Protein 5HA4 (pdb70)

Radius of gyration: 26.76 Å; Cα contacts (8 Å, |Δi|>4): 1403; chains: 2; bounding box: 72×53×67 Å

Sequence (562 aa):
MLLEFTKMHGLGNDFMVVDLISSQRAYLDTATIQRLADRHFGVGFDQLLIVEPPDVPEADFKYRIFNNADGSEVEQCCGNGVRCFARFVHERRHLTNNKTNITVQTKAGIVKPELGQNGWVRVNMGYPKFLPNNEIPFVAEEPEALYTLELANDQNISIDVVNMGNNPHAVTIVPDVLTADVAGIGPQVESHKRFPERVNAGFMQVIDDKHVRLRVFERGVGETLACGTGACAAAVSGMRRGLLANSVEVELAGGKLQIEWQEGDVVWMTGPTTHVYDGRLDLRYFQHHMLLEFTKMHGLGNDFMVVDLISSQRAYLDTATIQRLADRHFGVGFDQLLIVEPPDVPEADFKYRIFNNADDGSEVEQCGNGVRCFARFVHERHLTNNKTNITVQTKAGIVKPELGQNGWVRVNMGYPKFLPNEIPFVAEEPEALYTLELANDQNISIDVVNMGNPHAVTIVPDVLTADVAGIGPQVESHKRFPERVNAGFMQVIDDKHVRLRVFERGVGETLACGTGACAAAVSGMRRGLLANSVEVELAGGKLQIEWQEGDVVWMTGPTTHVYDGRLDLRYFQ

CATH classification: 3.10.310.10 (+1 more: 3.10.310.10)

Foldseek 3Di:
DKFKWFWKDFLPQIETEGECDVHPDDAAQQLLLQQCDPPRHVHHQKYKYWACDPDPVFLIEIFIAGNRRHGDDQFPPVVLVVLVVCCVVVVDPDQQGWYQYPVGTWTWGADPQSKIKTFLFAKDFFCVVLVFDDDGGDLWDWDAFPPRDIFIWGWICSVHTAIEGEDQDPVPDPQVRVVVCQQPPPRRVQGHWYKYWHDPAQAEIEIWIQDRPRGTDQHRNVRQQGHNVSCVSVVGHDQKHWYQGNSGIWIWGDDPPGTIMTIGGMGGDDMDIGDSVVSD/DWAKFKWFWKDFLAQIETEGECVVGPDDQAQQLLLQQCDVPRHVHHQKYKYWAPDPDVVFLIEIFMAGNRRHRDDQFPPVVLVVLVVCVVVVVDDDQQGWYQYPVGTWTWGADPQSKIKTFLFAKDFFCVVLVFADDDGDLWDWAAFPPRDIFIWGWICSVHIATEGEDQDPVPPPCVVVVVCQQPPPRRVQGHKYKYWYDPAQAEIEIWIQTRPRGTDFDRNVRQQGHNVSCVSVVGHDQKHWYQGNSGIWIWGDDPPGTIMIMGGMGTDDMDMDTSVVSD

Organism: Acinetobacter baumannii (strain AB307-0294) (NCBI:txid557600)

Secondary structure (DSSP, 8-state):
-PEEEEEEEETTEEEEEEE-SS------HHHHHHHH-TTTS---SEEEEEE--SSTT-SEEEEEEETTS-S--SS--HHHHHHHHHHHTTS---SB--EEETTEEE--EE-GGG-EEEE----B-SGGGTT---SS--S-EEEE-GGG-EEEEEEEESSSEEEEEE-S-TTT--HHHHHHHHHT-TT-TT--EEEEEEEEETTEEEEEEEETTTEEES--HHHHHHHHHHHHHTT-S-SEEEEEETTEEEEEE--TTS--EEEE--EEEEEEEE-GGGG-/---EEEEEEEEETTEEEEEEE-SS------HHHHHHHH-TTTS---SEEEEEE--SSTT-SEEEEEEETTS-S--SS--HHHHHHHHHHHTTS---SB--EEETTEEE--EE-GGG-EEEE----B-SGGGTT---SS--SSEEEE-STT-EEEEEEEESSSEEEEEE-S-TTTS-HHHHHHHHHT-TT-TT--EEEEEEEEETTEEEEEEEETTTEEES--HHHHHHHHHHHHHTT-S-SEEEEEETTEEEEEE--TTS--EEEE--EEEEEEEEEGGGG-

InterPro domains:
  IPR001653 Diaminopimelate epimerase, DapF [MF_00197] (3-276)
  IPR001653 Diaminopimelate epimerase, DapF [PF01678] (5-125)
  IPR001653 Diaminopimelate epimerase, DapF [PF01678] (155-269)
  IPR001653 Diaminopimelate epimerase, DapF [PTHR31689] (3-275)
  IPR001653 Diaminopimelate epimerase, DapF [TIGR00652] (4-274)
  IPR018510 Diaminopimelate epimerase, active site [PS01326] (66-80)

Nearest PDB structures (foldseek):
  5ha4-assembly1_A  TM=1.004E+00  e=2.974E-66  Acinetobacter baumannii AB307-0294
  8qzy-assembly1_A  TM=9.736E-01  e=2.187E-44  Pseudomonas aeruginosa PA14
  6d13-assembly1_A  TM=9.787E-01  e=2.621E-44  Escherichia coli S88
  2q9h-assembly1_A  TM=9.222E-01  e=9.875E-44  Haemophilus influenzae
  2q9j-assembly1_A  TM=9.158E-01  e=1.506E-43  Haemophilus influenzae

Structure (mmCIF, N/CA/C/O backbone):
data_5HA4
#
_entry.id   5HA4
#
_cell.length_a   70.380
_cell.length_b   96.180
_cell.length_c   106.240
_cell.angle_alpha   90.000
_cell.angle_beta   90.000
_cell.angle_gamma   90.000
#
_symmetry.space_group_name_H-M   'P 21 21 21'
#
loop_
_entity.id
_entity.type
_entity.pdbx_description
1 polymer 'Diaminopimelate epimerase'
2 non-polymer (4R)-2-METHYLPENTANE-2,4-DIOL
3 non-polymer 'CHLORIDE ION'
4 water water
#
loop_
_atom_site.group_PDB
_atom_site.id
_atom_site.type_symbol
_atom_site.label_atom_id
_atom_site.label_alt_id
_atom_site.label_comp_id
_atom_site.label_asym_id
_atom_site.label_entity_id
_atom_site.label_seq_id
_atom_site.pdbx_PDB_ins_code
_atom_site.Cartn_x
_atom_site.Cartn_y
_atom_site.Cartn_z
_atom_site.occupancy
_atom_site.B_iso_or_equiv
_atom_site.auth_seq_id
_atom_site.auth_comp_id
_atom_site.auth_asym_id
_atom_site.auth_atom_id
_atom_site.pdbx_PDB_model_num
ATOM 1 N N . MET A 1 3 ? -5.013 9.973 56.173 1.00 49.54 1 MET A N 1
ATOM 2 C CA . MET A 1 3 ? -3.658 9.807 55.656 1.00 47.69 1 MET A CA 1
ATOM 3 C C . MET A 1 3 ? -3.669 9.059 54.324 1.00 40.99 1 MET A C 1
ATOM 4 O O . MET A 1 3 ? -2.892 9.373 53.420 1.00 39.39 1 MET A O 1
ATOM 6 N N . LEU A 1 4 ? -4.547 8.069 54.198 1.00 34.93 2 LEU A N 1
ATOM 7 C CA . LEU A 1 4 ? -4.644 7.279 52.979 1.00 29.02 2 LEU A CA 1
ATOM 8 C C . LEU A 1 4 ? -5.833 7.738 52.145 1.00 27.41 2 LEU A C 1
ATOM 9 O O . LEU A 1 4 ? -6.926 7.960 52.672 1.00 33.02 2 LEU A O 1
ATOM 14 N N . LEU A 1 5 ? -5.617 7.862 50.841 1.00 19.28 3 LEU A N 1
ATOM 15 C CA . LEU A 1 5 ? -6.687 8.192 49.909 1.00 20.98 3 LEU A CA 1
ATOM 16 C C . LEU A 1 5 ? -7.393 6.912 49.478 1.00 24.53 3 LEU A C 1
ATOM 17 O O . LEU A 1 5 ? -6.757 6.010 48.922 1.00 19.76 3 LEU A O 1
ATOM 22 N N . GLU A 1 6 ? -8.702 6.842 49.718 1.00 20.67 4 GLU A N 1
ATOM 23 C CA . GLU A 1 6 ? -9.517 5.743 49.219 1.00 20.91 4 GLU A CA 1
ATOM 24 C C . GLU A 1 6 ? -9.973 6.034 47.793 1.00 21.19 4 GLU A C 1
ATOM 25 O O . GLU A 1 6 ? -10.278 7.178 47.439 1.00 18.67 4 GLU A O 1
ATOM 31 N N . PHE A 1 7 ? -10.030 4.988 46.976 1.00 16.48 5 PHE A N 1
ATOM 32 C CA . PHE A 1 7 ? -10.486 5.139 45.606 1.00 15.55 5 PHE A CA 1
ATOM 33 C C . PHE A 1 7 ? -11.113 3.830 45.164 1.00 16.40 5 PHE A C 1
ATOM 34 O O . PHE A 1 7 ? -10.963 2.793 45.815 1.00 15.50 5 PHE A O 1
ATOM 42 N N . THR A 1 8 ? -11.816 3.889 44.038 1.00 15.57 6 THR A N 1
ATOM 43 C CA . THR A 1 8 ? -12.405 2.704 43.431 1.00 15.03 6 THR A CA 1
ATOM 44 C C . THR A 1 8 ? -11.929 2.609 41.988 1.00 15.19 6 THR A C 1
ATOM 45 O O . THR A 1 8 ? -11.918 3.609 41.259 1.00 16.96 6 THR A O 1
ATOM 49 N N . LYS A 1 9 ? -11.534 1.411 41.584 1.00 14.78 7 LYS A N 1
ATOM 50 C CA . LYS A 1 9 ? -11.213 1.144 40.194 1.00 12.43 7 LYS A CA 1
ATOM 51 C C . LYS A 1 9 ? -12.462 0.606 39.524 1.00 12.83 7 LYS A C 1
ATOM 52 O O . LYS A 1 9 ? -13.069 -0.336 40.027 1.00 13.31 7 LYS A O 1
ATOM 58 N N . MET A 1 10 ? -12.837 1.206 38.396 1.00 13.34 8 MET A N 1
ATOM 59 C CA . MET A 1 10 ? -14.032 0.839 37.649 1.00 14.39 8 MET A CA 1
ATOM 60 C C . MET A 1 10 ? -13.687 0.804 36.167 1.00 13.48 8 MET A C 1
ATOM 61 O O . MET A 1 10 ? -12.642 1.302 35.740 1.00 17.75 8 MET A O 1
ATOM 66 N N . HIS A 1 11 ? -14.565 0.196 35.373 1.00 14.19 9 HIS A N 1
ATOM 67 C CA . HIS A 1 11 ? -14.449 0.371 33.932 1.00 14.85 9 HIS A CA 1
ATOM 68 C C . HIS A 1 11 ? -15.835 0.325 33.304 1.00 20.68 9 HIS A C 1
ATOM 69 O O . HIS A 1 11 ? -16.797 -0.168 33.897 1.00 18.86 9 HIS A O 1
ATOM 76 N N . GLY A 1 12 ? -15.922 0.863 32.093 1.00 17.59 10 GLY A N 1
ATOM 77 C CA . GLY A 1 12 ? -17.101 0.688 31.270 1.00 17.18 10 GLY A CA 1
ATOM 78 C C . GLY A 1 12 ? -16.669 0.037 29.974 1.00 18.23 10 GLY A C 1
ATOM 79 O O . GLY A 1 12 ? -16.031 0.693 29.145 1.00 18.78 10 GLY A O 1
ATOM 80 N N . LEU A 1 13 ? -16.977 -1.254 29.813 1.00 18.75 11 LEU A N 1
ATOM 81 C CA . LEU A 1 13 ? -16.549 -2.043 28.662 1.00 19.70 11 LEU A CA 1
ATOM 82 C C . LEU A 1 13 ? -15.043 -1.917 28.419 1.00 21.63 11 LEU A C 1
ATOM 83 O O . LEU A 1 13 ? -14.586 -1.935 27.275 1.00 20.94 11 LEU A O 1
ATOM 88 N N . GLY A 1 14 ? -14.261 -1.792 29.492 1.00 17.83 12 GLY A N 1
ATOM 89 C CA . GLY A 1 14 ? -12.812 -1.797 29.372 1.00 17.11 12 GLY A CA 1
ATOM 90 C C . GLY A 1 14 ? -12.168 -0.429 29.274 1.00 17.24 12 GLY A C 1
ATOM 91 O O . GLY A 1 14 ? -10.936 -0.343 29.215 1.00 16.20 12 GLY A O 1
ATOM 92 N N . ASN A 1 15 ? -12.959 0.640 29.228 1.00 16.59 13 ASN A N 1
ATOM 93 C CA . ASN A 1 15 ? -12.452 1.997 29.406 1.00 16.07 13 ASN A CA 1
ATOM 94 C C . ASN A 1 15 ? -12.355 2.205 30.911 1.00 17.70 13 ASN A C 1
ATOM 95 O O . ASN A 1 15 ? -13.384 2.325 31.580 1.00 18.17 13 ASN A O 1
ATOM 100 N N . ASP A 1 16 ? -11.133 2.181 31.468 1.00 15.11 14 ASP A N 1
ATOM 101 C CA . ASP A 1 16 ? -10.985 1.975 32.907 1.00 13.56 14 ASP A CA 1
ATOM 102 C C . ASP A 1 16 ? -10.660 3.272 33.652 1.00 15.40 14 ASP A C 1
ATOM 103 O O . ASP A 1 16 ? -9.913 4.132 33.164 1.00 15.54 14 ASP A O 1
ATOM 108 N N . PHE A 1 17 ? -11.258 3.404 34.842 1.00 12.82 15 PHE A N 1
ATOM 109 C CA . PHE A 1 17 ? -11.297 4.639 35.609 1.00 15.65 15 PHE A CA 1
ATOM 110 C C . PHE A 1 17 ? -10.776 4.414 37.017 1.00 17.46 15 PHE A C 1
ATOM 111 O O . PHE A 1 17 ? -11.084 3.400 37.644 1.00 16.92 15 PHE A O 1
ATOM 119 N N . MET A 1 18 ? -9.999 5.373 37.508 1.00 15.34 16 MET A N 1
ATOM 120 C CA . MET A 1 18 ? -9.825 5.559 38.941 1.00 13.61 16 MET A CA 1
ATOM 121 C C . MET A 1 18 ? -10.843 6.601 39.379 1.00 13.90 16 MET A C 1
ATOM 122 O O . MET A 1 18 ? -10.895 7.693 38.801 1.00 14.45 16 MET A O 1
ATOM 127 N N . VAL A 1 19 ? -11.664 6.262 40.374 1.00 13.56 17 VAL A N 1
ATOM 128 C CA . VAL A 1 19 ? -12.758 7.125 40.807 1.00 13.58 17 VAL A CA 1
ATOM 129 C C . VAL A 1 19 ? -12.538 7.457 42.274 1.00 19.12 17 VAL A C 1
ATOM 130 O O . VAL A 1 19 ? -12.322 6.554 43.090 1.00 18.30 17 VAL A O 1
ATOM 134 N N . VAL A 1 20 ? -12.592 8.748 42.610 1.00 14.10 18 VAL A N 1
ATOM 135 C CA . VAL A 1 20 ? -12.196 9.226 43.932 1.00 15.71 18 VAL A CA 1
ATOM 136 C C . VAL A 1 20 ? -13.297 10.118 44.490 1.00 18.93 18 VAL A C 1
ATOM 137 O O . VAL A 1 20 ? -13.689 11.102 43.850 1.00 19.29 18 VAL A O 1
ATOM 141 N N . ASP A 1 21 ? -13.762 9.790 45.692 1.00 16.15 19 ASP A N 1
ATOM 142 C CA . ASP A 1 21 ? -14.692 10.622 46.461 1.00 17.20 19 ASP A CA 1
ATOM 143 C C . ASP A 1 21 ? -13.901 11.755 47.107 1.00 20.06 19 ASP A C 1
ATOM 144 O O . ASP A 1 21 ? -13.188 11.549 48.095 1.00 18.81 19 ASP A O 1
ATOM 149 N N . LEU A 1 22 ? -14.017 12.963 46.549 1.00 19.70 20 LEU A N 1
ATOM 150 C CA . LEU A 1 22 ? -13.447 14.159 47.164 1.00 19.32 20 LEU A CA 1
ATOM 151 C C . LEU A 1 22 ? -14.532 15.030 47.792 1.00 21.44 20 LEU A C 1
ATOM 152 O O . LEU A 1 22 ? -14.426 16.256 47.826 1.00 23.85 20 LEU A O 1
ATOM 157 N N . ILE A 1 23 ? -15.588 14.398 48.282 1.00 23.23 21 ILE A N 1
ATOM 158 C CA . ILE A 1 23 ? -16.512 15.025 49.214 1.00 25.60 21 ILE A CA 1
ATOM 159 C C . ILE A 1 23 ? -16.180 14.645 50.650 1.00 28.76 21 ILE A C 1
ATOM 160 O O . ILE A 1 23 ? -16.015 15.515 51.504 1.00 27.84 21 ILE A O 1
ATOM 165 N N . SER A 1 24 ? -16.022 13.347 50.921 1.00 28.19 22 SER A N 1
ATOM 166 C CA A SER A 1 24 ? -15.592 12.902 52.240 0.59 28.11 22 SER A CA 1
ATOM 167 C CA B SER A 1 24 ? -15.584 12.851 52.220 0.41 28.44 22 SER A CA 1
ATOM 168 C C . SER A 1 24 ? -14.079 12.951 52.413 1.00 27.79 22 SER A C 1
ATOM 169 O O . SER A 1 24 ? -13.595 12.731 53.529 1.00 31.03 22 SER A O 1
ATOM 174 N N . GLN A 1 25 ? -13.329 13.237 51.352 1.00 22.45 23 GLN A N 1
ATOM 175 C CA . GLN A 1 25 ? -11.882 13.357 51.409 1.00 26.42 23 GLN A CA 1
ATOM 176 C C . GLN A 1 25 ? -11.462 14.653 50.738 1.00 28.50 23 GLN A C 1
ATOM 177 O O . GLN A 1 25 ? -12.220 15.253 49.973 1.00 29.20 23 GLN A O 1
ATOM 183 N N . ARG A 1 26 ? -10.234 15.069 51.026 1.00 25.18 24 ARG A N 1
ATOM 184 C CA . ARG A 1 26 ? -9.604 16.195 50.351 1.00 33.27 24 ARG A CA 1
ATOM 185 C C . ARG A 1 26 ? -8.241 15.750 49.853 1.00 32.53 24 ARG A C 1
ATOM 186 O O . ARG A 1 26 ? -7.522 15.036 50.558 1.00 37.08 24 ARG A O 1
ATOM 194 N N . ALA A 1 27 ? -7.895 16.163 48.634 1.00 27.50 25 ALA A N 1
ATOM 195 C CA . ALA A 1 27 ? -6.601 15.820 48.064 1.00 26.94 25 ALA A CA 1
ATOM 196 C C . ALA A 1 27 ? -6.197 16.884 47.057 1.00 29.96 25 ALA A C 1
ATOM 197 O O . ALA A 1 27 ? -7.044 17.497 46.406 1.00 38.03 25 ALA A O 1
ATOM 199 N N . TYR A 1 28 ? -4.895 17.100 46.935 1.00 35.46 26 TYR A N 1
ATOM 200 C CA . TYR A 1 28 ? -4.356 18.007 45.931 1.00 42.63 26 TYR A CA 1
ATOM 201 C C . TYR A 1 28 ? -3.765 17.176 44.802 1.00 33.91 26 TYR A C 1
ATOM 202 O O . TYR A 1 28 ? -2.850 16.380 45.028 1.00 33.69 26 TYR A O 1
ATOM 211 N N . LEU A 1 29 ? -4.291 17.360 43.593 1.00 34.16 27 LEU A N 1
ATOM 212 C CA . LEU A 1 29 ? -3.973 16.498 42.454 1.00 37.20 27 LEU A CA 1
ATOM 213 C C . LEU A 1 29 ? -3.582 17.372 41.270 1.00 41.77 27 LEU A C 1
ATOM 214 O O . LEU A 1 29 ? -4.433 17.721 40.448 1.00 55.17 27 LEU A O 1
ATOM 219 N N . ASP A 1 30 ? -2.301 17.714 41.167 1.00 31.61 28 ASP A N 1
ATOM 220 C CA . ASP A 1 30 ? -1.872 18.487 40.013 1.00 32.61 28 ASP A CA 1
ATOM 221 C C . ASP A 1 30 ? -1.611 17.562 38.825 1.00 32.05 28 ASP A C 1
ATOM 222 O O . ASP A 1 30 ? -1.770 16.341 38.902 1.00 24.03 28 ASP A O 1
ATOM 227 N N . THR A 1 31 ? -1.200 18.161 37.708 1.00 29.26 29 THR A N 1
ATOM 228 C CA . THR A 1 31 ? -1.025 17.401 36.473 1.00 32.62 29 THR A CA 1
ATOM 229 C C . THR A 1 31 ? -0.029 16.258 36.646 1.00 27.05 29 THR A C 1
ATOM 230 O O . THR A 1 31 ? -0.283 15.130 36.201 1.00 23.48 29 THR A O 1
ATOM 234 N N . ALA A 1 32 ? 1.110 16.529 37.288 1.00 25.66 30 ALA A N 1
ATOM 235 C CA . ALA A 1 32 ? 2.148 15.509 37.437 1.00 28.67 30 ALA A CA 1
ATOM 236 C C . ALA A 1 32 ? 1.691 14.373 38.342 1.00 28.09 30 ALA A C 1
ATOM 237 O O . ALA A 1 32 ? 2.032 13.206 38.107 1.00 25.98 30 ALA A O 1
ATOM 239 N N . THR A 1 33 ? 0.934 14.694 39.392 1.00 24.14 31 THR A N 1
ATOM 240 C CA . THR A 1 33 ? 0.413 13.651 40.271 1.00 21.84 31 THR A CA 1
ATOM 241 C C . THR A 1 33 ? -0.554 12.739 39.527 1.00 24.95 31 THR A C 1
ATOM 242 O O . THR A 1 33 ? -0.536 11.517 39.714 1.00 19.66 31 THR A O 1
ATOM 246 N N . ILE A 1 34 ? -1.394 13.308 38.660 1.00 23.31 32 ILE A N 1
ATOM 247 C CA . ILE A 1 34 ? -2.330 12.474 37.912 1.00 18.68 32 ILE A CA 1
ATOM 248 C C . ILE A 1 34 ? -1.576 11.552 36.962 1.00 17.23 32 ILE A C 1
ATOM 249 O O . ILE A 1 34 ? -1.901 10.363 36.845 1.00 17.84 32 ILE A O 1
ATOM 254 N N . GLN A 1 35 ? -0.544 12.078 36.291 1.00 18.65 33 GLN A N 1
ATOM 255 C CA . GLN A 1 35 ? 0.280 11.255 35.407 1.00 19.93 33 GLN A CA 1
ATOM 256 C C . GLN A 1 35 ? 0.918 10.099 36.168 1.00 21.20 33 GLN A C 1
ATOM 257 O O . GLN A 1 35 ? 0.951 8.969 35.671 1.00 19.65 33 GLN A O 1
ATOM 263 N N . ARG A 1 36 ? 1.424 10.361 37.378 1.00 19.11 34 ARG A N 1
ATOM 264 C CA . ARG A 1 36 ? 2.051 9.298 38.161 1.00 22.56 34 ARG A CA 1
ATOM 265 C C . ARG A 1 36 ? 1.034 8.253 38.611 1.00 23.78 34 ARG A C 1
ATOM 266 O O . ARG A 1 36 ? 1.340 7.051 38.641 1.00 16.98 34 ARG A O 1
ATOM 274 N N . LEU A 1 37 ? -0.180 8.686 38.974 1.00 20.24 35 LEU A N 1
ATOM 275 C CA . LEU A 1 37 ? -1.224 7.728 39.337 1.00 16.10 35 LEU A CA 1
ATOM 276 C C . LEU A 1 37 ? -1.665 6.902 38.138 1.00 19.14 35 LEU A C 1
ATOM 277 O O . LEU A 1 37 ? -2.004 5.715 38.280 1.00 15.35 35 LEU A O 1
ATOM 282 N N . ALA A 1 38 ? -1.680 7.515 36.949 1.00 15.17 36 ALA A N 1
ATOM 283 C CA . ALA A 1 38 ? -2.158 6.847 35.743 1.00 17.96 36 ALA A CA 1
ATOM 284 C C . ALA A 1 38 ? -1.206 5.777 35.251 1.00 16.00 36 ALA A C 1
ATOM 285 O O . ALA A 1 38 ? -1.625 4.893 34.497 1.00 15.48 36 ALA A O 1
ATOM 287 N N . ASP A 1 39 ? 0.065 5.873 35.613 1.00 15.26 37 ASP A N 1
ATOM 288 C CA . ASP A 1 39 ? 1.083 4.996 35.052 1.00 16.51 37 ASP A CA 1
ATOM 289 C C . ASP A 1 39 ? 0.741 3.540 35.352 1.00 16.60 37 ASP A C 1
ATOM 290 O O . ASP A 1 39 ? 0.499 3.172 36.503 1.00 16.19 37 ASP A O 1
ATOM 295 N N . ARG A 1 40 ? 0.716 2.722 34.304 1.00 14.85 38 ARG A N 1
ATOM 296 C CA . ARG A 1 40 ? 0.276 1.334 34.429 1.00 14.84 38 ARG A CA 1
ATOM 297 C C . ARG A 1 40 ? 1.256 0.488 35.240 1.00 19.58 38 ARG A C 1
ATOM 298 O O . ARG A 1 40 ? 0.851 -0.494 35.874 1.00 21.10 38 ARG A O 1
ATOM 306 N N . HIS A 1 41 ? 2.537 0.839 35.232 1.00 16.27 39 HIS A N 1
ATOM 307 C CA . HIS A 1 41 ? 3.532 0.030 35.923 1.00 17.73 39 HIS A CA 1
ATOM 308 C C . HIS A 1 41 ? 3.904 0.584 37.284 1.00 19.17 39 HIS A C 1
ATOM 309 O O . HIS A 1 41 ? 4.117 -0.186 38.229 1.00 18.31 39 HIS A O 1
ATOM 316 N N . PHE A 1 42 ? 4.006 1.904 37.395 1.00 17.05 40 PHE A N 1
ATOM 317 C CA . PHE A 1 42 ? 4.403 2.542 38.636 1.00 16.17 40 PHE A CA 1
ATOM 318 C C . PHE A 1 42 ? 3.222 3.027 39.458 1.00 18.17 40 PHE A C 1
ATOM 319 O O . PHE A 1 42 ? 3.407 3.392 40.621 1.00 19.12 40 PHE A O 1
ATOM 327 N N . GLY A 1 43 ? 2.027 3.062 38.883 1.00 18.62 41 GLY A N 1
ATOM 328 C CA . GLY A 1 43 ? 0.905 3.654 39.582 1.00 15.53 41 GLY A CA 1
ATOM 329 C C . GLY A 1 43 ? -0.297 2.744 39.625 1.00 14.11 41 GLY A C 1
ATOM 330 O O . GLY A 1 43 ? -0.167 1.521 39.520 1.00 13.28 41 GLY A O 1
ATOM 331 N N . VAL A 1 44 ? -1.477 3.345 39.789 1.00 13.71 42 VAL A N 1
ATOM 332 C CA . VAL A 1 44 ? -2.722 2.586 39.812 1.00 14.35 42 VAL A CA 1
ATOM 333 C C . VAL A 1 44 ? -3.006 1.984 38.441 1.00 15.85 42 VAL A C 1
ATOM 334 O O . VAL A 1 44 ? -3.353 0.803 38.322 1.00 15.23 42 VAL A O 1
ATOM 338 N N . GLY A 1 45 ? -2.872 2.794 37.388 1.00 15.48 43 GLY A N 1
ATOM 339 C CA . GLY A 1 45 ? -3.142 2.367 36.026 1.00 13.28 43 GLY A CA 1
ATOM 340 C C . GLY A 1 45 ? -4.574 2.670 35.640 1.00 16.30 43 GLY A C 1
ATOM 341 O O . GLY A 1 45 ? -5.490 2.049 36.179 1.00 14.25 43 GLY A O 1
ATOM 342 N N . PHE A 1 46 ? -4.786 3.624 34.735 1.00 13.21 44 PHE A N 1
ATOM 343 C CA . PHE A 1 46 ? -6.137 3.954 34.303 1.00 17.08 44 PHE A CA 1
ATOM 344 C C . PHE A 1 46 ? -6.093 4.753 33.010 1.00 13.80 44 PHE A C 1
ATOM 345 O O . PHE A 1 46 ? -5.081 5.381 32.672 1.00 14.46 44 PHE A O 1
ATOM 353 N N . ASP A 1 47 ? -7.219 4.691 32.279 1.00 16.48 45 ASP A N 1
ATOM 354 C CA . ASP A 1 47 ? -7.467 5.576 31.142 1.00 18.05 45 ASP A CA 1
ATOM 355 C C . ASP A 1 47 ? -7.818 6.987 31.608 1.00 20.39 45 ASP A C 1
ATOM 356 O O . ASP A 1 47 ? -7.321 7.980 31.055 1.00 17.81 45 ASP A O 1
ATOM 361 N N . GLN A 1 48 ? -8.703 7.100 32.603 1.00 16.41 46 GLN A N 1
ATOM 362 C CA . GLN A 1 48 ? -9.122 8.399 33.109 1.00 17.98 46 GLN A CA 1
ATOM 363 C C . GLN A 1 48 ? -9.299 8.363 34.619 1.00 16.09 46 GLN A C 1
ATOM 364 O O . GLN A 1 48 ? -9.584 7.321 35.218 1.00 15.00 46 GLN A O 1
ATOM 370 N N . LEU A 1 49 ? -9.141 9.539 35.209 1.00 19.38 47 LEU A N 1
ATOM 371 C CA . LEU A 1 49 ? -9.382 9.798 36.615 1.00 15.62 47 LEU A CA 1
ATOM 372 C C . LEU A 1 49 ? -10.680 10.579 36.727 1.00 16.45 47 LEU A C 1
ATOM 373 O O . LEU A 1 49 ? -10.846 11.588 36.037 1.00 16.12 47 LEU A O 1
ATOM 378 N N . LEU A 1 50 ? -11.591 10.124 37.588 1.00 14.13 48 LEU A N 1
ATOM 379 C CA . LEU A 1 50 ? -12.839 10.839 37.837 1.00 15.65 48 LEU A CA 1
ATOM 380 C C . LEU A 1 50 ? -12.891 11.226 39.309 1.00 14.46 48 LEU A C 1
ATOM 381 O O . LEU A 1 50 ? -12.787 10.364 40.188 1.00 16.78 48 LEU A O 1
ATOM 386 N N . ILE A 1 51 ? -13.048 12.514 39.589 1.00 15.17 49 ILE A N 1
ATOM 387 C CA . ILE A 1 51 ? -13.144 12.978 40.967 1.00 16.52 49 ILE A CA 1
ATOM 388 C C . ILE A 1 51 ? -14.556 13.503 41.197 1.00 18.00 49 ILE A C 1
ATOM 389 O O . ILE A 1 51 ? -15.122 14.190 40.338 1.00 19.64 49 ILE A O 1
ATOM 394 N N . VAL A 1 52 ? -15.142 13.119 42.325 1.00 17.05 50 VAL A N 1
ATOM 395 C CA . VAL A 1 52 ? -16.460 13.577 42.733 1.00 19.13 50 VAL A CA 1
ATOM 396 C C . VAL A 1 52 ? -16.251 14.667 43.768 1.00 22.90 50 VAL A C 1
ATOM 397 O O . VAL A 1 52 ? -15.558 14.451 44.770 1.00 19.95 50 VAL A O 1
ATOM 401 N N . GLU A 1 53 ? -16.829 15.834 43.521 1.00 19.02 51 GLU A N 1
ATOM 402 C CA . GLU A 1 53 ? -16.592 17.024 44.321 1.00 22.15 51 GLU A CA 1
ATOM 403 C C . GLU A 1 53 ? -17.908 17.644 44.760 1.00 24.51 51 GLU A C 1
ATOM 404 O O . GLU A 1 53 ? -18.961 17.377 44.168 1.00 24.24 51 GLU A O 1
ATOM 410 N N . PRO A 1 54 ? -17.884 18.474 45.800 1.00 23.68 52 PRO A N 1
ATOM 411 C CA . PRO A 1 54 ? -19.090 19.209 46.193 1.00 29.25 52 PRO A CA 1
ATOM 412 C C . PRO A 1 54 ? -19.597 20.064 45.045 1.00 24.45 52 PRO A C 1
ATOM 413 O O . PRO A 1 54 ? -18.801 20.636 44.285 1.00 28.31 52 PRO A O 1
ATOM 417 N N . PRO A 1 55 ? -20.911 20.153 44.870 1.00 27.94 53 PRO A N 1
ATOM 418 C CA . PRO A 1 55 ? -21.454 20.980 43.787 1.00 29.13 53 PRO A CA 1
ATOM 419 C C . PRO A 1 55 ? -21.208 22.463 44.028 1.00 34.14 53 PRO A C 1
ATOM 420 O O . PRO A 1 55 ? -21.180 22.931 45.168 1.00 31.13 53 PRO A O 1
ATOM 424 N N . ASP A 1 56 ? -21.015 23.199 42.921 1.00 31.99 54 ASP A N 1
ATOM 425 C CA . ASP A 1 56 ? -20.907 24.656 42.948 1.00 33.70 54 ASP A CA 1
ATOM 426 C C . ASP A 1 56 ? -22.261 25.344 42.922 1.00 34.60 54 ASP A C 1
ATOM 427 O O . ASP A 1 56 ? -22.341 26.534 43.247 1.00 35.26 54 ASP A O 1
ATOM 432 N N . VAL A 1 57 ? -23.315 24.640 42.519 1.00 29.97 55 VAL A N 1
ATOM 433 C CA . VAL A 1 57 ? -24.627 25.254 42.328 1.00 31.19 55 VAL A CA 1
ATOM 434 C C . VAL A 1 57 ? -25.646 24.469 43.141 1.00 33.54 55 VAL A C 1
ATOM 435 O O . VAL A 1 57 ? -25.520 23.241 43.275 1.00 31.66 55 VAL A O 1
ATOM 439 N N . PRO A 1 58 ? -26.654 25.136 43.709 1.00 36.55 56 PRO A N 1
ATOM 440 C CA . PRO A 1 58 ? -27.567 24.446 44.633 1.00 38.90 56 PRO A CA 1
ATOM 441 C C . PRO A 1 58 ? -28.412 23.366 43.986 1.00 37.68 56 PRO A C 1
ATOM 442 O O . PRO A 1 58 ? -28.883 22.477 44.702 1.00 39.93 56 PRO A O 1
ATOM 446 N N . GLU A 1 59 ? -28.622 23.401 42.670 1.00 33.56 57 GLU A N 1
ATOM 447 C CA . GLU A 1 59 ? -29.487 22.416 42.035 1.00 31.62 57 GLU A CA 1
ATOM 448 C C . GLU A 1 59 ? -28.785 21.099 41.736 1.00 33.12 57 GLU A C 1
ATOM 449 O O . GLU A 1 59 ? -29.455 20.148 41.325 1.00 31.60 57 GLU A O 1
ATOM 455 N N . ALA A 1 60 ? -27.471 21.016 41.916 1.00 30.14 58 ALA A N 1
ATOM 456 C CA . ALA A 1 60 ? -26.742 19.787 41.649 1.00 26.41 58 ALA A CA 1
ATOM 457 C C . ALA A 1 60 ? -26.484 19.037 42.949 1.00 31.76 58 ALA A C 1
ATOM 458 O O . ALA A 1 60 ? -26.185 19.645 43.980 1.00 26.84 58 ALA A O 1
ATOM 460 N N . ASP A 1 61 ? -26.610 17.710 42.890 1.00 27.40 59 ASP A N 1
ATOM 461 C CA . ASP A 1 61 ? -26.185 16.863 43.997 1.00 26.50 59 ASP A CA 1
ATOM 462 C C . ASP A 1 61 ? -24.669 16.745 44.061 1.00 28.12 59 ASP A C 1
ATOM 463 O O . ASP A 1 61 ? -24.099 16.627 45.150 1.00 24.00 59 ASP A O 1
ATOM 468 N N . PHE A 1 62 ? -24.011 16.752 42.909 1.00 22.89 60 PHE A N 1
ATOM 469 C CA . PHE A 1 62 ? -22.587 16.469 42.835 1.00 21.75 60 PHE A CA 1
ATOM 470 C C . PHE A 1 62 ? -21.970 17.281 41.711 1.00 21.49 60 PHE A C 1
ATOM 471 O O . PHE A 1 62 ? -22.655 17.724 40.787 1.00 22.83 60 PHE A O 1
ATOM 479 N N . LYS A 1 63 ? -20.650 17.419 41.781 1.00 21.33 61 LYS A N 1
ATOM 480 C CA . LYS A 1 63 ? -19.827 17.881 40.678 1.00 20.59 61 LYS A CA 1
ATOM 481 C C . LYS A 1 63 ? -18.811 16.790 40.366 1.00 22.06 61 LYS A C 1
ATOM 482 O O . LYS A 1 63 ? -18.381 16.055 41.262 1.00 23.49 61 LYS A O 1
ATOM 488 N N . TYR A 1 64 ? -18.446 16.645 39.095 1.00 18.94 62 TYR A N 1
ATOM 489 C CA . TYR A 1 64 ? -17.290 15.809 38.820 1.00 20.13 62 TYR A CA 1
ATOM 490 C C . TYR A 1 64 ? -16.453 16.419 37.712 1.00 19.48 62 TYR A C 1
ATOM 491 O O . TYR A 1 64 ? -16.910 17.244 36.916 1.00 21.26 62 TYR A O 1
ATOM 500 N N . ARG A 1 65 ? -15.196 16.008 37.705 1.00 17.63 63 ARG A N 1
ATOM 501 C CA . ARG A 1 65 ? -14.263 16.369 36.665 1.00 18.26 63 ARG A CA 1
ATOM 502 C C . ARG A 1 65 ? -13.514 15.107 36.283 1.00 17.41 63 ARG A C 1
ATOM 503 O O . ARG A 1 65 ? -13.330 14.207 37.107 1.00 19.19 63 ARG A O 1
ATOM 511 N N . ILE A 1 66 ? -13.127 15.030 35.019 1.00 18.79 64 ILE A N 1
ATOM 512 C CA . ILE A 1 66 ? -12.512 13.832 34.460 1.00 17.79 64 ILE A CA 1
ATOM 513 C C . ILE A 1 66 ? -11.208 14.244 33.794 1.00 20.90 64 ILE A C 1
ATOM 514 O O . ILE A 1 66 ? -11.189 15.186 32.993 1.00 22.81 64 ILE A O 1
ATOM 519 N N . PHE A 1 67 ? -10.129 13.529 34.105 1.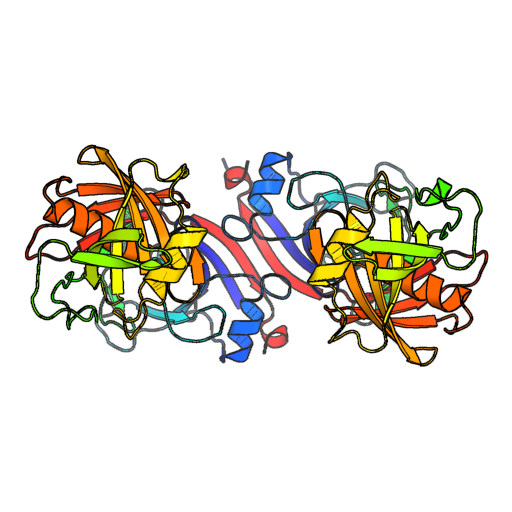00 19.52 65 PHE A N 1
ATOM 520 C CA . PHE A 1 67 ? -8.813 13.827 33.559 1.00 18.61 65 PHE A CA 1
ATOM 521 C C . PHE A 1 67 ? -8.283 12.600 32.833 1.00 20.86 65 PHE A C 1
ATOM 522 O O . PHE A 1 67 ? -8.543 11.477 33.249 1.00 19.07 65 PHE A O 1
ATOM 530 N N A ASN A 1 68 ? -7.527 12.841 31.759 0.53 17.72 66 ASN A N 1
ATOM 531 N N B ASN A 1 68 ? -7.566 12.794 31.730 0.47 17.96 66 ASN A N 1
ATOM 532 C CA A ASN A 1 68 ? -6.866 11.778 31.019 0.53 18.90 66 ASN A CA 1
ATOM 533 C CA B ASN A 1 68 ? -7.009 11.611 31.097 0.47 18.05 66 ASN A CA 1
ATOM 534 C C A ASN A 1 68 ? -5.621 11.294 31.759 0.53 19.50 66 ASN A C 1
ATOM 535 C C B ASN A 1 68 ? -5.645 11.295 31.719 0.47 19.54 66 ASN A C 1
ATOM 536 O O A ASN A 1 68 ? -5.208 11.854 32.780 0.53 18.65 66 ASN A O 1
ATOM 537 O O B ASN A 1 68 ? -5.166 11.989 32.620 0.47 18.70 66 ASN A O 1
ATOM 546 N N . ALA A 1 69 ? -5.008 10.238 31.214 1.00 18.05 67 ALA A N 1
ATOM 547 C CA . ALA A 1 69 ? -3.770 9.724 31.800 1.00 22.31 67 ALA A CA 1
ATOM 548 C C . ALA A 1 69 ? -2.628 10.730 31.756 1.00 28.13 67 ALA A C 1
ATOM 549 O O . ALA A 1 69 ? -1.679 10.611 32.542 1.00 28.06 67 ALA A O 1
ATOM 551 N N . ASP A 1 70 ? -2.670 11.706 30.856 1.00 21.66 68 ASP A N 1
ATOM 552 C CA . ASP A 1 70 ? -1.612 12.708 30.864 1.00 25.18 68 ASP A CA 1
ATOM 553 C C . ASP A 1 70 ? -1.973 13.921 31.713 1.00 23.67 68 ASP A C 1
ATOM 554 O O . ASP A 1 70 ? -1.280 14.944 31.644 1.00 25.42 68 ASP A O 1
ATOM 559 N N . GLY A 1 71 ? -3.038 13.828 32.506 1.00 22.77 69 GLY A N 1
ATOM 560 C CA . GLY A 1 71 ? -3.419 14.884 33.416 1.00 24.27 69 GLY A CA 1
ATOM 561 C C . GLY A 1 71 ? -4.262 16.005 32.836 1.00 27.44 69 GLY A C 1
ATOM 562 O O . GLY A 1 71 ? -4.624 16.917 33.585 1.00 26.58 69 GLY A O 1
ATOM 563 N N . SER A 1 72 ? -4.586 15.986 31.540 1.00 26.28 70 SER A N 1
ATOM 564 C CA . SER A 1 72 ? -5.427 17.041 30.980 1.00 25.05 70 SER A CA 1
ATOM 565 C C . SER A 1 72 ? -6.905 16.737 31.217 1.00 22.87 70 SER A C 1
ATOM 566 O O . SER A 1 72 ? -7.312 15.576 31.330 1.00 19.94 70 SER A O 1
ATOM 569 N N . GLU A 1 73 ? -7.718 17.796 31.305 1.00 24.13 71 GLU A N 1
ATOM 570 C CA . GLU A 1 73 ? -9.135 17.611 31.646 1.00 27.55 71 GLU A CA 1
ATOM 571 C C . GLU A 1 73 ? -9.921 17.414 30.349 1.00 36.90 71 GLU A C 1
ATOM 572 O O . GLU A 1 73 ? -10.492 18.339 29.776 1.00 38.39 71 GLU A O 1
ATOM 578 N N . VAL A 1 74 ? -9.943 16.166 29.882 1.00 48.02 72 VAL A N 1
ATOM 579 C CA . VAL A 1 74 ? -10.464 15.823 28.562 1.00 52.74 72 VAL A CA 1
ATOM 580 C C . VAL A 1 74 ? -10.990 14.392 28.623 1.00 51.11 72 VAL A C 1
ATOM 581 O O . VAL A 1 74 ? -10.489 13.561 29.392 1.00 36.42 72 VAL A O 1
ATOM 585 N N . GLU A 1 75 ? -12.035 14.119 27.832 1.00 47.93 73 GLU A N 1
ATOM 586 C CA . GLU A 1 75 ? -12.541 12.763 27.634 1.00 46.53 73 GLU A CA 1
ATOM 587 C C . GLU A 1 75 ? -13.069 12.633 26.209 1.00 48.37 73 GLU A C 1
ATOM 588 O O . GLU A 1 75 ? -13.798 13.509 25.732 1.00 47.74 73 GLU A O 1
ATOM 594 N N . GLN A 1 76 ? -12.704 11.540 25.535 1.00 48.27 74 GLN A N 1
ATOM 595 C CA . GLN A 1 76 ? -13.102 11.337 24.144 1.00 48.20 74 GLN A CA 1
ATOM 596 C C . GLN A 1 76 ? -14.414 10.562 23.981 1.00 53.81 74 GLN A C 1
ATOM 597 O O . GLN A 1 76 ? -15.145 10.805 23.011 1.00 51.62 74 GLN A O 1
ATOM 603 N N . CYS A 1 77 ? -14.758 9.669 24.921 1.00 54.04 75 CYS A N 1
ATOM 604 C CA A CYS A 1 77 ? -15.776 8.651 24.685 0.50 56.51 75 CYS A CA 1
ATOM 605 C CA B CYS A 1 77 ? -15.774 8.649 24.688 0.50 56.52 75 CYS A CA 1
ATOM 606 C C . CYS A 1 77 ? -17.025 8.784 25.547 1.00 51.87 75 CYS A C 1
ATOM 607 O O . CYS A 1 77 ? -18.004 8.073 25.290 1.00 45.10 75 CYS A O 1
ATOM 612 N N . GLY A 1 78 ? -17.016 9.638 26.569 1.00 49.31 76 GLY A N 1
ATOM 613 C CA . GLY A 1 78 ? -18.211 9.883 27.362 1.00 41.83 76 GLY A CA 1
ATOM 614 C C . GLY A 1 78 ? -18.740 8.746 28.219 1.00 42.03 76 GLY A C 1
ATOM 615 O O . GLY A 1 78 ? -19.925 8.766 28.561 1.00 41.57 76 GLY A O 1
ATOM 616 N N . ASN A 1 79 ? -17.895 7.771 28.604 1.00 27.04 77 ASN A N 1
ATOM 617 C CA . ASN A 1 79 ? -18.281 6.665 29.488 1.00 18.42 77 ASN A CA 1
ATOM 618 C C . ASN A 1 79 ? -18.204 6.998 30.975 1.00 25.00 77 ASN A C 1
ATOM 619 O O . ASN A 1 79 ? -18.791 6.274 31.787 1.00 23.23 77 ASN A O 1
ATOM 624 N N . GLY A 1 80 ? -17.436 8.018 31.365 1.00 20.87 78 GLY A N 1
ATOM 625 C CA . GLY A 1 80 ? -17.222 8.267 32.785 1.00 18.05 78 GLY A CA 1
ATOM 626 C C . GLY A 1 80 ? -18.494 8.596 33.547 1.00 16.36 78 GLY A C 1
ATOM 627 O O . GLY A 1 80 ? -18.599 8.299 34.741 1.00 18.86 78 GLY A O 1
ATOM 628 N N . VAL A 1 81 ? -19.468 9.213 32.876 1.00 17.28 79 VAL A N 1
ATOM 629 C CA . VAL A 1 81 ? -20.723 9.564 33.542 1.00 20.37 79 VAL A CA 1
ATOM 630 C C . VAL A 1 81 ? -21.387 8.314 34.119 1.00 17.91 79 VAL A C 1
ATOM 631 O O . VAL A 1 81 ? -21.972 8.352 35.213 1.00 18.02 79 VAL A O 1
ATOM 635 N N . ARG A 1 82 ? -21.265 7.177 33.423 1.00 18.01 80 ARG A N 1
ATOM 636 C CA . ARG A 1 82 ? -21.893 5.956 33.917 1.00 18.33 80 ARG A CA 1
ATOM 637 C C . ARG A 1 82 ? -21.186 5.454 35.173 1.00 17.96 80 ARG A C 1
ATOM 638 O O . ARG A 1 82 ? -21.834 5.085 36.159 1.00 19.32 80 ARG A O 1
ATOM 646 N N . CYS A 1 83 ? -19.853 5.440 35.157 1.00 16.48 81 CYS A N 1
ATOM 647 C CA . CYS A 1 83 ? -19.115 5.029 36.345 1.00 15.77 81 CYS A CA 1
ATOM 648 C C . CYS A 1 83 ? -19.430 5.934 37.523 1.00 15.81 81 CYS A C 1
ATOM 649 O O . CYS A 1 83 ? -19.558 5.462 38.660 1.00 18.12 81 CYS A O 1
ATOM 652 N N . PHE A 1 84 ? -19.532 7.240 37.267 1.00 15.93 82 PHE A N 1
ATOM 653 C CA . PHE A 1 84 ? -19.873 8.186 38.321 1.00 17.32 82 PHE A CA 1
ATOM 654 C C . PHE A 1 84 ? -21.195 7.815 38.981 1.00 18.21 82 PHE A C 1
ATOM 655 O O . PHE A 1 84 ? -21.300 7.779 40.213 1.00 17.91 82 PHE A O 1
ATOM 663 N N . ALA A 1 85 ? -22.226 7.567 38.169 1.00 20.96 83 ALA A N 1
ATOM 664 C CA . ALA A 1 85 ? -23.562 7.343 38.716 1.00 20.41 83 ALA A CA 1
ATOM 665 C C . ALA A 1 85 ? -23.583 6.094 39.581 1.00 22.09 83 ALA A C 1
ATOM 666 O O . ALA A 1 85 ? -24.214 6.071 40.643 1.00 24.24 83 ALA A O 1
ATOM 668 N N . ARG A 1 86 ? -22.917 5.039 39.116 1.00 18.93 84 ARG A N 1
ATOM 669 C CA . ARG A 1 86 ? -22.744 3.832 39.922 1.00 22.92 84 ARG A CA 1
ATOM 670 C C . ARG A 1 86 ? -21.956 4.111 41.199 1.00 21.83 84 ARG A C 1
ATOM 671 O O . ARG A 1 86 ? -22.312 3.629 42.278 1.00 20.79 84 ARG A O 1
ATOM 679 N N . PHE A 1 87 ? -20.868 4.872 41.087 1.00 20.87 85 PHE A N 1
ATOM 680 C CA . PHE A 1 87 ? -19.966 5.081 42.218 1.00 16.81 85 PHE A CA 1
ATOM 681 C C . PHE A 1 87 ? -20.670 5.770 43.383 1.00 18.93 85 PHE A C 1
ATOM 682 O O . PHE A 1 87 ? -20.575 5.322 44.530 1.00 20.72 85 PHE A O 1
ATOM 690 N N . VAL A 1 88 ? -21.387 6.864 43.113 1.00 20.21 86 VAL A N 1
ATOM 691 C CA . VAL A 1 88 ? -21.994 7.598 44.224 1.00 20.80 86 VAL A CA 1
ATOM 692 C C . VAL A 1 88 ? -23.049 6.741 44.915 1.00 23.27 86 VAL A C 1
ATOM 693 O O . VAL A 1 88 ? -23.297 6.899 46.117 1.00 26.27 86 VAL A O 1
ATOM 697 N N . HIS A 1 89 ? -23.658 5.807 44.185 1.00 27.36 87 HIS A N 1
ATOM 698 C CA . HIS A 1 89 ? -24.553 4.828 44.797 1.00 32.89 87 HIS A CA 1
ATOM 699 C C . HIS A 1 89 ? -23.773 3.822 45.643 1.00 30.52 87 HIS A C 1
ATOM 700 O O . HIS A 1 89 ? -24.107 3.591 46.811 1.00 30.82 87 HIS A O 1
ATOM 707 N N . GLU A 1 90 ? -22.718 3.223 45.069 1.00 31.39 88 GLU A N 1
ATOM 708 C CA . GLU A 1 90 ? -21.916 2.235 45.796 1.00 33.09 88 GLU A CA 1
ATOM 709 C C . GLU A 1 90 ? -21.281 2.822 47.052 1.00 34.47 88 GLU A C 1
ATOM 710 O O . GLU A 1 90 ? -21.120 2.121 48.056 1.00 33.92 88 GLU A O 1
ATOM 716 N N . ARG A 1 91 ? -20.859 4.082 46.999 1.00 30.34 89 ARG A N 1
ATOM 717 C CA A ARG A 1 91 ? -20.222 4.721 48.145 0.53 30.23 89 ARG A CA 1
ATOM 718 C CA B ARG A 1 91 ? -20.225 4.750 48.128 0.47 30.49 89 ARG A CA 1
ATOM 719 C C . ARG A 1 91 ? -21.225 5.285 49.143 1.00 35.39 89 ARG A C 1
ATOM 720 O O . ARG A 1 91 ? -20.810 5.912 50.125 1.00 38.63 89 ARG A O 1
ATOM 735 N N . HIS A 1 92 ? -22.523 5.065 48.928 1.00 31.26 90 HIS A N 1
ATOM 736 C CA . HIS A 1 92 ? -23.567 5.570 49.812 1.00 32.77 90 HIS A CA 1
ATOM 737 C C . HIS A 1 92 ? -23.503 7.089 49.947 1.00 35.94 90 HIS A C 1
ATOM 738 O O . HIS A 1 92 ? -23.855 7.647 50.987 1.00 38.60 90 HIS A O 1
ATOM 745 N N . LEU A 1 93 ? -23.045 7.775 48.900 1.00 31.59 91 LEU A N 1
ATOM 746 C CA . LEU A 1 93 ? -23.082 9.232 48.903 1.00 29.05 91 LEU A CA 1
ATOM 747 C C . LEU A 1 93 ? -24.477 9.764 48.622 1.00 32.24 91 LEU A C 1
ATOM 748 O O . LEU A 1 93 ? -24.781 10.911 48.975 1.00 31.45 91 LEU A O 1
ATOM 753 N N . THR A 1 94 ? -25.321 8.954 47.995 1.00 29.81 92 THR A N 1
ATOM 754 C CA . THR A 1 94 ? -26.716 9.282 47.771 1.00 33.70 92 THR A CA 1
ATOM 755 C C . THR A 1 94 ? -27.506 7.988 47.662 1.00 39.14 92 THR A C 1
ATOM 756 O O . THR A 1 94 ? -26.957 6.923 47.367 1.00 39.11 92 THR A O 1
ATOM 760 N N A ASN A 1 95 ? -28.809 8.095 47.905 0.54 40.76 93 ASN A N 1
ATOM 761 N N B ASN A 1 95 ? -28.809 8.097 47.910 0.46 40.92 93 ASN A N 1
ATOM 762 C CA A ASN A 1 95 ? -29.743 7.012 47.637 0.54 44.56 93 ASN A CA 1
ATOM 763 C CA B ASN A 1 95 ? -29.751 7.020 47.646 0.46 44.49 93 ASN A CA 1
ATOM 764 C C A ASN A 1 95 ? -30.501 7.196 46.330 0.54 45.57 93 ASN A C 1
ATOM 765 C C B ASN A 1 95 ? -30.485 7.191 46.323 0.46 45.47 93 ASN A C 1
ATOM 766 O O A ASN A 1 95 ? -31.173 6.260 45.883 0.54 46.27 93 ASN A O 1
ATOM 767 O O B ASN A 1 95 ? -31.123 6.240 45.858 0.46 46.28 93 ASN A O 1
ATOM 776 N N . LYS A 1 96 ? -30.415 8.373 45.716 1.00 44.78 94 LYS A N 1
ATOM 777 C CA . LYS A 1 96 ? -31.127 8.627 44.472 1.00 49.50 94 LYS A CA 1
ATOM 778 C C . LYS A 1 96 ? -30.516 7.834 43.326 1.00 48.91 94 LYS A C 1
ATOM 779 O O . LYS A 1 96 ? -29.299 7.633 43.264 1.00 51.11 94 LYS A O 1
ATOM 785 N N . THR A 1 97 ? -31.370 7.386 42.407 1.00 52.43 95 THR A N 1
ATOM 786 C CA . THR A 1 97 ? -30.919 6.761 41.170 1.00 53.50 95 THR A CA 1
ATOM 787 C C . THR A 1 97 ? -30.981 7.714 39.982 1.00 53.91 95 THR A C 1
ATOM 788 O O . THR A 1 97 ? -30.390 7.420 38.935 1.00 49.07 95 THR A O 1
ATOM 792 N N . ASN A 1 98 ? -31.683 8.837 40.121 1.00 50.85 96 ASN A N 1
ATOM 793 C CA . ASN A 1 98 ? -31.674 9.916 39.138 1.00 47.65 96 ASN A CA 1
ATOM 794 C C . ASN A 1 98 ? -30.929 11.088 39.778 1.00 40.34 96 ASN A C 1
ATOM 795 O O . ASN A 1 98 ? -31.508 11.921 40.476 1.00 37.34 96 ASN A O 1
ATOM 800 N N . ILE A 1 99 ? -29.644 11.138 39.524 1.00 41.01 97 ILE A N 1
ATOM 801 C CA . ILE A 1 99 ? -28.737 12.091 40.142 1.00 39.26 97 ILE A CA 1
ATOM 802 C C . ILE A 1 99 ? -28.627 13.311 39.235 1.00 41.72 97 ILE A C 1
ATOM 803 O O . ILE A 1 99 ? -28.649 13.181 38.008 1.00 49.93 97 ILE A O 1
ATOM 808 N N . THR A 1 100 ? -28.512 14.500 39.819 1.00 32.40 98 THR A N 1
ATOM 809 C CA . THR A 1 100 ? -28.194 15.707 39.054 1.00 28.95 98 THR A CA 1
ATOM 810 C C . THR A 1 100 ? -26.731 16.070 39.289 1.00 28.30 98 THR A C 1
ATOM 811 O O . THR A 1 100 ? -26.329 16.332 40.428 1.00 29.61 98 THR A O 1
ATOM 815 N N . VAL A 1 101 ? -25.934 16.107 38.221 1.00 24.38 99 VAL A N 1
ATOM 816 C CA . VAL A 1 101 ? -24.498 16.304 38.368 1.00 21.98 99 VAL A CA 1
ATOM 817 C C . VAL A 1 101 ? -24.030 17.463 37.494 1.00 24.85 99 VAL A C 1
ATOM 818 O O . VAL A 1 101 ? -24.470 17.629 36.349 1.00 22.79 99 VAL A O 1
ATOM 822 N N . GLN A 1 102 ? -23.162 18.283 38.069 1.00 23.62 100 GLN A N 1
ATOM 823 C CA . GLN A 1 102 ? -22.555 19.420 37.397 1.00 25.55 100 GLN A CA 1
ATOM 824 C C . GLN A 1 102 ? -21.245 18.958 36.771 1.00 22.06 100 GLN A C 1
ATOM 825 O O . GLN A 1 102 ? -20.381 18.422 37.470 1.00 21.03 100 GLN A O 1
ATOM 831 N N . THR A 1 103 ? -21.111 19.143 35.458 1.00 22.06 101 THR A N 1
ATOM 832 C CA . THR A 1 103 ? -19.949 18.689 34.700 1.00 21.40 101 THR A CA 1
ATOM 833 C C . THR A 1 103 ? -19.386 19.855 33.893 1.00 22.39 101 THR A C 1
ATOM 834 O O . THR A 1 103 ? -19.935 20.960 33.883 1.00 23.55 101 THR A O 1
ATOM 838 N N . LYS A 1 104 ? -18.285 19.590 33.191 1.00 22.10 102 LYS A N 1
ATOM 839 C CA . LYS A 1 104 ? -17.695 20.607 32.333 1.00 23.25 102 LYS A CA 1
ATOM 840 C C . LYS A 1 104 ? -18.600 20.947 31.162 1.00 27.22 102 LYS A C 1
ATOM 841 O O . LYS A 1 104 ? -18.455 22.022 30.575 1.00 25.72 102 LYS A O 1
ATOM 843 N N . ALA A 1 105 ? -19.535 20.064 30.813 1.00 27.55 103 ALA A N 1
ATOM 844 C CA . ALA A 1 105 ? -20.480 20.330 29.736 1.00 30.22 103 ALA A CA 1
ATOM 845 C C . ALA A 1 105 ? -21.844 20.770 30.244 1.00 30.03 103 ALA A C 1
ATOM 846 O O . ALA A 1 105 ? -22.795 20.822 29.460 1.00 34.79 103 ALA A O 1
ATOM 848 N N . GLY A 1 106 ? -21.966 21.088 31.524 1.00 26.52 104 GLY A N 1
ATOM 849 C CA . GLY A 1 106 ? -23.222 21.532 32.095 1.00 26.17 104 GLY A CA 1
ATOM 850 C C . GLY A 1 106 ? -23.841 20.476 32.988 1.00 25.94 104 GLY A C 1
ATOM 851 O O . GLY A 1 106 ? -23.170 19.584 33.509 1.00 24.83 104 GLY A O 1
ATOM 852 N N . ILE A 1 107 ? -25.157 20.578 33.148 1.00 26.08 105 ILE A N 1
ATOM 853 C CA . ILE A 1 107 ? -25.913 19.658 33.995 1.00 27.80 105 ILE A CA 1
ATOM 854 C C . ILE A 1 107 ? -26.133 18.349 33.248 1.00 26.44 105 ILE A C 1
ATOM 855 O O . ILE A 1 107 ? -26.519 18.344 32.074 1.00 26.55 105 ILE A O 1
ATOM 860 N N . VAL A 1 108 ? -25.896 17.233 33.924 1.00 24.15 106 VAL A N 1
ATOM 861 C CA . VAL A 1 108 ? -26.232 15.919 33.393 1.00 26.83 106 VAL A CA 1
ATOM 862 C C . VAL A 1 108 ? -27.056 15.187 34.445 1.00 29.69 106 VAL A C 1
ATOM 863 O O . VAL A 1 108 ? -26.803 15.324 35.648 1.00 25.60 106 VAL A O 1
ATOM 867 N N . LYS A 1 109 ? -28.049 14.417 33.993 1.00 20.56 107 LYS A N 1
ATOM 868 C CA . LYS A 1 109 ? -28.941 13.670 34.878 1.00 21.17 107 LYS A CA 1
ATOM 869 C C . LYS A 1 109 ? -28.914 12.188 34.505 1.00 22.93 107 LYS A C 1
ATOM 870 O O . LYS A 1 109 ? -29.882 11.655 33.944 1.00 25.72 107 LYS A O 1
ATOM 876 N N . PRO A 1 110 ? -27.834 11.488 34.823 1.00 22.48 108 PRO A N 1
ATOM 877 C CA . PRO A 1 110 ? -27.759 10.065 34.472 1.00 20.76 108 PRO A CA 1
ATOM 878 C C . PRO A 1 110 ? -28.752 9.252 35.291 1.00 22.38 108 PRO A C 1
ATOM 879 O O . PRO A 1 110 ? -29.086 9.596 36.429 1.00 22.49 108 PRO A O 1
ATOM 883 N N . GLU A 1 111 ? -29.234 8.160 34.695 1.00 22.26 109 GLU A N 1
ATOM 884 C CA . GLU A 1 111 ? -30.253 7.312 35.316 1.00 20.94 109 GLU A CA 1
ATOM 885 C C . GLU A 1 111 ? -29.661 5.929 35.548 1.00 20.56 109 GLU A C 1
ATOM 886 O O . GLU A 1 111 ? -29.437 5.178 34.593 1.00 20.78 109 GLU A O 1
ATOM 892 N N . LEU A 1 112 ? -29.412 5.596 36.812 1.00 22.39 110 LEU A N 1
ATOM 893 C CA . LEU A 1 112 ? -28.850 4.303 37.162 1.00 22.26 110 LEU A CA 1
ATOM 894 C C . LEU A 1 112 ? -29.971 3.278 37.254 1.00 28.49 110 LEU A C 1
ATOM 895 O O . LEU A 1 112 ? -30.949 3.485 37.974 1.00 25.91 110 LEU A O 1
ATOM 900 N N . GLY A 1 113 ? -29.832 2.188 36.509 1.00 20.91 111 GLY A N 1
ATOM 901 C CA . GLY A 1 113 ? -30.780 1.099 36.563 1.00 22.09 111 GLY A CA 1
ATOM 902 C C . GLY A 1 113 ? -30.209 -0.171 37.158 1.00 25.45 111 GLY A C 1
ATOM 903 O O . GLY A 1 113 ? -29.428 -0.135 38.120 1.00 25.04 111 GLY A O 1
ATOM 904 N N . GLN A 1 114 ? -30.597 -1.304 36.571 1.00 25.15 112 GLN A N 1
ATOM 905 C CA . GLN A 1 114 ? -30.291 -2.617 37.118 1.00 22.63 112 GLN A CA 1
ATOM 906 C C . GLN A 1 114 ? -28.897 -3.073 36.720 1.00 22.51 112 GLN A C 1
ATOM 907 O O . GLN A 1 114 ? -28.437 -2.802 35.607 1.00 22.74 112 GLN A O 1
ATOM 913 N N . ASN A 1 115 ? -28.235 -3.766 37.648 1.00 21.06 113 ASN A N 1
ATOM 914 C CA . ASN A 1 115 ? -26.963 -4.446 37.393 1.00 26.67 113 ASN A CA 1
ATOM 915 C C . ASN A 1 115 ? -25.915 -3.493 36.835 1.00 26.47 113 ASN A C 1
ATOM 916 O O . ASN A 1 115 ? -25.125 -3.856 35.959 1.00 23.42 113 ASN A O 1
ATOM 921 N N . GLY A 1 116 ? -25.916 -2.259 37.333 1.00 25.93 114 GLY A N 1
ATOM 922 C CA . GLY A 1 116 ? -24.903 -1.306 36.950 1.00 19.28 114 GLY A CA 1
ATOM 923 C C . GLY A 1 116 ? -25.114 -0.615 35.618 1.00 21.08 114 GLY A C 1
ATOM 924 O O . GLY A 1 116 ? -24.260 0.179 35.215 1.00 21.13 114 GLY A O 1
ATOM 925 N N . TRP A 1 117 ? -26.213 -0.869 34.917 1.00 17.57 115 TRP A N 1
ATOM 926 C CA . TRP A 1 117 ? -26.431 -0.156 33.668 1.00 17.28 115 TRP A CA 1
ATOM 927 C C . TRP A 1 117 ? -26.904 1.265 33.961 1.00 18.40 115 TRP A C 1
ATOM 928 O O . TRP A 1 117 ? -27.631 1.510 34.933 1.00 19.10 115 TRP A O 1
ATOM 939 N N . VAL A 1 118 ? -26.478 2.202 33.111 1.00 16.73 116 VAL A N 1
ATOM 940 C CA . VAL A 1 118 ? -26.804 3.616 33.263 1.00 19.38 116 VAL A CA 1
ATOM 941 C C . VAL A 1 118 ? -27.264 4.170 31.918 1.00 20.21 116 VAL A C 1
ATOM 942 O O . VAL A 1 118 ? -26.606 3.941 30.894 1.00 17.92 116 VAL A O 1
ATOM 946 N N . ARG A 1 119 ? -28.383 4.903 31.926 1.00 20.51 117 ARG A N 1
ATOM 947 C CA . ARG A 1 119 ? -28.899 5.587 30.747 1.00 20.14 117 ARG A CA 1
ATOM 948 C C . ARG A 1 119 ? -28.456 7.046 30.792 1.00 21.16 117 ARG A C 1
ATOM 949 O O . ARG A 1 119 ? -28.654 7.722 31.809 1.00 21.37 117 ARG A O 1
ATOM 957 N N . VAL A 1 120 ? -27.878 7.535 29.691 1.00 17.69 118 VAL A N 1
ATOM 958 C CA . VAL A 1 120 ? -27.238 8.849 29.647 1.00 22.96 118 VAL A CA 1
ATOM 959 C C . VAL A 1 120 ? -27.731 9.637 28.435 1.00 25.25 118 VAL A C 1
ATOM 960 O O . VAL A 1 120 ? -27.717 9.126 27.309 1.00 20.30 118 VAL A O 1
ATOM 964 N N . ASN A 1 121 ? -28.103 10.900 28.659 1.00 20.08 119 ASN A N 1
ATOM 965 C CA . ASN A 1 121 ? -28.424 11.834 27.575 1.00 17.46 119 ASN A CA 1
ATOM 966 C C . ASN A 1 121 ? -27.111 12.329 26.967 1.00 24.06 119 ASN A C 1
ATOM 967 O O . ASN A 1 121 ? -26.353 13.058 27.615 1.00 23.91 119 ASN A O 1
ATOM 972 N N . MET A 1 122 ? -26.819 11.912 25.734 1.00 20.64 120 MET A N 1
ATOM 973 C CA . MET A 1 122 ? -25.571 12.265 25.071 1.00 18.26 120 MET A CA 1
ATOM 974 C C . MET A 1 122 ? -25.696 13.515 24.194 1.00 23.48 120 MET A C 1
ATOM 975 O O . MET A 1 122 ? -24.762 13.831 23.446 1.00 20.82 120 MET A O 1
ATOM 980 N N . GLY A 1 123 ? -26.826 14.217 24.260 1.00 27.09 121 GLY A N 1
ATOM 981 C CA . GLY A 1 123 ? -26.992 15.463 23.537 1.00 30.85 121 GLY A CA 1
ATOM 982 C C . GLY A 1 123 ? -27.395 15.259 22.089 1.00 26.75 121 GLY A C 1
ATOM 983 O O . GLY A 1 123 ? -27.637 14.149 21.619 1.00 23.93 121 GLY A O 1
ATOM 984 N N . TYR A 1 124 ? -27.478 16.379 21.367 1.00 22.31 122 TYR A N 1
ATOM 985 C CA . TYR A 1 124 ? -27.892 16.329 19.971 1.00 22.02 122 TYR A CA 1
ATOM 986 C C . TYR A 1 124 ? -26.697 15.993 19.081 1.00 24.46 122 TYR A C 1
ATOM 987 O O . TYR A 1 124 ? -25.596 16.512 19.298 1.00 22.85 122 TYR A O 1
ATOM 996 N N . PRO A 1 125 ? -26.877 15.129 18.087 1.00 21.62 123 PRO A N 1
ATOM 997 C CA . PRO A 1 125 ? -25.840 14.956 17.073 1.00 17.33 123 PRO A CA 1
ATOM 998 C C . PRO A 1 125 ? -25.876 16.115 16.094 1.00 20.16 123 PRO A C 1
ATOM 999 O O . PRO A 1 125 ? -26.932 16.682 15.814 1.00 17.12 123 PRO A O 1
ATOM 1003 N N . LYS A 1 126 ? -24.701 16.486 15.594 1.00 17.52 124 LYS A N 1
ATOM 1004 C CA . LYS A 1 126 ? -24.585 17.502 14.557 1.00 19.03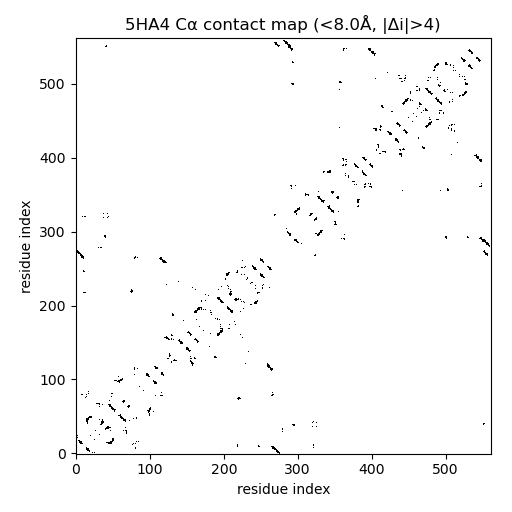 124 LYS A CA 1
ATOM 1005 C C . LYS A 1 126 ? -23.915 16.905 13.326 1.00 19.48 124 LYS A C 1
ATOM 1006 O O . LYS A 1 126 ? -23.000 16.080 13.436 1.00 18.77 124 LYS A O 1
ATOM 1012 N N . PHE A 1 127 ? -24.364 17.344 12.150 1.00 15.79 125 PHE A N 1
ATOM 1013 C CA . PHE A 1 127 ? -23.972 16.698 10.908 1.00 21.00 125 PHE A CA 1
ATOM 1014 C C . PHE A 1 127 ? -23.339 17.624 9.880 1.00 21.58 125 PHE A C 1
ATOM 1015 O O . PHE A 1 127 ? -22.635 17.129 8.993 1.00 19.95 125 PHE A O 1
ATOM 1023 N N . LEU A 1 128 ? -23.574 18.928 9.954 1.00 16.03 126 LEU A N 1
ATOM 1024 C CA . LEU A 1 128 ? -23.053 19.818 8.929 1.00 19.48 126 LEU A CA 1
ATOM 1025 C C . LEU A 1 128 ? -2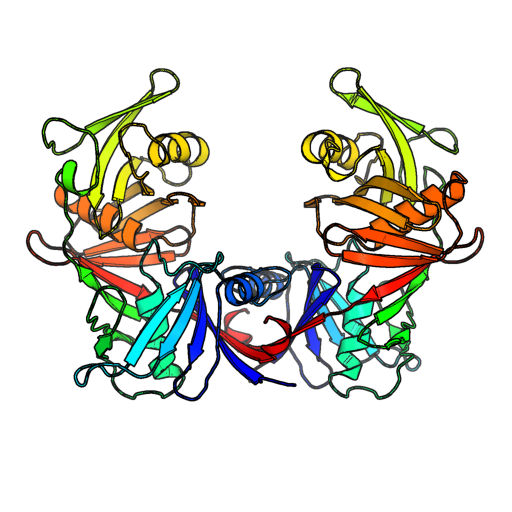1.527 19.771 8.934 1.00 16.38 126 LEU A C 1
ATOM 1026 O O . LEU A 1 128 ? -20.911 19.729 10.007 1.00 15.90 126 LEU A O 1
ATOM 1031 N N . PRO A 1 129 ? -20.886 19.751 7.757 1.00 19.04 127 PRO A N 1
ATOM 1032 C CA . PRO A 1 129 ? -19.412 19.688 7.731 1.00 16.64 127 PRO A CA 1
ATOM 1033 C C . PRO A 1 129 ? -18.718 20.683 8.649 1.00 15.14 127 PRO A C 1
ATOM 1034 O O . PRO A 1 129 ? -17.791 20.292 9.376 1.00 16.36 127 PRO A O 1
ATOM 1038 N N . ASN A 1 130 ? -19.120 21.959 8.646 1.00 19.06 128 ASN A N 1
ATOM 1039 C CA A ASN A 1 130 ? -18.400 22.899 9.499 0.49 19.71 128 ASN A CA 1
ATOM 1040 C CA B ASN A 1 130 ? -18.431 22.924 9.497 0.51 19.62 128 ASN A CA 1
ATOM 1041 C C . ASN A 1 130 ? -18.713 22.702 10.975 1.00 25.04 128 ASN A C 1
ATOM 1042 O O . ASN A 1 130 ? -18.073 23.343 11.811 1.00 24.66 128 ASN A O 1
ATOM 1051 N N . GLU A 1 131 ? -19.650 21.817 11.318 1.00 18.02 129 GLU A N 1
ATOM 1052 C CA . GLU A 1 131 ? -19.887 21.483 12.711 1.00 18.13 129 GLU A CA 1
ATOM 1053 C C . GLU A 1 131 ? -19.078 20.276 13.173 1.00 22.25 129 GLU A C 1
ATOM 1054 O O . GLU A 1 131 ? -19.112 19.945 14.362 1.00 19.31 129 GLU A O 1
ATOM 1060 N N . ILE A 1 132 ? -18.332 19.627 12.282 1.00 13.95 130 ILE A N 1
ATOM 1061 C CA . ILE A 1 132 ? -17.662 18.376 12.648 1.00 13.32 130 ILE A CA 1
ATOM 1062 C C . ILE A 1 132 ? -16.365 18.646 13.413 1.00 13.53 130 ILE A C 1
ATOM 1063 O O . ILE A 1 132 ? -16.257 18.189 14.557 1.00 15.16 130 ILE A O 1
ATOM 1068 N N . PRO A 1 133 ? -15.360 19.377 12.874 1.00 16.38 131 PRO A N 1
ATOM 1069 C CA . PRO A 1 133 ? -15.211 20.027 11.572 1.00 14.57 131 PRO A CA 1
ATOM 1070 C C . PRO A 1 133 ? -14.680 19.073 10.512 1.00 13.85 131 PRO A C 1
ATOM 1071 O O . PRO A 1 133 ? -13.877 18.179 10.803 1.00 14.26 131 PRO A O 1
ATOM 1075 N N . PHE A 1 134 ? -15.154 19.288 9.288 1.00 14.22 132 PHE A N 1
ATOM 1076 C CA . PHE A 1 134 ? -14.857 18.449 8.138 1.00 17.54 132 PHE A CA 1
ATOM 1077 C C . PHE A 1 134 ? -14.890 19.352 6.915 1.00 17.27 132 PHE A C 1
ATOM 1078 O O . PHE A 1 134 ? -15.789 20.190 6.789 1.00 17.97 132 PHE A O 1
ATOM 1086 N N . VAL A 1 135 ? -13.884 19.228 6.054 1.00 15.31 133 VAL A N 1
ATOM 1087 C CA . VAL A 1 135 ? -13.764 20.085 4.875 1.00 16.04 133 VAL A CA 1
ATOM 1088 C C . VAL A 1 135 ? -14.621 19.485 3.764 1.00 16.77 133 VAL A C 1
ATOM 1089 O O . VAL A 1 135 ? -14.302 18.422 3.229 1.00 18.15 133 VAL A O 1
ATOM 1093 N N . ALA A 1 136 ? -15.711 20.169 3.424 1.00 18.53 134 ALA A N 1
ATOM 1094 C CA . ALA A 1 136 ? -16.646 19.798 2.370 1.00 24.50 134 ALA A CA 1
ATOM 1095 C C . ALA A 1 136 ? -17.524 21.006 2.063 1.00 21.42 134 ALA A C 1
ATOM 1096 O O . ALA A 1 136 ? -18.012 21.670 2.980 1.00 27.55 134 ALA A O 1
ATOM 1098 N N . GLU A 1 137 ? -17.730 21.272 0.779 1.00 26.16 135 GLU A N 1
ATOM 1099 C CA . GLU A 1 137 ? -18.470 22.466 0.379 1.00 25.83 135 GLU A CA 1
ATOM 1100 C C . GLU A 1 137 ? -19.931 22.419 0.822 1.00 35.61 135 GLU A C 1
ATOM 1101 O O . GLU A 1 137 ? -20.480 23.435 1.268 1.00 36.03 135 GLU A O 1
ATOM 1107 N N . GLU A 1 138 ? -20.582 21.262 0.694 1.00 29.28 136 GLU A N 1
ATOM 1108 C CA . GLU A 1 138 ? -22.016 21.146 0.932 1.00 26.23 136 GLU A CA 1
ATOM 1109 C C . GLU A 1 138 ? -22.301 19.946 1.820 1.00 23.54 136 GLU A C 1
ATOM 1110 O O . GLU A 1 138 ? -21.632 18.914 1.696 1.00 23.41 136 GLU A O 1
ATOM 1116 N N . PRO A 1 139 ? -23.288 20.046 2.711 1.00 29.14 137 PRO A N 1
ATOM 1117 C CA . PRO A 1 139 ? -23.721 18.860 3.452 1.00 24.46 137 PRO A CA 1
ATOM 1118 C C . PRO A 1 139 ? -24.293 17.823 2.495 1.00 25.90 137 PRO A C 1
ATOM 1119 O O . PRO A 1 139 ? -25.048 18.152 1.578 1.00 26.58 137 PRO A O 1
ATOM 1123 N N . GLU A 1 140 ? -23.898 16.566 2.703 1.00 21.98 138 GLU A N 1
ATOM 1124 C CA . GLU A 1 140 ? -24.372 15.454 1.894 1.00 20.92 138 GLU A CA 1
ATOM 1125 C C . GLU A 1 140 ? -24.734 14.291 2.808 1.00 20.16 138 GLU A C 1
ATOM 1126 O O . GLU A 1 140 ? -24.468 14.314 4.010 1.00 23.24 138 GLU A O 1
ATOM 1132 N N . ALA A 1 141 ? -25.355 13.264 2.224 1.00 20.19 139 ALA A N 1
ATOM 1133 C CA . ALA A 1 141 ? -25.681 12.074 3.001 1.00 18.70 139 ALA A CA 1
ATOM 1134 C C . ALA A 1 141 ? -24.433 11.249 3.289 1.00 24.11 139 ALA A C 1
ATOM 1135 O O . ALA A 1 141 ? -24.249 10.760 4.407 1.00 21.61 139 ALA A O 1
ATOM 1137 N N . LEU A 1 142 ? -23.569 11.091 2.291 1.00 17.75 140 LEU A N 1
ATOM 1138 C CA . LEU A 1 142 ? -22.321 10.350 2.419 1.00 17.34 140 LEU A CA 1
ATOM 1139 C C . LEU A 1 142 ? -21.253 11.079 1.620 1.00 19.45 140 LEU A C 1
ATOM 1140 O O . LEU A 1 142 ? -21.559 11.872 0.726 1.00 21.19 140 LEU A O 1
ATOM 1145 N N . TYR A 1 143 ? -19.994 10.805 1.938 1.00 18.56 141 TYR A N 1
ATOM 1146 C CA . TYR A 1 143 ? -18.892 11.466 1.256 1.00 17.23 141 TYR A CA 1
ATOM 1147 C C . TYR A 1 143 ? -17.861 10.437 0.842 1.00 21.00 141 TYR A C 1
ATOM 1148 O O . TYR A 1 143 ? -17.608 9.482 1.573 1.00 19.48 141 TYR A O 1
ATOM 1157 N N . THR A 1 144 ? -17.251 10.650 -0.320 1.00 19.20 142 THR A N 1
ATOM 1158 C CA . THR A 1 144 ? -16.102 9.853 -0.725 1.00 21.15 142 THR A CA 1
ATOM 1159 C C . THR A 1 144 ? -14.852 10.469 -0.122 1.00 22.87 142 THR A C 1
ATOM 1160 O O . THR A 1 144 ? -14.619 11.672 -0.270 1.00 25.57 142 THR A O 1
ATOM 1164 N N . LEU A 1 145 ? -14.063 9.649 0.563 1.00 17.71 143 LEU A N 1
ATOM 1165 C CA . LEU A 1 145 ? -12.808 10.072 1.175 1.00 17.43 143 LEU A CA 1
ATOM 1166 C C . LEU A 1 145 ? -11.662 9.362 0.460 1.00 26.34 143 LEU A C 1
ATOM 1167 O O . LEU A 1 145 ? -11.657 8.129 0.375 1.00 22.45 143 LEU A O 1
ATOM 1172 N N . GLU A 1 146 ? -10.704 10.132 -0.062 1.00 22.01 144 GLU A N 1
ATOM 1173 C CA . GLU A 1 146 ? -9.578 9.562 -0.797 1.00 19.86 144 GLU A CA 1
ATOM 1174 C C . GLU A 1 146 ? -8.456 9.212 0.171 1.00 24.62 144 GLU A C 1
ATOM 1175 O O . GLU A 1 146 ? -8.072 10.034 1.008 1.00 27.03 144 GLU A O 1
ATOM 1181 N N . LEU A 1 147 ? -7.942 7.993 0.050 1.00 21.57 145 LEU A N 1
ATOM 1182 C CA . LEU A 1 147 ? -6.830 7.487 0.842 1.00 22.36 145 LEU A CA 1
ATOM 1183 C C . LEU A 1 147 ? -5.608 7.273 -0.051 1.00 26.57 145 LEU A C 1
ATOM 1184 O O . LEU A 1 147 ? -5.616 7.571 -1.249 1.00 29.73 145 LEU A O 1
ATOM 1189 N N . ALA A 1 148 ? -4.550 6.728 0.543 1.00 28.23 146 ALA A N 1
ATOM 1190 C CA . ALA A 1 148 ? -3.330 6.459 -0.211 1.00 30.52 146 ALA A CA 1
ATOM 1191 C C . ALA A 1 148 ? -3.544 5.359 -1.250 1.00 34.95 146 ALA A C 1
ATOM 1192 O O . ALA A 1 148 ? -4.419 4.500 -1.112 1.00 28.03 146 ALA A O 1
ATOM 1194 N N . ASN A 1 149 ? -2.726 5.401 -2.307 1.00 38.94 147 ASN A N 1
ATOM 1195 C CA . ASN A 1 149 ? -2.677 4.343 -3.322 1.00 40.92 147 ASN A CA 1
ATOM 1196 C C . ASN A 1 149 ? -4.025 4.149 -4.013 1.00 35.84 147 ASN A C 1
ATOM 1197 O O . ASN A 1 149 ? -4.440 3.024 -4.303 1.00 32.62 147 ASN A O 1
ATOM 1202 N N . ASP A 1 150 ? -4.713 5.260 -4.273 1.00 32.66 148 ASP A N 1
ATOM 1203 C CA . ASP A 1 150 ? -5.947 5.270 -5.060 1.00 37.52 148 ASP A CA 1
ATOM 1204 C C . ASP A 1 150 ? -7.048 4.426 -4.426 1.00 36.29 148 ASP A C 1
ATOM 1205 O O . ASP A 1 150 ? -7.906 3.883 -5.125 1.00 39.40 148 ASP A O 1
ATOM 1210 N N . GLN A 1 151 ? -7.035 4.308 -3.105 1.00 31.85 149 GLN A N 1
ATOM 1211 C CA . GLN A 1 151 ? -8.119 3.676 -2.368 1.00 34.44 149 GLN A CA 1
ATOM 1212 C C . GLN A 1 151 ? -9.067 4.749 -1.850 1.00 31.25 149 GLN A C 1
ATOM 1213 O O . GLN A 1 151 ? -8.631 5.793 -1.358 1.00 34.77 149 GLN A O 1
ATOM 1219 N N . ASN A 1 152 ? -10.362 4.501 -2.001 1.00 28.92 150 ASN A N 1
ATOM 1220 C CA . ASN A 1 152 ? -11.399 5.395 -1.510 1.00 31.80 150 ASN A CA 1
ATOM 1221 C C . ASN A 1 152 ? -12.317 4.627 -0.569 1.00 30.27 150 ASN A C 1
ATOM 1222 O O . ASN A 1 152 ? -12.459 3.405 -0.684 1.00 27.71 150 ASN A O 1
ATOM 1227 N N . ILE A 1 153 ? -12.927 5.351 0.370 1.00 24.51 151 ILE A N 1
ATOM 1228 C CA . ILE A 1 153 ? -13.984 4.821 1.225 1.00 21.23 151 ILE A CA 1
ATOM 1229 C C . ILE A 1 153 ? -15.114 5.844 1.277 1.00 22.23 151 ILE A C 1
ATOM 1230 O O . ILE A 1 153 ? -14.919 7.042 1.050 1.00 22.98 151 ILE A O 1
ATOM 1235 N N . SER A 1 154 ? -16.312 5.346 1.575 1.00 18.31 152 SER A N 1
ATOM 1236 C CA . SER A 1 154 ? -17.491 6.178 1.772 1.00 17.90 152 SER A CA 1
ATOM 1237 C C . SER A 1 154 ? -17.673 6.380 3.269 1.00 16.90 152 SER A C 1
ATOM 1238 O O . SER A 1 154 ? -17.684 5.406 4.024 1.00 18.32 152 SER A O 1
ATOM 1241 N N . ILE A 1 155 ? -17.826 7.633 3.696 1.00 16.69 153 ILE A N 1
ATOM 1242 C CA . ILE A 1 155 ? -17.988 7.942 5.112 1.00 15.43 153 ILE A CA 1
ATOM 1243 C C . ILE A 1 155 ? -19.220 8.809 5.330 1.00 16.31 153 ILE A C 1
ATOM 1244 O O . ILE A 1 155 ? -19.656 9.554 4.446 1.00 16.82 153 ILE A O 1
ATOM 1249 N N . ASP A 1 156 ? -19.771 8.700 6.533 1.00 15.65 154 ASP A N 1
ATOM 1250 C CA . ASP A 1 156 ? -20.718 9.644 7.104 1.00 16.18 154 ASP A CA 1
ATOM 1251 C C . ASP A 1 156 ? -19.997 10.369 8.237 1.00 16.61 154 ASP A C 1
ATOM 1252 O O . ASP A 1 156 ? -19.045 9.837 8.808 1.00 17.49 154 ASP A O 1
ATOM 1257 N N . VAL A 1 157 ? -20.422 11.588 8.562 1.00 14.80 155 VAL A N 1
ATOM 1258 C CA . VAL A 1 157 ? -19.764 12.346 9.628 1.00 14.91 155 VAL A CA 1
ATOM 1259 C C . VAL A 1 157 ? -20.796 12.742 10.676 1.00 18.82 155 VAL A C 1
ATOM 1260 O O . VAL A 1 157 ? -21.949 13.043 10.349 1.00 17.05 155 VAL A O 1
ATOM 1264 N N . VAL A 1 158 ? -20.393 12.691 11.942 1.00 12.88 156 VAL A N 1
ATOM 1265 C CA . VAL A 1 158 ? -21.252 13.061 13.062 1.00 16.50 156 VAL A CA 1
ATOM 1266 C C . VAL A 1 158 ? -20.381 13.744 14.103 1.00 15.01 156 VAL A C 1
ATOM 1267 O O . VAL A 1 158 ? -19.259 13.298 14.371 1.00 13.70 156 VAL A O 1
ATOM 1271 N N . ASN A 1 159 ? -20.906 14.792 14.727 1.00 15.16 157 ASN A N 1
ATOM 1272 C CA . ASN A 1 159 ? -20.257 15.376 15.893 1.00 12.58 157 ASN A CA 1
ATOM 1273 C C . ASN A 1 159 ? -21.122 15.106 17.123 1.00 14.71 157 ASN A C 1
ATOM 1274 O O . ASN A 1 159 ? -22.301 15.480 17.156 1.00 15.94 157 ASN A O 1
ATOM 1279 N N . MET A 1 160 ? -20.540 14.437 18.119 1.00 16.80 158 MET A N 1
ATOM 1280 C CA . MET A 1 160 ? -21.198 14.155 19.393 1.00 15.93 158 MET A CA 1
ATOM 1281 C C . MET A 1 160 ? -20.551 14.964 20.514 1.00 16.76 158 MET A C 1
ATOM 1282 O O . MET A 1 160 ? -20.434 14.502 21.645 1.00 21.11 158 MET A O 1
ATOM 1287 N N . GLY A 1 161 ? -20.158 16.199 20.210 1.00 19.29 159 GLY A N 1
ATOM 1288 C CA . GLY A 1 161 ? -19.241 16.950 21.035 1.00 23.85 159 GLY A CA 1
ATOM 1289 C C . GLY A 1 161 ? -17.807 16.806 20.575 1.00 25.89 159 GLY A C 1
ATOM 1290 O O . GLY A 1 161 ? -16.996 17.713 20.780 1.00 28.92 159 GLY A O 1
ATOM 1291 N N A ASN A 1 162 ? -17.488 15.689 19.951 0.67 21.31 160 ASN A N 1
ATOM 1292 N N B ASN A 1 162 ? -17.477 15.678 19.965 0.33 22.12 160 ASN A N 1
ATOM 1293 C CA A ASN A 1 162 ? -16.205 15.419 19.328 0.67 22.41 160 ASN A CA 1
ATOM 1294 C CA B ASN A 1 162 ? -16.198 15.398 19.333 0.33 21.84 160 ASN A CA 1
ATOM 1295 C C A ASN A 1 162 ? -16.485 14.907 17.926 0.67 19.97 160 ASN A C 1
ATOM 1296 C C B ASN A 1 162 ? -16.480 14.889 17.930 0.33 19.76 160 ASN A C 1
ATOM 1297 O O A ASN A 1 162 ? -17.622 14.528 17.621 0.67 17.98 160 ASN A O 1
ATOM 1298 O O B ASN A 1 162 ? -17.606 14.476 17.632 0.33 19.21 160 ASN A O 1
ATOM 1307 N N . PRO A 1 163 ? -15.491 14.921 17.030 1.00 15.31 161 PRO A N 1
ATOM 1308 C CA . PRO A 1 163 ? -15.751 14.541 15.630 1.00 14.27 161 PRO A CA 1
ATOM 1309 C C . PRO A 1 163 ? -15.615 13.051 15.355 1.00 14.53 161 PRO A C 1
ATOM 1310 O O . PRO A 1 163 ? -14.729 12.370 15.879 1.00 14.76 161 PRO A O 1
ATOM 1314 N N . HIS A 1 164 ? -16.506 12.553 14.489 1.00 13.40 162 HIS A N 1
ATOM 1315 C CA . HIS A 1 164 ? -16.551 11.146 14.107 1.00 13.81 162 HIS A CA 1
ATOM 1316 C C . HIS A 1 164 ? -16.767 11.000 12.609 1.00 12.64 162 HIS A C 1
ATOM 1317 O O . HIS A 1 164 ? -17.512 11.768 11.997 1.00 13.54 162 HIS A O 1
ATOM 1324 N N . ALA A 1 165 ? -16.118 9.994 12.038 1.00 12.41 163 ALA A N 1
ATOM 1325 C CA . ALA A 1 165 ? -16.334 9.584 10.661 1.00 13.15 163 ALA A CA 1
ATOM 1326 C C . ALA A 1 165 ? -16.633 8.097 10.699 1.00 16.09 163 ALA A C 1
ATOM 1327 O O . ALA A 1 165 ? -15.878 7.335 11.309 1.00 19.87 163 ALA A O 1
ATOM 1329 N N . VAL A 1 166 ? -17.727 7.685 10.068 1.00 13.19 164 VAL A N 1
ATOM 1330 C CA . VAL A 1 166 ? -18.194 6.303 10.157 1.00 13.54 164 VAL A CA 1
ATOM 1331 C C . VAL A 1 166 ? -18.202 5.700 8.763 1.00 15.22 164 VAL A C 1
ATOM 1332 O O . VAL A 1 166 ? -18.845 6.241 7.858 1.00 14.68 164 VAL A O 1
ATOM 1336 N N . THR A 1 167 ? -17.524 4.560 8.602 1.00 15.30 165 THR A N 1
ATOM 1337 C CA . THR A 1 167 ? -17.548 3.808 7.355 1.00 16.66 165 THR A CA 1
ATOM 1338 C C . THR A 1 167 ? -18.057 2.400 7.632 1.00 17.32 165 THR A C 1
ATOM 1339 O O . THR A 1 167 ? -17.811 1.829 8.703 1.00 17.68 165 THR A O 1
ATOM 1343 N N . ILE A 1 168 ? -18.791 1.846 6.673 1.00 17.08 166 ILE A N 1
ATOM 1344 C CA . ILE A 1 168 ? -19.416 0.537 6.827 1.00 18.79 166 ILE A CA 1
ATOM 1345 C C . ILE A 1 168 ? -18.541 -0.510 6.154 1.00 20.77 166 ILE A C 1
ATOM 1346 O O . ILE A 1 168 ? -18.062 -0.311 5.030 1.00 22.35 166 ILE A O 1
ATOM 1351 N N . VAL A 1 169 ? -18.308 -1.614 6.853 1.00 21.60 167 VAL A N 1
ATOM 1352 C CA . VAL A 1 169 ? -17.450 -2.686 6.358 1.00 22.14 167 VAL A CA 1
ATOM 1353 C C . VAL A 1 169 ? -18.261 -3.980 6.345 1.00 26.99 167 VAL A C 1
ATOM 1354 O O . VAL A 1 169 ? -19.213 -4.126 7.129 1.00 26.74 167 VAL A O 1
ATOM 1358 N N . PRO A 1 170 ? -17.936 -4.939 5.475 1.00 27.26 168 PRO A N 1
ATOM 1359 C CA . PRO A 1 170 ? -18.683 -6.207 5.491 1.00 27.31 168 PRO A CA 1
ATOM 1360 C C . PRO A 1 170 ? -18.346 -7.097 6.679 1.00 28.29 168 PRO A C 1
ATOM 1361 O O . PRO A 1 170 ? -19.186 -7.917 7.074 1.00 28.91 168 PRO A O 1
ATOM 1365 N N . ASP A 1 171 ? -17.159 -6.967 7.270 1.00 25.96 169 ASP A N 1
ATOM 1366 C CA . ASP A 1 171 ? -16.746 -7.866 8.349 1.00 26.45 169 ASP A CA 1
ATOM 1367 C C . ASP A 1 171 ? -15.816 -7.099 9.270 1.00 27.09 169 ASP A C 1
ATOM 1368 O O . ASP A 1 171 ? -14.687 -6.778 8.885 1.00 29.33 169 ASP A O 1
ATOM 1373 N N . VAL A 1 172 ? -16.277 -6.828 10.489 1.00 26.25 170 VAL A N 1
ATOM 1374 C CA . VAL A 1 172 ? -15.480 -6.004 11.386 1.00 25.42 170 VAL A CA 1
ATOM 1375 C C . VAL A 1 172 ? -14.160 -6.688 11.720 1.00 26.66 170 VAL A C 1
ATOM 1376 O O . VAL A 1 172 ? -13.153 -6.015 11.963 1.00 28.96 170 VAL A O 1
ATOM 1380 N N . LEU A 1 173 ? -14.123 -8.027 11.690 1.00 25.82 171 LEU A N 1
ATOM 1381 C CA . LEU A 1 173 ? -12.900 -8.739 12.062 1.00 25.82 171 LEU A CA 1
ATOM 1382 C C . LEU A 1 173 ? -11.798 -8.580 11.015 1.00 32.74 171 LEU A C 1
ATOM 1383 O O . LEU A 1 173 ? -10.611 -8.558 11.364 1.00 36.84 171 LEU A O 1
ATOM 1388 N N . THR A 1 174 ? -12.158 -8.475 9.740 1.00 28.59 172 THR A N 1
ATOM 1389 C CA . THR A 1 174 ? -11.184 -8.370 8.664 1.00 26.23 172 THR A CA 1
ATOM 1390 C C . THR A 1 174 ? -10.984 -6.939 8.179 1.00 33.08 172 THR A C 1
ATOM 1391 O O . THR A 1 174 ? -10.191 -6.716 7.260 1.00 35.88 172 THR A O 1
ATOM 1395 N N . ALA A 1 175 ? -11.671 -5.968 8.776 1.00 26.46 173 ALA A N 1
ATOM 1396 C CA . ALA A 1 175 ? -11.518 -4.584 8.350 1.00 30.37 173 ALA A CA 1
ATOM 1397 C C . ALA A 1 175 ? -10.090 -4.114 8.603 1.00 28.84 173 ALA A C 1
ATOM 1398 O O . ALA A 1 175 ? -9.488 -4.426 9.634 1.00 26.91 173 ALA A O 1
ATOM 1400 N N . ASP A 1 176 ? -9.535 -3.374 7.646 1.00 28.92 174 ASP A N 1
ATOM 1401 C CA . ASP A 1 176 ? -8.155 -2.903 7.758 1.00 28.65 174 ASP A CA 1
ATOM 1402 C C . ASP A 1 176 ? -8.084 -1.654 8.640 1.00 27.10 174 ASP A C 1
ATOM 1403 O O . ASP A 1 176 ? -7.732 -0.560 8.201 1.00 24.57 174 ASP A O 1
ATOM 1408 N N . VAL A 1 177 ? -8.435 -1.836 9.918 1.00 25.08 175 VAL A N 1
ATOM 1409 C CA . VAL A 1 177 ? -8.430 -0.708 10.845 1.00 22.95 175 VAL A CA 1
ATOM 1410 C C . VAL A 1 177 ? -7.017 -0.159 11.015 1.00 27.39 175 VAL A C 1
ATOM 1411 O O . VAL A 1 177 ? -6.819 1.056 11.114 1.00 23.59 175 VAL A O 1
ATOM 1415 N N . ALA A 1 178 ? -6.011 -1.041 11.023 1.00 25.44 176 ALA A N 1
ATOM 1416 C CA . ALA A 1 178 ? -4.644 -0.598 11.283 1.00 24.70 176 ALA A CA 1
ATOM 1417 C C . ALA A 1 178 ? -4.108 0.271 10.148 1.00 25.01 176 ALA A C 1
ATOM 1418 O O . ALA A 1 178 ? -3.339 1.209 10.391 1.00 25.67 176 ALA A O 1
ATOM 1420 N N . GLY A 1 179 ? -4.494 -0.026 8.907 1.00 22.94 177 GLY A N 1
ATOM 1421 C CA . GLY A 1 179 ? -4.011 0.717 7.757 1.00 24.61 177 GLY A CA 1
ATOM 1422 C C . GLY A 1 179 ? -4.888 1.896 7.367 1.00 29.32 177 GLY A C 1
ATOM 1423 O O . GLY A 1 179 ? -4.383 2.953 6.973 1.00 24.84 177 GLY A O 1
ATOM 1424 N N . ILE A 1 180 ? -6.207 1.726 7.477 1.00 24.80 178 ILE A N 1
ATOM 1425 C CA . ILE A 1 180 ? -7.139 2.782 7.092 1.00 22.42 178 ILE A CA 1
ATOM 1426 C C . ILE A 1 180 ? -7.334 3.782 8.225 1.00 22.27 178 ILE A C 1
ATOM 1427 O O . ILE A 1 180 ? -7.375 4.995 7.990 1.00 21.56 178 ILE A O 1
ATOM 1432 N N . GLY A 1 181 ? -7.455 3.299 9.464 1.00 19.78 179 GLY A N 1
ATOM 1433 C CA . GLY A 1 181 ? -7.685 4.157 10.608 1.00 19.60 179 GLY A CA 1
ATOM 1434 C C . GLY A 1 181 ? -6.787 5.382 10.693 1.00 22.69 179 GLY A C 1
ATOM 1435 O O . GLY A 1 181 ? -7.266 6.515 10.803 1.00 17.46 179 GLY A O 1
ATOM 1436 N N . PRO A 1 182 ? -5.462 5.185 10.658 1.00 18.99 180 PRO A N 1
ATOM 1437 C CA . PRO A 1 182 ? -4.561 6.353 10.724 1.00 20.03 180 PRO A CA 1
ATOM 1438 C C . PRO A 1 182 ? -4.790 7.342 9.597 1.00 22.93 180 PRO A C 1
ATOM 1439 O O . PRO A 1 182 ? -4.662 8.557 9.801 1.00 22.67 180 PRO A O 1
ATOM 1443 N N . GLN A 1 183 ? -5.139 6.848 8.410 1.00 18.88 181 GLN A N 1
ATOM 1444 C CA . GLN A 1 183 ? -5.340 7.735 7.270 1.00 18.65 181 GLN A CA 1
ATOM 1445 C C . GLN A 1 183 ? -6.592 8.579 7.438 1.00 20.93 181 GLN A C 1
ATOM 1446 O O . GLN A 1 183 ? -6.636 9.731 6.990 1.00 21.96 181 GLN A O 1
ATOM 1452 N N . VAL A 1 184 ? -7.636 8.010 8.042 1.00 17.96 182 VAL A N 1
ATOM 1453 C CA . VAL A 1 184 ? -8.838 8.794 8.312 1.00 18.23 182 VAL A CA 1
ATOM 1454 C C . VAL A 1 184 ? -8.613 9.744 9.477 1.00 18.79 182 VAL A C 1
ATOM 1455 O O . VAL A 1 184 ? -8.960 10.931 9.408 1.00 16.48 182 VAL A O 1
ATOM 1459 N N . GLU A 1 185 ? -8.050 9.222 10.572 1.00 17.19 183 GLU A N 1
ATOM 1460 C CA . GLU A 1 185 ? -7.907 9.996 11.804 1.00 15.75 183 GLU A CA 1
ATOM 1461 C C . GLU A 1 185 ? -7.140 11.287 11.574 1.00 18.53 183 GLU A C 1
ATOM 1462 O O . GLU A 1 185 ? -7.430 12.302 12.214 1.00 20.59 183 GLU A O 1
ATOM 1468 N N . SER A 1 186 ? -6.170 11.276 10.661 1.00 17.81 184 SER A N 1
ATOM 1469 C CA . SER A 1 186 ? -5.353 12.452 10.385 1.00 22.52 184 SER A CA 1
ATOM 1470 C C . SER A 1 186 ? -5.576 13.006 8.981 1.00 22.06 184 SER A C 1
ATOM 1471 O O . SER A 1 186 ? -4.737 13.753 8.473 1.00 19.53 184 SER A O 1
ATOM 1474 N N . HIS A 1 187 ? -6.690 12.665 8.344 1.00 17.47 185 HIS A N 1
ATOM 1475 C CA . HIS A 1 187 ? -6.937 13.132 6.988 1.00 19.81 185 HIS A CA 1
ATOM 1476 C C . HIS A 1 187 ? -6.951 14.655 6.947 1.00 16.13 185 HIS A C 1
ATOM 1477 O O . HIS A 1 187 ? -7.411 15.308 7.886 1.00 16.84 185 HIS A O 1
ATOM 1484 N N . LYS A 1 188 ? -6.448 15.223 5.847 1.00 17.08 186 LYS A N 1
ATOM 1485 C CA . LYS A 1 188 ? -6.460 16.679 5.698 1.00 17.29 186 LYS A CA 1
ATOM 1486 C C . LYS A 1 188 ? -7.872 17.253 5.707 1.00 22.67 186 LYS A C 1
ATOM 1487 O O . LYS A 1 188 ? -8.053 18.440 6.004 1.00 16.78 186 LYS A O 1
ATOM 1489 N N . ARG A 1 189 ? -8.884 16.448 5.405 1.00 19.99 187 ARG A N 1
ATOM 1490 C CA . ARG A 1 189 ? -10.240 16.974 5.461 1.00 15.81 187 ARG A CA 1
ATOM 1491 C C . ARG A 1 189 ? -10.797 17.043 6.876 1.00 15.06 187 ARG A C 1
ATOM 1492 O O . ARG A 1 189 ? -11.911 17.548 7.055 1.00 15.91 187 ARG A O 1
ATOM 1500 N N . PHE A 1 190 ? -10.067 16.558 7.880 1.00 14.78 188 PHE A N 1
ATOM 1501 C CA . PHE A 1 190 ? -10.482 16.666 9.279 1.00 14.18 188 PHE A CA 1
ATOM 1502 C C . PHE A 1 190 ? -9.435 17.515 9.985 1.00 14.51 188 PHE A C 1
ATOM 1503 O O . PHE A 1 190 ? -8.452 16.981 10.526 1.00 16.83 188 PHE A O 1
ATOM 1511 N N . PRO A 1 191 ? -9.603 18.841 9.995 1.00 18.21 189 PRO A N 1
ATOM 1512 C CA . PRO A 1 191 ? -8.524 19.719 10.487 1.00 17.46 189 PRO A CA 1
ATOM 1513 C C . PRO A 1 191 ? -8.235 19.560 11.966 1.00 18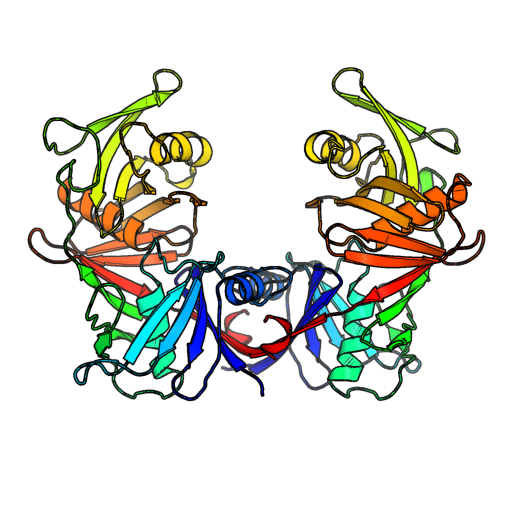.30 189 PRO A C 1
ATOM 1514 O O . PRO A 1 191 ? -7.149 19.952 12.419 1.00 20.66 189 PRO A O 1
ATOM 1518 N N . GLU A 1 192 ? -9.175 19.024 12.738 1.00 14.40 190 GLU A N 1
ATOM 1519 C CA . GLU A 1 192 ? -8.960 18.754 14.150 1.00 18.32 190 GLU A CA 1
ATOM 1520 C C . GLU A 1 192 ? -8.823 17.265 14.417 1.00 17.68 190 GLU A C 1
ATOM 1521 O O . GLU A 1 192 ? -8.929 16.836 15.573 1.00 16.85 190 GLU A O 1
ATOM 1527 N N . ARG A 1 193 ? -8.533 16.484 13.363 1.00 15.74 191 ARG A N 1
ATOM 1528 C CA . ARG A 1 193 ? -8.495 15.024 13.384 1.00 13.79 191 ARG A CA 1
ATOM 1529 C C . ARG A 1 193 ? -9.891 14.483 13.679 1.00 16.34 191 ARG A C 1
ATOM 1530 O O . ARG A 1 193 ? -10.847 15.260 13.821 1.00 17.24 191 ARG A O 1
ATOM 1538 N N . VAL A 1 194 ? -10.033 13.161 13.771 1.00 12.66 192 VAL A N 1
ATOM 1539 C CA . VAL A 1 194 ? -11.361 12.560 13.836 1.00 16.85 192 VAL A CA 1
ATOM 1540 C C . VAL A 1 194 ? -11.233 11.148 14.379 1.00 15.81 192 VAL A C 1
ATOM 1541 O O . VAL A 1 194 ? -10.215 10.475 14.176 1.00 16.73 192 VAL A O 1
ATOM 1545 N N . ASN A 1 195 ? -12.267 10.711 15.092 1.00 15.15 193 ASN A N 1
ATOM 1546 C CA . ASN A 1 195 ? -12.405 9.319 15.505 1.00 16.26 193 ASN A CA 1
ATOM 1547 C C . ASN A 1 195 ? -13.005 8.521 14.350 1.00 14.34 193 ASN A C 1
ATOM 1548 O O . ASN A 1 195 ? -14.103 8.838 13.871 1.00 15.61 193 ASN A O 1
ATOM 1553 N N . ALA A 1 196 ? -12.301 7.484 13.904 1.00 14.93 194 ALA A N 1
ATOM 1554 C CA . ALA A 1 196 ? -12.697 6.736 12.715 1.00 12.27 194 ALA A CA 1
ATOM 1555 C C . ALA A 1 196 ? -13.361 5.428 13.134 1.00 19.15 194 ALA A C 1
ATOM 1556 O O . ALA A 1 196 ? -12.714 4.562 13.741 1.00 15.90 194 ALA A O 1
ATOM 1558 N N . GLY A 1 197 ? -14.640 5.283 12.800 1.00 14.24 195 GLY A N 1
ATOM 1559 C CA . GLY A 1 197 ? -15.403 4.097 13.151 1.00 13.80 195 GLY A CA 1
ATOM 1560 C C . GLY A 1 197 ? -15.607 3.199 11.943 1.00 19.40 195 GLY A C 1
ATOM 1561 O O . GLY A 1 197 ? -15.810 3.675 10.824 1.00 17.04 195 GLY A O 1
ATOM 1562 N N . PHE A 1 198 ? -15.538 1.893 12.189 1.00 13.91 196 PHE A N 1
ATOM 1563 C CA . PHE A 1 198 ? -15.686 0.869 11.168 1.00 16.03 196 PHE A CA 1
ATOM 1564 C C . PHE A 1 198 ? -16.825 -0.028 11.630 1.00 15.96 196 PHE A C 1
ATOM 1565 O O . PHE A 1 198 ? -16.662 -0.784 12.593 1.00 17.78 196 PHE A O 1
ATOM 1573 N N . MET A 1 199 ? -17.975 0.062 10.963 1.00 18.11 197 MET A N 1
ATOM 1574 C CA . MET A 1 199 ? -19.207 -0.567 11.436 1.00 16.50 197 MET A CA 1
ATOM 1575 C C . MET A 1 199 ? -19.602 -1.724 10.536 1.00 19.58 197 MET A C 1
ATOM 1576 O O . MET A 1 199 ? -19.667 -1.572 9.313 1.00 18.79 197 MET A O 1
ATOM 1581 N N . GLN A 1 200 ? -19.879 -2.874 11.141 1.00 17.85 198 GLN A N 1
ATOM 1582 C CA . GLN A 1 200 ? -20.519 -3.987 10.455 1.00 20.90 198 GLN A CA 1
ATOM 1583 C C . GLN A 1 200 ? -21.967 -4.061 10.920 1.00 20.92 198 GLN A C 1
ATOM 1584 O O . GLN A 1 200 ? -22.228 -4.126 12.125 1.00 22.07 198 GLN A O 1
ATOM 1590 N N . VAL A 1 201 ? -22.897 -4.035 9.970 1.00 22.15 199 VAL A N 1
ATOM 1591 C CA . VAL A 1 201 ? -24.326 -4.116 10.262 1.00 21.10 199 VAL A CA 1
ATOM 1592 C C . VAL A 1 201 ? -24.742 -5.584 10.232 1.00 23.68 199 VAL A C 1
ATOM 1593 O O . VAL A 1 201 ? -24.714 -6.226 9.179 1.00 28.93 199 VAL A O 1
ATOM 1597 N N . ILE A 1 202 ? -25.129 -6.118 11.388 1.00 24.07 200 ILE A N 1
ATOM 1598 C CA . ILE A 1 202 ? -25.641 -7.485 11.436 1.00 27.27 200 ILE A CA 1
ATOM 1599 C C . ILE A 1 202 ? -27.092 -7.516 10.977 1.00 33.37 200 ILE A C 1
ATOM 1600 O O . ILE A 1 202 ? -27.463 -8.280 10.077 1.00 30.76 200 ILE A O 1
ATOM 1605 N N . ASP A 1 203 ? -27.930 -6.685 11.592 1.00 28.65 201 ASP A N 1
ATOM 1606 C CA . ASP A 1 203 ? -29.302 -6.456 11.155 1.00 31.98 201 ASP A CA 1
ATOM 1607 C C . ASP A 1 203 ? -29.696 -5.065 11.630 1.00 32.25 201 ASP A C 1
ATOM 1608 O O . ASP A 1 203 ? -28.866 -4.323 12.161 1.00 31.92 201 ASP A O 1
ATOM 1613 N N . ASP A 1 204 ? -30.976 -4.715 11.474 1.00 25.96 202 ASP A N 1
ATOM 1614 C CA . ASP A 1 204 ? -31.348 -3.336 11.765 1.00 26.96 202 ASP A CA 1
ATOM 1615 C C . ASP A 1 204 ? -31.297 -2.999 13.252 1.00 25.57 202 ASP A C 1
ATOM 1616 O O . ASP A 1 204 ? -31.458 -1.823 13.607 1.00 28.24 202 ASP A O 1
ATOM 1621 N N . LYS A 1 205 ? -31.055 -3.973 14.128 1.00 24.45 203 LYS A N 1
ATOM 1622 C CA . LYS A 1 205 ? -30.983 -3.695 15.558 1.00 25.57 203 LYS A CA 1
ATOM 1623 C C . LYS A 1 205 ? -29.649 -4.088 16.185 1.00 26.24 203 LYS A C 1
ATOM 1624 O O . LYS A 1 205 ? -29.500 -3.975 17.410 1.00 24.00 203 LYS A O 1
ATOM 1630 N N . HIS A 1 206 ? -28.670 -4.524 15.387 1.00 28.31 204 HIS A N 1
ATOM 1631 C CA . HIS A 1 206 ? -27.392 -4.996 15.920 1.00 25.59 204 HIS A CA 1
ATOM 1632 C C . HIS A 1 206 ? -26.259 -4.649 14.960 1.00 24.04 204 HIS A C 1
ATOM 1633 O O . HIS A 1 206 ? -26.325 -4.984 13.772 1.00 23.58 204 HIS A O 1
ATOM 1640 N N . VAL A 1 207 ? -25.217 -3.991 15.472 1.00 20.19 205 VAL A N 1
ATOM 1641 C CA . VAL A 1 207 ? -24.033 -3.696 14.679 1.00 18.68 205 VAL A CA 1
ATOM 1642 C C . VAL A 1 207 ? -22.797 -4.030 15.510 1.00 22.93 205 VAL A C 1
ATOM 1643 O O . VAL A 1 207 ? -22.844 -4.094 16.741 1.00 22.16 205 VAL A O 1
ATOM 1647 N N . ARG A 1 208 ? -21.683 -4.256 14.817 1.00 18.50 206 ARG A N 1
ATOM 1648 C CA . ARG A 1 208 ? -20.378 -4.348 15.454 1.00 17.12 206 ARG A CA 1
ATOM 1649 C C . ARG A 1 208 ? -19.531 -3.159 15.016 1.00 18.22 206 ARG A C 1
ATOM 1650 O O . ARG A 1 208 ? -19.649 -2.684 13.887 1.00 20.93 206 ARG A O 1
ATOM 1658 N N . LEU A 1 209 ? -18.680 -2.671 15.918 1.00 17.14 207 LEU A N 1
ATOM 1659 C CA . LEU A 1 209 ? -17.980 -1.410 15.690 1.00 14.59 207 LEU A CA 1
ATOM 1660 C C . LEU A 1 209 ? -16.571 -1.472 16.256 1.00 15.19 207 LEU A C 1
ATOM 1661 O O . LEU A 1 209 ? -16.391 -1.802 17.434 1.00 19.44 207 LEU A O 1
ATOM 1666 N N . ARG A 1 210 ? -15.581 -1.156 15.421 1.00 14.26 208 ARG A N 1
ATOM 1667 C CA . ARG A 1 210 ? -14.225 -0.865 15.867 1.00 14.77 208 ARG A CA 1
ATOM 1668 C C . ARG A 1 210 ? -13.964 0.621 15.658 1.00 17.31 208 ARG A C 1
ATOM 1669 O O . ARG A 1 210 ? -14.373 1.181 14.639 1.00 15.62 208 ARG A O 1
ATOM 1677 N N . VAL A 1 211 ? -13.297 1.268 16.621 1.00 14.05 209 VAL A N 1
ATOM 1678 C CA . VAL A 1 211 ? -13.049 2.708 16.543 1.00 14.46 209 VAL A CA 1
ATOM 1679 C C . VAL A 1 211 ? -11.557 2.975 16.687 1.00 19.64 209 VAL A C 1
ATOM 1680 O O . VAL A 1 211 ? -10.937 2.559 17.671 1.00 16.50 209 VAL A O 1
ATOM 1684 N N . PHE A 1 212 ? -10.996 3.682 15.715 1.00 15.01 210 PHE A N 1
ATOM 1685 C CA . PHE A 1 212 ? -9.637 4.206 15.788 1.00 14.68 210 PHE A CA 1
ATOM 1686 C C . PHE A 1 212 ? -9.756 5.622 16.344 1.00 16.45 210 PHE A C 1
ATOM 1687 O O . PHE A 1 212 ? -10.165 6.551 15.640 1.00 18.32 210 PHE A O 1
ATOM 1695 N N . GLU A 1 213 ? -9.429 5.790 17.619 1.00 15.03 211 GLU A N 1
ATOM 1696 C CA . GLU A 1 213 ? -9.674 7.066 18.282 1.00 14.66 211 GLU A CA 1
ATOM 1697 C C . GLU A 1 213 ? -8.593 8.095 17.978 1.00 18.01 211 GLU A C 1
ATOM 1698 O O . GLU A 1 213 ? -7.413 7.770 17.806 1.00 18.05 211 GLU A O 1
ATOM 1704 N N . ARG A 1 214 ? -9.027 9.352 17.930 1.00 14.66 212 ARG A N 1
ATOM 1705 C CA . ARG A 1 214 ? -8.151 10.495 17.717 1.00 20.72 212 ARG A CA 1
ATOM 1706 C C . ARG A 1 214 ? -6.994 10.495 18.713 1.00 22.34 212 ARG A C 1
ATOM 1707 O O . ARG A 1 214 ? -7.204 10.384 19.925 1.00 22.06 212 ARG A O 1
ATOM 1715 N N . GLY A 1 215 ? -5.767 10.571 18.188 1.00 23.59 213 GLY A N 1
ATOM 1716 C CA . GLY A 1 215 ? -4.562 10.633 18.994 1.00 24.52 213 GLY A CA 1
ATOM 1717 C C . GLY A 1 215 ? -4.234 9.387 19.789 1.00 29.09 213 GLY A C 1
ATOM 1718 O O . GLY A 1 215 ? -3.259 9.402 20.549 1.00 34.25 213 GLY A O 1
ATOM 1719 N N . VAL A 1 216 ? -4.997 8.306 19.628 1.00 22.87 214 VAL A N 1
ATOM 1720 C CA . VAL A 1 216 ? -4.875 7.124 20.473 1.00 20.96 214 VAL A CA 1
ATOM 1721 C C . VAL A 1 216 ? -4.698 5.870 19.628 1.00 25.39 214 VAL A C 1
ATOM 1722 O O . VAL A 1 216 ? -3.843 5.033 19.928 1.00 23.95 214 VAL A O 1
ATOM 1726 N N . GLY A 1 217 ? -5.494 5.721 18.572 1.00 18.35 215 GLY A N 1
ATOM 1727 C CA . GLY A 1 217 ? -5.568 4.465 17.850 1.00 17.37 215 GLY A CA 1
ATOM 1728 C C . GLY A 1 217 ? -6.736 3.629 18.332 1.00 15.52 215 GLY A C 1
ATOM 1729 O O . GLY A 1 217 ? -7.655 4.124 18.988 1.00 15.76 215 GLY A O 1
ATOM 1730 N N . GLU A 1 218 ? -6.701 2.340 18.007 1.00 16.37 216 GLU A N 1
ATOM 1731 C CA . GLU A 1 218 ? -7.886 1.525 18.272 1.00 16.62 216 GLU A CA 1
ATOM 1732 C C . GLU A 1 218 ? -8.071 1.317 19.773 1.00 19.85 216 GLU A C 1
ATOM 1733 O O . GLU A 1 218 ? -7.111 1.030 20.495 1.00 14.47 216 GLU A O 1
ATOM 1739 N N . THR A 1 219 ? -9.307 1.479 20.242 1.00 14.71 217 THR A N 1
ATOM 1740 C CA . THR A 1 219 ? -9.650 1.402 21.658 1.00 21.92 217 THR A CA 1
ATOM 1741 C C . THR A 1 219 ? -10.772 0.389 21.875 1.00 20.57 217 THR A C 1
ATOM 1742 O O . THR A 1 219 ? -11.474 -0.012 20.941 1.00 17.49 217 THR A O 1
ATOM 1746 N N . LEU A 1 220 ? -10.974 0.024 23.146 1.00 15.81 218 LEU A N 1
ATOM 1747 C CA . LEU A 1 220 ? -11.971 -0.988 23.496 1.00 14.84 218 LEU A CA 1
ATOM 1748 C C . LEU A 1 220 ? -13.400 -0.458 23.430 1.00 14.66 218 LEU A C 1
ATOM 1749 O O . LEU A 1 220 ? -14.304 -1.191 23.017 1.00 16.42 218 LEU A O 1
ATOM 1754 N N . ALA A 1 221 ? -13.630 0.783 23.861 1.00 14.28 219 ALA A N 1
ATOM 1755 C CA . ALA A 1 221 ? -15.012 1.191 24.138 1.00 26.47 219 ALA A CA 1
ATOM 1756 C C . ALA A 1 221 ? -15.191 2.704 23.977 1.00 23.35 219 ALA A C 1
ATOM 1757 O O . ALA A 1 221 ? -15.380 3.467 24.927 1.00 21.51 219 ALA A O 1
ATOM 1759 N N . CYS A 1 222 ? -15.181 3.174 22.731 1.00 16.69 220 CYS A N 1
ATOM 1760 C CA . CYS A 1 222 ? -15.453 4.586 22.454 1.00 15.14 220 CYS A CA 1
ATOM 1761 C C . CYS A 1 222 ? -16.970 4.795 22.429 1.00 17.42 220 CYS A C 1
ATOM 1762 O O . CYS A 1 222 ? -17.626 4.525 21.426 1.00 16.40 220 CYS A O 1
ATOM 1765 N N . GLY A 1 223 ? -17.529 5.296 23.535 1.00 18.55 221 GLY A N 1
ATOM 1766 C CA . GLY A 1 223 ? -18.976 5.427 23.633 1.00 19.09 221 GLY A CA 1
ATOM 1767 C C . GLY A 1 223 ? -19.561 6.452 22.673 1.00 13.26 221 GLY A C 1
ATOM 1768 O O . GLY A 1 223 ? -20.611 6.215 22.070 1.00 17.73 221 GLY A O 1
ATOM 1769 N N . THR A 1 224 ? -18.908 7.601 22.518 1.00 16.26 222 THR A N 1
ATOM 1770 C CA . THR A 1 224 ? -19.423 8.553 21.536 1.00 17.20 222 THR A CA 1
ATOM 1771 C C . THR A 1 224 ? -19.270 8.017 20.117 1.00 14.56 222 THR A C 1
ATOM 1772 O O . THR A 1 224 ? -20.064 8.366 19.225 1.00 12.85 222 THR A O 1
ATOM 1776 N N . GLY A 1 225 ? -18.268 7.167 19.888 1.00 16.01 223 GLY A N 1
ATOM 1777 C CA . GLY A 1 225 ? -18.157 6.511 18.595 1.00 15.87 223 GLY A CA 1
ATOM 1778 C C . GLY A 1 225 ? -19.306 5.558 18.336 1.00 16.01 223 GLY A C 1
ATOM 1779 O O . GLY A 1 225 ? -19.810 5.470 17.208 1.00 16.05 223 GLY A O 1
ATOM 1780 N N . ALA A 1 226 ? -19.739 4.824 19.371 1.00 14.01 224 ALA A N 1
ATOM 1781 C CA . ALA A 1 226 ? -20.933 3.997 19.221 1.00 16.05 224 ALA A CA 1
ATOM 1782 C C . ALA A 1 226 ? -22.155 4.856 18.910 1.00 17.40 224 ALA A C 1
ATOM 1783 O O . ALA A 1 226 ? -22.982 4.487 18.067 1.00 15.32 224 ALA A O 1
ATOM 1785 N N . CYS A 1 227 ? -22.292 5.999 19.589 1.00 15.11 225 CYS A N 1
ATOM 1786 C CA . CYS A 1 227 ? -23.392 6.916 19.285 1.00 15.96 225 CYS A CA 1
ATOM 1787 C C . CYS A 1 227 ? -23.366 7.322 17.818 1.00 16.82 225 CYS A C 1
ATOM 1788 O O . CYS A 1 227 ? -24.383 7.252 17.118 1.00 13.94 225 CYS A O 1
ATOM 1791 N N . ALA A 1 228 ? -22.196 7.760 17.344 1.00 12.83 226 ALA A N 1
ATOM 1792 C CA . ALA A 1 228 ? -22.070 8.258 15.978 1.00 15.86 226 ALA A CA 1
ATOM 1793 C C . ALA A 1 228 ? -22.368 7.173 14.955 1.00 15.63 226 ALA A C 1
ATOM 1794 O O . ALA A 1 228 ? -23.030 7.435 13.947 1.00 14.75 226 ALA A O 1
ATOM 1796 N N . ALA A 1 229 ? -21.866 5.957 15.177 1.00 13.77 227 ALA A N 1
ATOM 1797 C CA . ALA A 1 229 ? -22.108 4.873 14.226 1.00 15.92 227 ALA A CA 1
ATOM 1798 C C . ALA A 1 229 ? -23.591 4.529 14.162 1.00 19.24 227 ALA A C 1
ATOM 1799 O O . ALA A 1 229 ? -24.164 4.381 13.072 1.00 17.60 227 ALA A O 1
ATOM 1801 N N . ALA A 1 230 ? -24.228 4.376 15.324 1.00 18.27 228 ALA A N 1
ATOM 1802 C CA . ALA A 1 230 ? -25.645 4.029 15.338 1.00 16.67 228 ALA A CA 1
ATOM 1803 C C . ALA A 1 230 ? -26.472 5.129 14.682 1.00 17.82 228 ALA A C 1
ATOM 1804 O O . ALA A 1 230 ? -27.321 4.857 13.829 1.00 18.38 228 ALA A O 1
ATOM 1806 N N . VAL A 1 231 ? -26.207 6.387 15.048 1.00 18.25 229 VAL A N 1
ATOM 1807 C CA . VAL A 1 231 ? -26.925 7.502 14.436 1.00 19.19 229 VAL A CA 1
ATOM 1808 C C . VAL A 1 231 ? -26.737 7.490 12.926 1.00 20.57 229 VAL A C 1
ATOM 1809 O O . VAL A 1 231 ? -27.693 7.677 12.166 1.00 21.98 229 VAL A O 1
ATOM 1813 N N . SER A 1 232 ? -25.506 7.254 12.467 1.00 18.73 230 SER A N 1
ATOM 1814 C CA . SER A 1 232 ? -25.253 7.225 11.030 1.00 18.03 230 SER A CA 1
ATOM 1815 C C . SER A 1 232 ? -26.048 6.119 10.346 1.00 21.03 230 SER A C 1
ATOM 1816 O O . SER A 1 232 ? -26.648 6.335 9.287 1.00 23.21 230 SER A O 1
ATOM 1819 N N . GLY A 1 233 ? -26.047 4.920 10.927 1.00 21.25 231 GLY A N 1
ATOM 1820 C CA . GLY A 1 233 ? -26.786 3.827 10.327 1.00 19.97 231 GLY A CA 1
ATOM 1821 C C . GLY A 1 233 ? -28.273 4.100 10.270 1.00 20.87 231 GLY A C 1
ATOM 1822 O O . GLY A 1 233 ? -28.951 3.679 9.325 1.00 23.04 231 GLY A O 1
ATOM 1823 N N . MET A 1 234 ? -28.800 4.815 11.265 1.00 21.52 232 MET A N 1
ATOM 1824 C CA . MET A 1 234 ? -30.208 5.193 11.206 1.00 23.59 232 MET A CA 1
ATOM 1825 C C . MET A 1 234 ? -30.449 6.189 10.083 1.00 20.05 232 MET A C 1
ATOM 1826 O O . MET A 1 234 ? -31.422 6.063 9.335 1.00 21.21 232 MET A O 1
ATOM 1831 N N . ARG A 1 235 ? -29.563 7.183 9.941 1.00 19.27 233 ARG A N 1
ATOM 1832 C CA . ARG A 1 235 ? -29.729 8.174 8.879 1.00 22.32 233 ARG A CA 1
ATOM 1833 C C . ARG A 1 235 ? -29.651 7.546 7.497 1.00 26.44 233 ARG A C 1
ATOM 1834 O O . ARG A 1 235 ? -30.341 7.987 6.569 1.00 27.87 233 ARG A O 1
ATOM 1842 N N . ARG A 1 236 ? -28.814 6.535 7.333 1.00 24.06 234 ARG A N 1
ATOM 1843 C CA . ARG A 1 236 ? -28.721 5.832 6.066 1.00 25.76 234 ARG A CA 1
ATOM 1844 C C . ARG A 1 236 ? -29.889 4.885 5.831 1.00 30.78 234 ARG A C 1
ATOM 1845 O O . ARG A 1 236 ? -29.923 4.226 4.790 1.00 33.83 234 ARG A O 1
ATOM 1853 N N . GLY A 1 237 ? -30.844 4.813 6.755 1.00 27.66 235 GLY A N 1
ATOM 1854 C CA . GLY A 1 237 ? -31.991 3.951 6.569 1.00 33.60 235 GLY A CA 1
ATOM 1855 C C . GLY A 1 237 ? -31.696 2.483 6.751 1.00 31.21 235 GLY A C 1
ATOM 1856 O O . GLY A 1 237 ? -32.457 1.644 6.272 1.00 28.71 235 GLY A O 1
ATOM 1857 N N . LEU A 1 238 ? -30.599 2.153 7.434 1.00 26.25 236 LEU A N 1
ATOM 1858 C CA . LEU A 1 238 ? -30.183 0.777 7.656 1.00 29.99 236 LEU A CA 1
ATOM 1859 C C . LEU A 1 238 ? -30.551 0.257 9.034 1.00 27.38 236 LEU A C 1
ATOM 1860 O O . LEU A 1 238 ? -30.677 -0.960 9.206 1.00 28.98 236 LEU A O 1
ATOM 1865 N N . LEU A 1 239 ? -30.729 1.142 10.010 1.00 25.39 237 LEU A N 1
ATOM 1866 C CA . LEU A 1 239 ? -30.907 0.743 11.399 1.00 24.33 237 LEU A CA 1
ATOM 1867 C C . LEU A 1 239 ? -32.214 1.285 11.963 1.00 29.02 237 LEU A C 1
ATOM 1868 O O . LEU A 1 239 ? -32.668 2.376 11.597 1.00 27.41 237 LEU A O 1
ATOM 1873 N N . ALA A 1 240 ? -32.804 0.506 12.869 1.00 24.66 238 ALA A N 1
ATOM 1874 C CA . ALA A 1 240 ? -33.953 0.940 13.647 1.00 29.21 238 ALA A CA 1
ATOM 1875 C C . ALA A 1 240 ? -33.511 1.993 14.664 1.00 31.71 238 ALA A C 1
ATOM 1876 O O . ALA A 1 240 ? -32.325 2.292 14.803 1.00 27.80 238 ALA A O 1
ATOM 1878 N N . ASN A 1 241 ? -34.474 2.570 15.383 1.00 28.59 239 ASN A N 1
ATOM 1879 C CA . ASN A 1 241 ? -34.143 3.686 16.261 1.00 25.68 239 ASN A CA 1
ATOM 1880 C C . ASN A 1 241 ? -33.654 3.241 17.643 1.00 30.49 239 ASN A C 1
ATOM 1881 O O . ASN A 1 241 ? -33.447 4.088 18.520 1.00 26.59 239 ASN A O 1
ATOM 1886 N N . SER A 1 242 ? -33.448 1.944 17.849 1.00 27.55 240 SER A N 1
ATOM 1887 C CA . SER A 1 242 ? -32.769 1.439 19.040 1.00 26.38 240 SER A CA 1
ATOM 1888 C C . SER A 1 242 ? -31.856 0.308 18.600 1.00 24.27 240 SER A C 1
ATOM 1889 O O . SER A 1 242 ? -32.321 -0.664 17.995 1.00 27.42 240 SER A O 1
ATOM 1892 N N . VAL A 1 243 ? -30.561 0.435 18.883 1.00 21.05 241 VAL A N 1
ATOM 1893 C CA . VAL A 1 243 ? -29.548 -0.431 18.286 1.00 23.84 241 VAL A CA 1
ATOM 1894 C C . VAL A 1 243 ? -28.569 -0.883 19.360 1.00 22.71 241 VAL A C 1
ATOM 1895 O O . VAL A 1 243 ? -28.098 -0.070 20.161 1.00 22.89 241 VAL A O 1
ATOM 1899 N N . GLU A 1 244 ? -28.256 -2.174 19.366 1.00 23.74 242 GLU A N 1
ATOM 1900 C CA . GLU A 1 244 ? -27.153 -2.696 20.165 1.00 19.82 242 GLU A CA 1
ATOM 1901 C C . GLU A 1 244 ? -25.856 -2.550 19.378 1.00 21.99 242 GLU A C 1
ATOM 1902 O O . GLU A 1 244 ? -25.731 -3.091 18.270 1.00 24.12 242 GLU A O 1
ATOM 1908 N N . VAL A 1 245 ? -24.895 -1.824 19.943 1.00 19.83 243 VAL A N 1
ATOM 1909 C CA . VAL A 1 245 ? -23.573 -1.692 19.344 1.00 16.60 243 VAL A CA 1
ATOM 1910 C C . VAL A 1 245 ? -22.613 -2.587 20.115 1.00 18.34 243 VAL A C 1
ATOM 1911 O O . VAL A 1 245 ? -22.420 -2.410 21.326 1.00 16.77 243 VAL A O 1
ATOM 1915 N N . GLU A 1 246 ? -22.004 -3.539 19.421 1.00 20.85 244 GLU A N 1
ATOM 1916 C CA . GLU A 1 246 ? -20.969 -4.371 20.027 1.00 19.41 244 GLU A CA 1
ATOM 1917 C C . GLU A 1 246 ? -19.619 -3.729 19.745 1.00 20.87 244 GLU A C 1
ATOM 1918 O O . GLU A 1 246 ? -19.108 -3.794 18.623 1.00 19.39 244 GLU A O 1
ATOM 1924 N N . LEU A 1 247 ? -19.055 -3.083 20.761 1.00 15.90 245 LEU A N 1
ATOM 1925 C CA . LEU A 1 247 ? -17.696 -2.574 20.693 1.00 16.24 245 LEU A CA 1
ATOM 1926 C C . LEU A 1 247 ? -16.713 -3.701 21.004 1.00 17.31 245 LEU A C 1
ATOM 1927 O O . LEU A 1 247 ? -17.098 -4.805 21.403 1.00 17.53 245 LEU A O 1
ATOM 1932 N N . ALA A 1 248 ? -15.419 -3.425 20.801 1.00 16.75 246 ALA A N 1
ATOM 1933 C CA . ALA A 1 248 ? -14.410 -4.425 21.135 1.00 19.46 246 ALA A CA 1
ATOM 1934 C C . ALA A 1 248 ? -14.497 -4.832 22.600 1.00 17.18 246 ALA A C 1
ATOM 1935 O O . ALA A 1 248 ? -14.227 -5.990 22.941 1.00 21.86 246 ALA A O 1
ATOM 1937 N N . GLY A 1 249 ? -14.883 -3.907 23.469 1.00 16.26 247 GLY A N 1
ATOM 1938 C CA . GLY A 1 249 ? -15.006 -4.198 24.885 1.00 18.92 247 GLY A CA 1
ATOM 1939 C C . GLY A 1 249 ? -16.344 -4.756 25.327 1.00 19.33 247 GLY A C 1
ATOM 1940 O O . GLY A 1 249 ? -16.470 -5.179 26.481 1.00 22.87 247 GLY A O 1
ATOM 1941 N N . GLY A 1 250 ? -17.352 -4.770 24.455 1.00 18.83 248 GLY A N 1
ATOM 1942 C CA . GLY A 1 250 ? -18.631 -5.352 24.798 1.00 18.83 248 GLY A CA 1
ATOM 1943 C C . GLY A 1 250 ? -19.778 -4.511 24.262 1.00 19.66 248 GLY A C 1
ATOM 1944 O O . GLY A 1 250 ? -19.584 -3.585 23.481 1.00 17.05 248 GLY A O 1
ATOM 1945 N N . LYS A 1 251 ? -20.991 -4.833 24.711 1.00 19.41 249 LYS A N 1
ATOM 1946 C CA . LYS A 1 251 ? -22.207 -4.322 24.092 1.00 20.22 249 LYS A CA 1
ATOM 1947 C C . LYS A 1 251 ? -22.840 -3.201 24.907 1.00 18.97 249 LYS A C 1
ATOM 1948 O O . LYS A 1 251 ? -22.811 -3.211 26.142 1.00 17.21 249 LYS A O 1
ATOM 1954 N N . LEU A 1 252 ? -23.436 -2.238 24.194 1.00 18.72 250 LEU A N 1
ATOM 1955 C CA . LEU A 1 252 ? -24.295 -1.229 24.805 1.00 19.96 250 LEU A CA 1
ATOM 1956 C C . LEU A 1 252 ? -25.380 -0.830 23.809 1.00 20.84 250 LEU A C 1
ATOM 1957 O O . LEU A 1 252 ? -25.366 -1.248 22.647 1.00 20.35 250 LEU A O 1
ATOM 1962 N N . GLN A 1 253 ? -26.308 0.017 24.261 1.00 16.24 251 GLN A N 1
ATOM 1963 C CA . GLN A 1 253 ? -27.497 0.365 23.485 1.00 17.42 251 GLN A CA 1
ATOM 1964 C C . GLN A 1 253 ? -27.520 1.853 23.155 1.00 20.30 251 GLN A C 1
ATOM 1965 O O . GLN A 1 253 ? -27.220 2.689 24.013 1.00 20.98 251 GLN A O 1
ATOM 1971 N N . ILE A 1 254 ? -27.897 2.177 21.918 1.00 19.11 252 ILE A N 1
ATOM 1972 C CA . ILE A 1 254 ? -28.037 3.558 21.458 1.00 17.56 252 ILE A CA 1
ATOM 1973 C C . ILE A 1 254 ? -29.458 3.736 20.950 1.00 22.91 252 ILE A C 1
ATOM 1974 O O . ILE A 1 254 ? -29.937 2.932 20.143 1.00 24.58 252 ILE A O 1
ATOM 1979 N N . GLU A 1 255 ? -30.120 4.791 21.406 1.00 21.89 253 GLU A N 1
ATOM 1980 C CA . GLU A 1 255 ? -31.454 5.147 20.937 1.00 24.03 253 GLU A CA 1
ATOM 1981 C C . GLU A 1 255 ? -31.431 6.577 20.415 1.00 27.56 253 GLU A C 1
ATOM 1982 O O . GLU A 1 255 ? -30.846 7.462 21.050 1.00 21.79 253 GLU A O 1
ATOM 1988 N N . TRP A 1 256 ? -32.056 6.801 19.259 1.00 24.25 254 TRP A N 1
ATOM 1989 C CA . TRP A 1 256 ? -32.093 8.145 18.702 1.00 19.74 254 TRP A CA 1
ATOM 1990 C C . TRP A 1 256 ? -33.249 8.270 17.722 1.00 28.53 254 TRP A C 1
ATOM 1991 O O . TRP A 1 256 ? -33.610 7.320 17.022 1.00 28.91 254 TRP A O 1
ATOM 2002 N N . GLN A 1 257 ? -33.828 9.459 17.696 1.00 33.60 255 GLN A N 1
ATOM 2003 C CA . GLN A 1 257 ? -34.805 9.824 16.685 1.00 34.92 255 GLN A CA 1
ATOM 2004 C C . GLN A 1 257 ? -34.470 11.222 16.210 1.00 32.16 255 GLN A C 1
ATOM 2005 O O . GLN A 1 257 ? -34.171 12.094 17.031 1.00 31.01 255 GLN A O 1
ATOM 2011 N N . GLU A 1 258 ? -34.505 11.421 14.889 1.00 36.18 256 GLU A N 1
ATOM 2012 C CA . GLU A 1 258 ? -34.143 12.708 14.300 1.00 38.55 256 GLU A CA 1
ATOM 2013 C C . GLU A 1 258 ? -34.903 13.844 14.971 1.00 38.29 256 GLU A C 1
ATOM 2014 O O . GLU A 1 258 ? -36.128 13.800 15.094 1.00 41.50 256 GLU A O 1
ATOM 2016 N N . GLY A 1 259 ? -34.161 14.855 15.429 1.00 38.40 257 GLY A N 1
ATOM 2017 C CA . GLY A 1 259 ? -34.724 15.970 16.161 1.00 36.56 257 GLY A CA 1
ATOM 2018 C C . GLY A 1 259 ? -34.614 15.867 17.671 1.00 40.69 257 GLY A C 1
ATOM 2019 O O . GLY A 1 259 ? -34.900 16.850 18.365 1.00 42.67 257 GLY A O 1
ATOM 2020 N N . ASP A 1 260 ? -34.218 14.715 18.202 1.00 35.91 258 ASP A N 1
ATOM 2021 C CA . ASP A 1 260 ? -34.078 14.510 19.639 1.00 32.38 258 ASP A CA 1
ATOM 2022 C C . ASP A 1 260 ? -32.611 14.225 19.965 1.00 25.58 258 ASP A C 1
ATOM 2023 O O . ASP A 1 260 ? -31.759 14.131 19.073 1.00 26.07 258 ASP A O 1
ATOM 2028 N N . VAL A 1 261 ? -32.314 14.121 21.265 1.00 28.47 259 VAL A N 1
ATOM 2029 C CA . VAL A 1 261 ? -30.966 13.774 21.707 1.00 24.39 259 VAL A CA 1
ATOM 2030 C C . VAL A 1 261 ? -30.720 12.281 21.505 1.00 21.95 259 VAL A C 1
ATOM 2031 O O . VAL A 1 261 ? -31.642 11.481 21.331 1.00 24.46 259 VAL A O 1
ATOM 2035 N N . VAL A 1 262 ? -29.449 11.903 21.552 1.00 21.67 260 VAL A N 1
ATOM 2036 C CA . VAL A 1 262 ? -29.052 10.501 21.567 1.00 23.02 260 VAL A CA 1
ATOM 2037 C C . VAL A 1 262 ? -29.058 10.006 23.007 1.00 27.09 260 VAL A C 1
ATOM 2038 O O . VAL A 1 262 ? -28.505 10.664 23.896 1.00 21.18 260 VAL A O 1
ATOM 2042 N N . TRP A 1 263 ? -29.666 8.842 23.241 1.00 24.00 261 TRP A N 1
ATOM 2043 C CA . TRP A 1 263 ? -29.630 8.186 24.544 1.00 22.55 261 TRP A CA 1
ATOM 2044 C C . TRP A 1 263 ? -28.745 6.949 24.477 1.00 24.52 261 TRP A C 1
ATOM 2045 O O . TRP A 1 263 ? -28.928 6.094 23.603 1.00 26.19 261 TRP A O 1
ATOM 2056 N N . MET A 1 264 ? -27.812 6.845 25.414 1.00 17.78 262 MET A N 1
ATOM 2057 C CA . MET A 1 264 ? -26.885 5.721 25.485 1.00 27.18 262 MET A CA 1
ATOM 2058 C C . MET A 1 264 ? -27.125 4.999 26.802 1.00 31.12 262 MET A C 1
ATOM 2059 O O . MET A 1 264 ? -27.098 5.627 27.865 1.00 28.67 262 MET A O 1
ATOM 2064 N N . THR A 1 265 ? -27.387 3.697 26.731 1.00 24.35 263 THR A N 1
ATOM 2065 C CA . THR A 1 265 ? -27.502 2.857 27.919 1.00 20.01 263 THR A CA 1
ATOM 2066 C C . THR A 1 265 ? -26.359 1.855 27.893 1.00 19.22 263 THR A C 1
ATOM 2067 O O . THR A 1 265 ? -26.287 1.015 26.988 1.00 17.96 263 THR A O 1
ATOM 2071 N N . GLY A 1 266 ? -25.470 1.951 28.876 1.00 16.19 264 GLY A N 1
ATOM 2072 C CA . GLY A 1 266 ? -24.294 1.114 28.913 1.00 14.58 264 GLY A CA 1
ATOM 2073 C C . GLY A 1 266 ? -23.974 0.579 30.293 1.00 16.40 264 GLY A C 1
ATOM 2074 O O . GLY A 1 266 ? -24.420 1.108 31.317 1.00 16.94 264 GLY A O 1
ATOM 2075 N N . PRO A 1 267 ? -23.180 -0.491 30.342 1.00 17.02 265 PRO A N 1
ATOM 2076 C CA . PRO A 1 267 ? -22.841 -1.124 31.618 1.00 16.71 265 PRO A CA 1
ATOM 2077 C C . PRO A 1 267 ? -21.722 -0.395 32.353 1.00 17.32 265 PRO A C 1
ATOM 2078 O O . PRO A 1 267 ? -21.051 0.491 31.823 1.00 19.18 265 PRO A O 1
ATOM 2082 N N . THR A 1 268 ? -21.540 -0.792 33.613 1.00 19.17 266 THR A N 1
ATOM 2083 C CA . THR A 1 268 ? -20.397 -0.377 34.418 1.00 14.96 266 THR A CA 1
ATOM 2084 C C . THR A 1 268 ? -19.911 -1.586 35.198 1.00 18.47 266 THR A C 1
ATOM 2085 O O . THR A 1 268 ? -20.665 -2.535 35.449 1.00 18.18 266 THR A O 1
ATOM 2089 N N . THR A 1 269 ? -18.648 -1.534 35.610 1.00 17.88 267 THR A N 1
ATOM 2090 C CA . THR A 1 269 ? -18.068 -2.630 36.371 1.00 14.18 267 THR A CA 1
ATOM 2091 C C . THR A 1 269 ? -17.272 -2.060 37.533 1.00 18.32 267 THR A C 1
ATOM 2092 O O . THR A 1 269 ? -16.480 -1.135 37.350 1.00 15.93 267 THR A O 1
ATOM 2096 N N . HIS A 1 270 ? -17.493 -2.604 38.721 1.00 14.54 268 HIS A N 1
ATOM 2097 C CA . HIS A 1 270 ? -16.671 -2.309 39.887 1.00 17.32 268 HIS A CA 1
ATOM 2098 C C . HIS A 1 270 ? -15.553 -3.344 39.930 1.00 16.36 268 HIS A C 1
ATOM 2099 O O . HIS A 1 270 ? -15.836 -4.542 40.045 1.00 20.16 268 HIS A O 1
ATOM 2106 N N . VAL A 1 271 ? -14.289 -2.899 39.820 1.00 13.89 269 VAL A N 1
ATOM 2107 C CA . VAL A 1 271 ? -13.167 -3.848 39.767 1.00 13.22 269 VAL A CA 1
ATOM 2108 C C . VAL A 1 271 ? -12.612 -4.096 41.170 1.00 14.09 269 VAL A C 1
ATOM 2109 O O . VAL A 1 271 ? -12.532 -5.248 41.619 1.00 14.92 269 VAL A O 1
ATOM 2113 N N . TYR A 1 272 ? -12.193 -3.037 41.862 1.00 13.46 270 TYR A N 1
ATOM 2114 C CA . TYR A 1 272 ? -11.691 -3.201 43.225 1.00 13.89 270 TYR A CA 1
ATOM 2115 C C . TYR A 1 272 ? -11.752 -1.855 43.931 1.00 14.70 270 TYR A C 1
ATOM 2116 O O . TYR A 1 272 ? -11.853 -0.807 43.293 1.00 15.36 270 TYR A O 1
ATOM 2125 N N . ASP A 1 273 ? -11.729 -1.903 45.259 1.00 14.44 271 ASP A N 1
ATOM 2126 C CA . ASP A 1 273 ? -11.566 -0.715 46.088 1.00 17.75 271 ASP A CA 1
ATOM 2127 C C . ASP A 1 273 ? -10.122 -0.647 46.564 1.00 18.23 271 ASP A C 1
ATOM 2128 O O . ASP A 1 273 ? -9.543 -1.659 46.953 1.00 16.65 271 ASP A O 1
ATOM 2133 N N . GLY A 1 274 ? -9.534 0.544 46.543 1.00 17.16 272 GLY A N 1
ATOM 2134 C CA . GLY A 1 274 ? -8.135 0.688 46.870 1.00 15.03 272 GLY A CA 1
ATOM 2135 C C . GLY A 1 274 ? -7.892 1.793 47.881 1.00 19.82 272 GLY A C 1
ATOM 2136 O O . GLY A 1 274 ? -8.761 2.633 48.148 1.00 16.92 272 GLY A O 1
ATOM 2137 N N . ARG A 1 275 ? -6.680 1.781 48.435 1.00 16.08 273 ARG A N 1
ATOM 2138 C CA . ARG A 1 275 ? -6.220 2.881 49.266 1.00 16.77 273 ARG A CA 1
ATOM 2139 C C . ARG A 1 275 ? -4.727 3.049 49.045 1.00 25.55 273 ARG A C 1
ATOM 2140 O O . ARG A 1 275 ? -3.993 2.062 48.935 1.00 18.18 273 ARG A O 1
ATOM 2148 N N . LEU A 1 276 ? -4.284 4.299 48.967 1.00 19.94 274 LEU A N 1
ATOM 2149 C CA . LEU A 1 276 ? -2.875 4.570 48.740 1.00 19.23 274 LEU A CA 1
ATOM 2150 C C . LEU A 1 276 ? -2.478 5.809 49.529 1.00 25.03 274 LEU A C 1
ATOM 2151 O O . LEU A 1 276 ? -3.327 6.583 49.979 1.00 22.63 274 LEU A O 1
ATOM 2156 N N . ASP A 1 277 ? -1.169 5.984 49.692 1.00 23.44 275 ASP A N 1
ATOM 2157 C CA . ASP A 1 277 ? -0.607 7.175 50.323 1.00 26.69 275 ASP A CA 1
ATOM 2158 C C . ASP A 1 277 ? -0.244 8.155 49.215 1.00 29.03 275 ASP A C 1
ATOM 2159 O O . ASP A 1 277 ? 0.750 7.965 48.502 1.00 25.06 275 ASP A O 1
ATOM 2164 N N . LEU A 1 278 ? -1.057 9.203 49.062 1.00 28.28 276 LEU A N 1
ATOM 2165 C CA 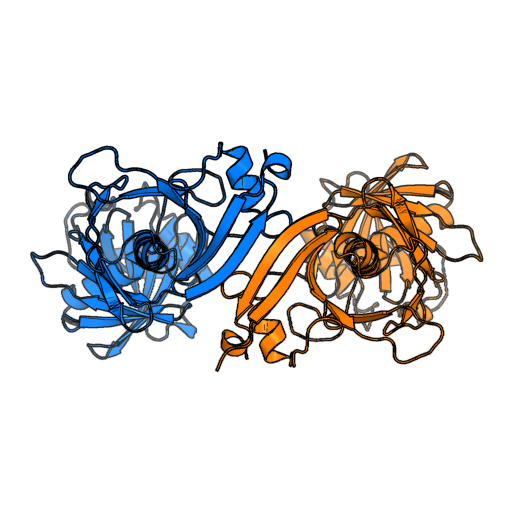. LEU A 1 278 ? -0.883 10.111 47.939 1.00 27.24 276 LEU A CA 1
ATOM 2166 C C . LEU A 1 278 ? 0.478 10.797 47.946 1.00 29.30 276 LEU A C 1
ATOM 2167 O O . LEU A 1 278 ? 0.948 11.219 46.885 1.00 34.47 276 LEU A O 1
ATOM 2172 N N . ARG A 1 279 ? 1.126 10.901 49.108 1.00 31.63 277 ARG A N 1
ATOM 2173 C CA . ARG A 1 279 ? 2.429 11.557 49.182 1.00 42.94 277 ARG A CA 1
ATOM 2174 C C . ARG A 1 279 ? 3.433 10.943 48.212 1.00 46.31 277 ARG A C 1
ATOM 2175 O O . ARG A 1 279 ? 4.231 11.661 47.598 1.00 45.13 277 ARG A O 1
ATOM 2183 N N . TYR A 1 280 ? 3.401 9.619 48.049 1.00 36.10 278 TYR A N 1
ATOM 2184 C CA . TYR A 1 280 ? 4.349 8.942 47.172 1.00 34.80 278 TYR A CA 1
ATOM 2185 C C . TYR A 1 280 ? 4.097 9.210 45.701 1.00 33.28 278 TYR A C 1
ATOM 2186 O O . TYR A 1 280 ? 4.872 8.729 44.864 1.00 37.06 278 TYR A O 1
ATOM 2195 N N . PHE A 1 281 ? 3.042 9.951 45.360 1.00 26.55 279 PHE A N 1
ATOM 2196 C CA . PHE A 1 281 ? 2.749 10.317 43.988 1.00 24.58 279 PHE A CA 1
ATOM 2197 C C . PHE A 1 281 ? 2.789 11.817 43.741 1.00 30.78 279 PHE A C 1
ATOM 2198 O O . PHE A 1 281 ? 2.647 12.237 42.586 1.00 29.49 279 PHE A O 1
ATOM 2206 N N . GLN A 1 282 ? 2.971 12.629 44.780 1.00 36.95 280 GLN A N 1
ATOM 2207 C CA . GLN A 1 282 ? 2.967 14.085 44.641 1.00 40.51 280 GLN A CA 1
ATOM 2208 C C . GLN A 1 282 ? 4.391 14.628 44.566 1.00 45.20 280 GLN A C 1
ATOM 2209 O O . GLN A 1 282 ? 4.626 15.681 43.974 1.00 50.69 280 GLN A O 1
ATOM 2215 N N . HIS B 1 1 ? -21.460 -17.077 46.803 1.00 55.29 -1 HIS B N 1
ATOM 2216 C CA . HIS B 1 1 ? -21.946 -15.833 46.223 1.00 48.93 -1 HIS B CA 1
ATOM 2217 C C . HIS B 1 1 ? -20.816 -14.804 46.166 1.00 42.75 -1 HIS B C 1
ATOM 2218 O O . HIS B 1 1 ? -20.595 -14.171 45.136 1.00 42.78 -1 HIS B O 1
ATOM 2225 N N . HIS B 1 2 ? -20.085 -14.643 47.267 1.00 37.54 0 HIS B N 1
ATOM 2226 C CA . HIS B 1 2 ? -19.032 -13.639 47.333 1.00 34.22 0 HIS B CA 1
ATOM 2227 C C . HIS B 1 2 ? -17.753 -14.238 47.884 1.00 31.83 0 HIS B C 1
ATOM 2228 O O . HIS B 1 2 ? -17.773 -15.170 48.694 1.00 31.43 0 HIS B O 1
ATOM 2235 N N . MET B 1 3 ? -16.631 -13.662 47.456 1.00 23.92 1 MET B N 1
ATOM 2236 C CA . MET B 1 3 ? -15.335 -14.131 47.897 1.00 22.52 1 MET B CA 1
ATOM 2237 C C . MET B 1 3 ? -14.446 -12.885 47.950 1.00 22.42 1 MET B C 1
ATOM 2238 O O . MET B 1 3 ? -13.743 -12.546 47.008 1.00 20.29 1 MET B O 1
ATOM 2243 N N . LEU B 1 4 ? -14.524 -12.174 49.070 1.00 17.32 2 LEU B N 1
ATOM 2244 C CA . LEU B 1 4 ? -13.735 -10.961 49.252 1.00 16.28 2 LEU B CA 1
ATOM 2245 C C . LEU B 1 4 ? -12.261 -11.324 49.372 1.00 19.22 2 LEU B C 1
ATOM 2246 O O . LEU B 1 4 ? -11.892 -12.169 50.191 1.00 23.45 2 LEU B O 1
ATOM 2251 N N . LEU B 1 5 ? -11.413 -10.688 48.557 1.00 14.26 3 LEU B N 1
ATOM 2252 C CA . LEU B 1 5 ? -9.982 -10.980 48.536 1.00 13.38 3 LEU B CA 1
ATOM 2253 C C . LEU B 1 5 ? -9.191 -9.690 48.688 1.00 18.15 3 LEU B C 1
ATOM 2254 O O . LEU B 1 5 ? -9.354 -8.768 47.885 1.00 17.63 3 LEU B O 1
ATOM 2259 N N . GLU B 1 6 ? -8.326 -9.637 49.702 1.00 13.69 4 GLU B N 1
ATOM 2260 C CA . GLU B 1 6 ? -7.392 -8.529 49.876 1.00 14.12 4 GLU B CA 1
ATOM 2261 C C . GLU B 1 6 ? -6.119 -8.782 49.092 1.00 16.02 4 GLU B C 1
ATOM 2262 O O . GLU B 1 6 ? -5.652 -9.922 49.004 1.00 15.30 4 GLU B O 1
ATOM 2268 N N . PHE B 1 7 ? -5.544 -7.710 48.541 1.00 12.61 5 PHE B N 1
ATOM 2269 C CA . PHE B 1 7 ? -4.280 -7.825 47.827 1.00 11.27 5 PHE B CA 1
ATOM 2270 C C . PHE B 1 7 ? -3.496 -6.522 47.933 1.00 11.56 5 PHE B C 1
ATOM 2271 O O . PHE B 1 7 ? -4.012 -5.487 48.349 1.00 13.40 5 PHE B O 1
ATOM 2279 N N . THR B 1 8 ? -2.220 -6.592 47.561 1.00 12.82 6 THR B N 1
ATOM 2280 C CA . THR B 1 8 ? -1.342 -5.428 47.530 1.00 11.87 6 THR B CA 1
ATOM 2281 C C . THR B 1 8 ? -0.740 -5.297 46.145 1.00 12.89 6 THR B C 1
ATOM 2282 O O . THR B 1 8 ? -0.286 -6.288 45.567 1.00 15.65 6 THR B O 1
ATOM 2286 N N . LYS B 1 9 ? -0.724 -4.075 45.617 1.00 11.94 7 LYS B N 1
ATOM 2287 C CA . LYS B 1 9 ? -0.029 -3.797 44.370 1.00 12.02 7 LYS B CA 1
ATOM 2288 C C . LYS B 1 9 ? 1.358 -3.262 44.698 1.00 12.56 7 LYS B C 1
ATOM 2289 O O . LYS B 1 9 ? 1.497 -2.320 45.484 1.00 13.40 7 LYS B O 1
ATOM 2295 N N . MET B 1 10 ? 2.376 -3.859 44.081 1.00 12.42 8 MET B N 1
ATOM 2296 C CA . MET B 1 10 ? 3.776 -3.511 44.310 1.00 14.55 8 MET B CA 1
ATOM 2297 C C . MET B 1 10 ? 4.489 -3.471 42.975 1.00 13.37 8 MET B C 1
ATOM 2298 O O . MET B 1 10 ? 3.982 -3.963 41.960 1.00 14.81 8 MET B O 1
ATOM 2303 N N . HIS B 1 11 ? 5.700 -2.919 42.977 1.00 14.25 9 HIS B N 1
ATOM 2304 C CA . HIS B 1 11 ? 6.534 -3.095 41.800 1.00 14.71 9 HIS B CA 1
ATOM 2305 C C . HIS B 1 11 ? 7.993 -3.077 42.222 1.00 20.36 9 HIS B C 1
ATOM 2306 O O . HIS B 1 11 ? 8.350 -2.613 43.312 1.00 18.14 9 HIS B O 1
ATOM 2313 N N . GLY B 1 12 ? 8.828 -3.634 41.355 1.00 15.80 10 GLY B N 1
ATOM 2314 C CA . GLY B 1 12 ? 10.262 -3.522 41.536 1.00 16.83 10 GLY B CA 1
ATOM 2315 C C . GLY B 1 12 ? 10.811 -2.860 40.297 1.00 18.07 10 GLY B C 1
ATOM 2316 O O . GLY B 1 12 ? 10.877 -3.500 39.246 1.00 18.08 10 GLY B O 1
ATOM 2317 N N . LEU B 1 13 ? 11.154 -1.574 40.397 1.00 19.29 11 LEU B N 1
ATOM 2318 C CA . LEU B 1 13 ? 11.621 -0.775 39.261 1.00 20.78 11 LEU B CA 1
ATOM 2319 C C . LEU B 1 13 ? 10.656 -0.835 38.075 1.00 21.21 11 LEU B C 1
ATOM 2320 O O . LEU B 1 13 ? 11.073 -0.753 36.919 1.00 21.49 11 LEU B O 1
ATOM 2325 N N . GLY B 1 14 ? 9.352 -0.962 38.339 1.00 19.20 12 GLY B N 1
ATOM 2326 C CA . GLY B 1 14 ? 8.367 -0.899 37.272 1.00 19.08 12 GLY B CA 1
ATOM 2327 C C . GLY B 1 14 ? 7.880 -2.247 36.777 1.00 19.83 12 GLY B C 1
ATOM 2328 O O . GLY B 1 14 ? 6.954 -2.293 35.962 1.00 20.38 12 GLY B O 1
ATOM 2329 N N . ASN B 1 15 ? 8.503 -3.333 37.213 1.00 17.42 13 ASN B N 1
ATOM 2330 C CA . ASN B 1 15 ? 7.969 -4.681 37.024 1.00 16.36 13 ASN B CA 1
ATOM 2331 C C . ASN B 1 15 ? 6.922 -4.880 38.114 1.00 15.06 13 ASN B C 1
ATOM 2332 O O . ASN B 1 15 ? 7.266 -5.006 39.295 1.00 15.84 13 ASN B O 1
ATOM 2337 N N . ASP B 1 16 ? 5.633 -4.828 37.742 1.00 14.59 14 ASP B N 1
ATOM 2338 C CA . ASP B 1 16 ? 4.574 -4.638 38.724 1.00 13.77 14 ASP B CA 1
ATOM 2339 C C . ASP B 1 16 ? 3.847 -5.943 39.046 1.00 15.82 14 ASP B C 1
ATOM 2340 O O . ASP B 1 16 ? 3.561 -6.761 38.160 1.00 14.68 14 ASP B O 1
ATOM 2345 N N . PHE B 1 17 ? 3.536 -6.112 40.328 1.00 12.50 15 PHE B N 1
ATOM 2346 C CA . PHE B 1 17 ? 3.003 -7.341 40.893 1.00 11.35 15 PHE B CA 1
ATOM 2347 C C . PHE B 1 17 ? 1.681 -7.093 41.605 1.00 15.66 15 PHE B C 1
ATOM 2348 O O . PHE B 1 17 ? 1.529 -6.101 42.316 1.00 13.97 15 PHE B O 1
ATOM 2356 N N . MET B 1 18 ? 0.751 -8.024 41.446 1.00 12.88 16 MET B N 1
ATOM 2357 C CA . MET B 1 18 ? -0.323 -8.207 42.413 1.00 13.61 16 MET B CA 1
ATOM 2358 C C . MET B 1 18 ? 0.151 -9.263 43.405 1.00 16.73 16 MET B C 1
ATOM 2359 O O . MET B 1 18 ? 0.554 -10.358 42.994 1.00 16.32 16 MET B O 1
ATOM 2364 N N . VAL B 1 19 ? 0.146 -8.925 44.694 1.00 12.01 17 VAL B N 1
ATOM 2365 C CA . VAL B 1 19 ? 0.634 -9.821 45.739 1.00 12.36 17 VAL B CA 1
ATOM 2366 C C . VAL B 1 19 ? -0.530 -10.183 46.652 1.00 12.14 17 VAL B C 1
ATOM 2367 O O . VAL B 1 19 ? -1.255 -9.296 47.123 1.00 13.97 17 VAL B O 1
ATOM 2371 N N . VAL B 1 20 ? -0.693 -11.483 46.922 1.00 11.06 18 VAL B N 1
ATOM 2372 C CA . VAL B 1 20 ? -1.842 -11.987 47.670 1.00 10.71 18 VAL B CA 1
ATOM 2373 C C . VAL B 1 20 ? -1.362 -12.879 48.811 1.00 15.33 18 VAL B C 1
ATOM 2374 O O . VAL B 1 20 ? -0.618 -13.846 48.583 1.00 14.00 18 VAL B O 1
ATOM 2378 N N . ASP B 1 21 ? -1.821 -12.573 50.019 1.00 13.58 19 ASP B N 1
ATOM 2379 C CA . ASP B 1 21 ? -1.638 -13.408 51.204 1.00 12.08 19 ASP B CA 1
ATOM 2380 C C . ASP B 1 21 ? -2.670 -14.530 51.158 1.00 15.16 19 ASP B C 1
ATOM 2381 O O . ASP B 1 21 ? -3.844 -14.316 51.466 1.00 13.21 19 ASP B O 1
ATOM 2386 N N . LEU B 1 22 ? -2.234 -15.742 50.798 1.00 12.47 20 LEU B N 1
ATOM 2387 C CA . LEU B 1 22 ? -3.080 -16.926 50.900 1.00 12.68 20 LEU B CA 1
ATOM 2388 C C . LEU B 1 22 ? -2.689 -17.793 52.095 1.00 15.69 20 LEU B C 1
ATOM 2389 O O . LEU B 1 22 ? -2.810 -19.020 52.057 1.00 20.27 20 LEU B O 1
ATOM 2394 N N . ILE B 1 23 ? -2.220 -17.160 53.163 1.00 15.01 21 ILE B N 1
ATOM 2395 C CA . ILE B 1 23 ? -2.164 -17.786 54.475 1.00 16.01 21 ILE B CA 1
ATOM 2396 C C . ILE B 1 23 ? -3.348 -17.359 55.330 1.00 20.46 21 ILE B C 1
ATOM 2397 O O . ILE B 1 23 ? -4.034 -18.197 55.914 1.00 20.73 21 ILE B O 1
ATOM 2402 N N . SER B 1 24 ? -3.633 -16.054 55.380 1.00 19.24 22 SER B N 1
ATOM 2403 C CA A SER B 1 24 ? -4.833 -15.549 56.038 0.42 22.86 22 SER B CA 1
ATOM 2404 C CA B SER B 1 24 ? -4.841 -15.597 56.055 0.58 22.95 22 SER B CA 1
ATOM 2405 C C . SER B 1 24 ? -6.076 -15.690 55.169 1.00 19.97 22 SER B C 1
ATOM 2406 O O . SER B 1 24 ? -7.189 -15.493 55.670 1.00 19.94 22 SER B O 1
ATOM 2411 N N . GLN B 1 25 ? -5.908 -15.995 53.881 1.00 15.31 23 GLN B N 1
ATOM 2412 C CA . GLN B 1 25 ? -7.005 -16.134 52.931 1.00 19.00 23 GLN B CA 1
ATOM 2413 C C . GLN B 1 25 ? -6.862 -17.446 52.177 1.00 20.06 23 GLN B C 1
ATOM 2414 O O . GLN B 1 25 ? -5.797 -18.068 52.175 1.00 18.00 23 GLN B O 1
ATOM 2420 N N . ARG B 1 26 ? -7.960 -17.862 51.547 1.00 17.81 24 ARG B N 1
ATOM 2421 C CA . ARG B 1 26 ? -8.027 -19.079 50.748 1.00 21.16 24 ARG B CA 1
ATOM 2422 C C . ARG B 1 26 ? -8.720 -18.736 49.444 1.00 23.44 24 ARG B C 1
ATOM 2423 O O . ARG B 1 26 ? -9.821 -18.177 49.458 1.00 24.94 24 ARG B O 1
ATOM 2431 N N . ALA B 1 27 ? -8.085 -19.063 48.322 1.00 18.29 25 ALA B N 1
ATOM 2432 C CA . ALA B 1 27 ? -8.656 -18.736 47.026 1.00 24.30 25 ALA B CA 1
ATOM 2433 C C . ALA B 1 27 ? -8.165 -19.743 46.000 1.00 25.09 25 ALA B C 1
ATOM 2434 O O . ALA B 1 27 ? -7.006 -20.148 46.037 1.00 24.97 25 ALA B O 1
ATOM 2436 N N . TYR B 1 28 ? -9.051 -20.142 45.095 1.00 23.65 26 TYR B N 1
ATOM 2437 C CA . TYR B 1 28 ? -8.683 -20.973 43.959 1.00 27.84 26 TYR B CA 1
ATOM 2438 C C . TYR B 1 28 ? -8.505 -20.070 42.747 1.00 22.97 26 TYR B C 1
ATOM 2439 O O . TYR B 1 28 ? -9.466 -19.447 42.290 1.00 24.10 26 TYR B O 1
ATOM 2448 N N . LEU B 1 29 ? -7.281 -19.998 42.230 1.00 20.44 27 LEU B N 1
ATOM 2449 C CA . LEU B 1 29 ? -6.955 -19.101 41.126 1.00 24.33 27 LEU B CA 1
ATOM 2450 C C . LEU B 1 29 ? -6.482 -19.929 39.935 1.00 25.90 27 LEU B C 1
ATOM 2451 O O . LEU B 1 29 ? -5.292 -20.234 39.830 1.00 29.00 27 LEU B O 1
ATOM 2456 N N . ASP B 1 30 ? -7.403 -20.286 39.035 1.00 18.71 28 ASP B N 1
ATOM 2457 C CA . ASP B 1 30 ? -6.992 -21.058 37.870 1.00 22.22 28 ASP B CA 1
ATOM 2458 C C . ASP B 1 30 ? -6.423 -20.125 36.800 1.00 23.62 28 ASP B C 1
ATOM 2459 O O . ASP B 1 30 ? -6.370 -18.902 36.965 1.00 20.04 28 ASP B O 1
ATOM 2464 N N . THR B 1 31 ? -5.972 -20.722 35.693 1.00 19.92 29 THR B N 1
ATOM 2465 C CA . THR B 1 31 ? -5.303 -19.951 34.647 1.00 19.07 29 THR B CA 1
ATOM 2466 C C . THR B 1 31 ? -6.184 -18.820 34.125 1.00 20.63 29 THR B C 1
ATOM 2467 O O . THR B 1 31 ? -5.732 -17.671 34.005 1.00 15.45 29 THR B O 1
ATOM 2471 N N . ALA B 1 32 ? -7.446 -19.119 33.811 1.00 17.16 30 ALA B N 1
ATOM 2472 C CA . ALA B 1 32 ? -8.308 -18.085 33.247 1.00 19.57 30 ALA B CA 1
ATOM 2473 C C . ALA B 1 32 ? -8.539 -16.951 34.241 1.00 22.08 30 ALA B C 1
ATOM 2474 O O . ALA B 1 32 ? -8.582 -15.779 33.852 1.00 16.66 30 ALA B O 1
ATOM 2476 N N . THR B 1 33 ? -8.689 -17.278 35.529 1.00 14.91 31 THR B N 1
ATOM 2477 C CA . THR B 1 33 ? -8.910 -16.239 36.537 1.00 14.06 31 THR B CA 1
ATOM 2478 C C . THR B 1 33 ? -7.692 -15.325 36.655 1.00 15.62 31 THR B C 1
ATOM 2479 O O . THR B 1 33 ? -7.819 -14.101 36.782 1.00 12.83 31 THR B O 1
ATOM 2483 N N . ILE B 1 34 ? -6.503 -15.909 36.635 1.00 12.99 32 ILE B N 1
ATOM 2484 C CA . ILE B 1 34 ? -5.289 -15.097 36.699 1.00 12.38 32 ILE B CA 1
ATOM 2485 C C . ILE B 1 34 ? -5.220 -14.154 35.510 1.00 13.46 32 ILE B C 1
ATOM 2486 O O . ILE B 1 34 ? -4.860 -12.977 35.650 1.00 14.45 32 ILE B O 1
ATOM 2491 N N . GLN B 1 35 ? -5.593 -14.650 34.326 1.00 13.67 33 GLN B N 1
ATOM 2492 C CA . GLN B 1 35 ? -5.587 -13.816 33.126 1.00 15.82 33 GLN B CA 1
ATOM 2493 C C . GLN B 1 35 ? -6.561 -12.650 33.252 1.00 19.83 33 GLN B C 1
ATOM 2494 O O . GLN B 1 35 ? -6.249 -11.526 32.839 1.00 15.81 33 GLN B O 1
ATOM 2500 N N . ARG B 1 36 ? -7.756 -12.898 33.801 1.00 15.86 34 ARG B N 1
ATOM 2501 C CA . ARG B 1 36 ? -8.720 -11.810 33.946 1.00 16.26 34 ARG B CA 1
ATOM 2502 C C . ARG B 1 36 ? -8.257 -10.798 34.982 1.00 16.87 34 ARG B C 1
ATOM 2503 O O . ARG B 1 36 ? -8.464 -9.592 34.806 1.00 15.66 34 ARG B O 1
ATOM 2511 N N . LEU B 1 37 ? -7.612 -11.260 36.061 1.00 14.53 35 LEU B N 1
ATOM 2512 C CA . LEU B 1 37 ? -7.050 -10.322 37.033 1.00 13.44 35 LEU B CA 1
ATOM 2513 C C . LEU B 1 37 ? -5.902 -9.509 36.437 1.00 16.22 35 LEU B C 1
ATOM 2514 O O . LEU B 1 37 ? -5.718 -8.336 36.790 1.00 13.55 35 LEU B O 1
ATOM 2519 N N . ALA B 1 38 ? -5.088 -10.123 35.574 1.00 12.92 36 ALA B N 1
ATOM 2520 C CA . ALA B 1 38 ? -3.928 -9.423 35.027 1.00 1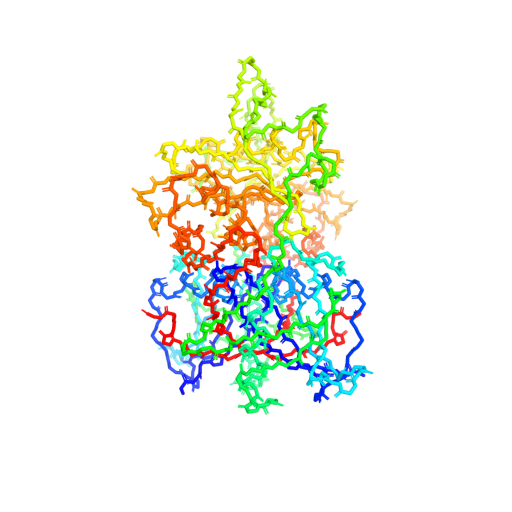3.17 36 ALA B CA 1
ATOM 2521 C C . ALA B 1 38 ? -4.310 -8.355 34.017 1.00 15.55 36 ALA B C 1
ATOM 2522 O O . ALA B 1 38 ? -3.513 -7.433 33.769 1.00 14.44 36 ALA B O 1
ATOM 2524 N N . ASP B 1 39 ? -5.473 -8.492 33.388 1.00 13.93 37 ASP B N 1
ATOM 2525 C CA . ASP B 1 39 ? -5.886 -7.592 32.319 1.00 15.50 37 ASP B CA 1
ATOM 2526 C C . ASP B 1 39 ? -5.837 -6.142 32.794 1.00 18.05 37 ASP B C 1
ATOM 2527 O O . ASP B 1 39 ? -6.445 -5.793 33.810 1.00 14.99 37 ASP B O 1
ATOM 2532 N N . ARG B 1 40 ? -5.094 -5.296 32.072 1.00 15.68 38 ARG B N 1
ATOM 2533 C CA . ARG B 1 40 ? -4.886 -3.943 32.575 1.00 15.84 38 ARG B CA 1
ATOM 2534 C C . ARG B 1 40 ? -6.135 -3.079 32.468 1.00 23.02 38 ARG B C 1
ATOM 2535 O O . ARG B 1 40 ? -6.261 -2.112 33.226 1.00 18.81 38 ARG B O 1
ATOM 2543 N N . HIS B 1 41 ? -7.063 -3.408 31.572 1.00 17.08 39 HIS B N 1
ATOM 2544 C CA . HIS B 1 41 ? -8.295 -2.631 31.445 1.00 17.78 39 HIS B CA 1
ATOM 2545 C C . HIS B 1 41 ? -9.460 -3.223 32.220 1.00 20.61 39 HIS B C 1
ATOM 2546 O O . HIS B 1 41 ? -10.241 -2.474 32.809 1.00 17.40 39 HIS B O 1
ATOM 2553 N N . PHE B 1 42 ? -9.620 -4.541 32.196 1.00 16.74 40 PHE B N 1
ATOM 2554 C CA . PHE B 1 42 ? -10.752 -5.190 32.844 1.00 16.47 40 PHE B CA 1
ATOM 2555 C C . PHE B 1 42 ? -10.439 -5.683 34.248 1.00 17.86 40 PHE B C 1
ATOM 2556 O O . PHE B 1 42 ? -11.367 -6.058 34.972 1.00 16.04 40 PHE B O 1
ATOM 2564 N N . GLY B 1 43 ? -9.171 -5.703 34.650 1.00 14.62 41 GLY B N 1
ATOM 2565 C CA . GLY B 1 43 ? -8.805 -6.317 35.908 1.00 13.68 41 GLY B CA 1
ATOM 2566 C C . GLY B 1 43 ? -7.926 -5.405 36.743 1.00 13.31 41 GLY B C 1
ATOM 2567 O O . GLY B 1 43 ? -7.964 -4.171 36.624 1.00 15.11 41 GLY B O 1
ATOM 2568 N N . VAL B 1 44 ? -7.128 -6.035 37.611 1.00 12.56 42 VAL B N 1
ATOM 2569 C CA . VAL B 1 44 ? -6.208 -5.280 38.458 1.00 12.32 42 VAL B CA 1
ATOM 2570 C C . VAL B 1 44 ? -5.101 -4.665 37.614 1.00 15.84 42 VAL B C 1
ATOM 2571 O O . VAL B 1 44 ? -4.785 -3.473 37.737 1.00 13.49 42 VAL B O 1
ATOM 2575 N N . GLY B 1 45 ? -4.492 -5.477 36.743 1.00 13.54 43 GLY B N 1
ATOM 2576 C CA . GLY B 1 45 ? -3.400 -5.027 35.900 1.00 15.16 43 GLY B CA 1
ATOM 2577 C C . GLY B 1 45 ? -2.055 -5.317 36.545 1.00 18.24 43 GLY B C 1
ATOM 2578 O O . GLY B 1 45 ? -1.699 -4.667 37.536 1.00 14.82 43 GLY B O 1
ATOM 2579 N N . PHE B 1 46 ? -1.297 -6.278 36.009 1.00 14.61 44 PHE B N 1
ATOM 2580 C CA . PHE B 1 46 ? 0.023 -6.578 36.554 1.00 13.15 44 PHE B CA 1
ATOM 2581 C C . PHE B 1 46 ? 0.847 -7.376 35.547 1.00 16.99 44 PHE B C 1
ATOM 2582 O O . PHE B 1 46 ? 0.308 -7.967 34.609 1.00 13.35 44 PHE B O 1
ATOM 2590 N N . ASP B 1 47 ? 2.178 -7.353 35.745 1.00 15.84 45 ASP B N 1
ATOM 2591 C CA . ASP B 1 47 ? 3.090 -8.238 35.021 1.00 18.33 45 ASP B CA 1
ATOM 2592 C C . ASP B 1 47 ? 3.061 -9.644 35.599 1.00 13.57 45 ASP B C 1
ATOM 2593 O O . ASP B 1 47 ? 3.113 -10.629 34.853 1.00 17.90 45 ASP B O 1
ATOM 2598 N N . GLN B 1 48 ? 3.026 -9.751 36.924 1.00 12.26 46 GLN B N 1
ATOM 2599 C CA . GLN B 1 48 ? 3.019 -11.048 37.592 1.00 12.50 46 GLN B CA 1
ATOM 2600 C C . GLN B 1 48 ? 2.134 -11.027 38.827 1.00 11.34 46 GLN B C 1
ATOM 2601 O O . GLN B 1 48 ? 1.957 -10.000 39.483 1.00 13.82 46 GLN B O 1
ATOM 2607 N N . LEU B 1 49 ? 1.606 -12.199 39.148 1.00 11.72 47 LEU B N 1
ATOM 2608 C CA . LEU B 1 49 ? 0.866 -12.439 40.376 1.00 11.98 47 LEU B CA 1
ATOM 2609 C C . LEU B 1 49 ? 1.769 -13.234 41.304 1.00 13.83 47 LEU B C 1
ATOM 2610 O O . LEU B 1 49 ? 2.345 -14.243 40.884 1.00 13.01 47 LEU B O 1
ATOM 2615 N N . LEU B 1 50 ? 1.901 -12.789 42.550 1.00 10.90 48 LEU B N 1
ATOM 2616 C CA . LEU B 1 50 ? 2.667 -13.535 43.546 1.00 12.36 48 LEU B CA 1
ATOM 2617 C C . LEU B 1 50 ? 1.720 -13.940 44.660 1.00 13.08 48 LEU B C 1
ATOM 2618 O O . LEU B 1 50 ? 1.052 -13.082 45.251 1.00 13.36 48 LEU B O 1
ATOM 2623 N N . ILE B 1 51 ? 1.646 -15.238 44.954 1.00 11.94 49 ILE B N 1
ATOM 2624 C CA . ILE B 1 51 ? 0.812 -15.711 46.056 1.00 10.44 49 ILE B CA 1
ATOM 2625 C C . ILE B 1 51 ? 1.707 -16.249 47.160 1.00 15.35 49 ILE B C 1
ATOM 2626 O O . ILE B 1 51 ? 2.619 -17.040 46.902 1.00 16.54 49 ILE B O 1
ATOM 2631 N N . VAL B 1 52 ? 1.431 -15.829 48.386 1.00 14.92 50 VAL B N 1
ATOM 2632 C CA . VAL B 1 52 ? 2.141 -16.288 49.577 1.00 15.65 50 VAL B CA 1
ATOM 2633 C C . VAL B 1 52 ? 1.312 -17.394 50.211 1.00 16.61 50 VAL B C 1
ATOM 2634 O O . VAL B 1 52 ? 0.136 -17.187 50.535 1.00 14.40 50 VAL B O 1
ATOM 2638 N N . GLU B 1 53 ? 1.912 -18.562 50.396 1.00 12.40 51 GLU B N 1
ATOM 2639 C CA . GLU B 1 53 ? 1.203 -19.750 50.846 1.00 15.93 51 GLU B CA 1
ATOM 2640 C C . GLU B 1 53 ? 1.871 -20.373 52.064 1.00 15.62 51 GLU B C 1
ATOM 2641 O O . GLU B 1 53 ? 3.049 -20.111 52.341 1.00 16.73 51 GLU B O 1
ATOM 2647 N N . PRO B 1 54 ? 1.147 -21.202 52.819 1.00 15.31 52 PRO B N 1
ATOM 2648 C CA . PRO B 1 54 ? 1.780 -21.946 53.912 1.00 17.16 52 PRO B CA 1
ATOM 2649 C C . PRO B 1 54 ? 2.906 -22.808 53.369 1.00 17.91 52 PRO B C 1
ATOM 2650 O O . PRO B 1 54 ? 2.797 -23.367 52.265 1.00 16.23 52 PRO B O 1
ATOM 2654 N N . PRO B 1 55 ? 4.007 -22.938 54.099 1.00 18.89 53 PRO B N 1
ATOM 2655 C CA . PRO B 1 55 ? 5.106 -23.778 53.606 1.00 21.17 53 PRO B CA 1
ATOM 2656 C C . PRO B 1 55 ? 4.749 -25.257 53.675 1.00 20.47 53 PRO B C 1
ATOM 2657 O O . PRO B 1 55 ? 4.011 -25.699 54.559 1.00 22.32 53 PRO B O 1
ATOM 2661 N N . ASP B 1 56 ? 5.260 -26.019 52.696 1.00 20.06 54 ASP B N 1
ATOM 2662 C CA . ASP B 1 56 ? 5.128 -27.478 52.676 1.00 23.69 54 ASP B CA 1
ATOM 2663 C C . ASP B 1 56 ? 6.183 -28.181 53.518 1.00 21.79 54 ASP B C 1
ATOM 2664 O O . ASP B 1 56 ? 6.045 -29.379 53.787 1.00 22.18 54 ASP B O 1
ATOM 2669 N N . VAL B 1 57 ? 7.256 -27.490 53.888 1.00 20.56 55 VAL B N 1
ATOM 2670 C CA . VAL B 1 57 ? 8.405 -28.127 54.532 1.00 21.79 55 VAL B CA 1
ATOM 2671 C C . VAL B 1 57 ? 8.710 -27.396 55.836 1.00 22.60 55 VAL B C 1
ATOM 2672 O O . VAL B 1 57 ? 8.484 -26.177 55.928 1.00 22.02 55 VAL B O 1
ATOM 2676 N N . PRO B 1 58 ? 9.235 -28.087 56.850 1.00 23.62 56 PRO B N 1
ATOM 2677 C CA . PRO B 1 58 ? 9.408 -27.443 58.164 1.00 25.58 56 PRO B CA 1
ATOM 2678 C C . PRO B 1 58 ? 10.440 -26.334 58.183 1.00 29.97 56 PRO B C 1
ATOM 2679 O O . PRO B 1 58 ? 10.337 -25.427 59.017 1.00 29.21 56 PRO B O 1
ATOM 2683 N N . GLU B 1 59 ? 11.452 -26.385 57.322 1.00 26.19 57 GLU B N 1
ATOM 2684 C CA . GLU B 1 59 ? 12.503 -25.384 57.395 1.00 27.15 57 GLU B CA 1
ATOM 2685 C C . GLU B 1 59 ? 12.110 -24.048 56.774 1.00 25.95 57 GLU B C 1
ATOM 2686 O O . GLU B 1 59 ? 12.858 -23.081 56.925 1.00 24.88 57 GLU B O 1
ATOM 2692 N N . ALA B 1 60 ? 10.971 -23.960 56.084 1.00 20.40 58 ALA B N 1
ATOM 2693 C CA . ALA B 1 60 ? 10.565 -22.736 55.407 1.00 19.02 58 ALA B CA 1
ATOM 2694 C C . ALA B 1 60 ? 9.537 -21.973 56.233 1.00 21.71 58 ALA B C 1
ATOM 2695 O O . ALA B 1 60 ? 8.675 -22.573 56.883 1.00 19.38 58 ALA B O 1
ATOM 2697 N N . ASP B 1 61 ? 9.664 -20.641 56.222 1.00 20.49 59 ASP B N 1
ATOM 2698 C CA . ASP B 1 61 ? 8.675 -19.748 56.823 1.00 23.42 59 ASP B CA 1
ATOM 2699 C C . ASP B 1 61 ? 7.442 -19.601 55.937 1.00 21.01 59 ASP B C 1
ATOM 2700 O O . ASP B 1 61 ? 6.320 -19.451 56.434 1.00 18.72 59 ASP B O 1
ATOM 2705 N N . PHE B 1 62 ? 7.644 -19.600 54.624 1.00 15.99 60 PHE B N 1
ATOM 2706 C CA . PHE B 1 62 ? 6.584 -19.346 53.659 1.00 16.79 60 PHE B CA 1
ATOM 2707 C C . PHE B 1 62 ? 6.862 -20.165 52.413 1.00 18.93 60 PHE B C 1
ATOM 2708 O O . PHE B 1 62 ? 7.982 -20.621 52.187 1.00 15.09 60 PHE B O 1
ATOM 2716 N N . LYS B 1 63 ? 5.833 -20.300 51.585 1.00 14.10 61 LYS B N 1
ATOM 2717 C CA . LYS B 1 63 ? 5.967 -20.752 50.212 1.00 13.76 61 LYS B CA 1
ATOM 2718 C C . LYS B 1 63 ? 5.449 -19.647 49.302 1.00 19.80 61 LYS B C 1
ATOM 2719 O O . LYS B 1 63 ? 4.556 -18.887 49.690 1.00 16.82 61 LYS B O 1
ATOM 2725 N N . TYR B 1 64 ? 6.001 -19.524 48.094 1.00 13.97 62 TYR B N 1
ATOM 2726 C CA . TYR B 1 64 ? 5.290 -18.673 47.151 1.00 16.37 62 TYR B CA 1
ATOM 2727 C C . TYR B 1 64 ? 5.379 -19.235 45.744 1.00 17.08 62 TYR B C 1
ATOM 2728 O O . TYR B 1 64 ? 6.267 -20.021 45.396 1.00 17.85 62 TYR B O 1
ATOM 2737 N N . ARG B 1 65 ? 4.402 -18.823 44.947 1.00 14.73 63 ARG B N 1
ATOM 2738 C CA . ARG B 1 65 ? 4.366 -19.121 43.532 1.00 12.86 63 ARG B CA 1
ATOM 2739 C C . ARG B 1 65 ? 4.064 -17.831 42.788 1.00 15.00 63 ARG B C 1
ATOM 2740 O O . ARG B 1 65 ? 3.386 -16.935 43.312 1.00 14.51 63 ARG B O 1
ATOM 2748 N N . ILE B 1 66 ? 4.624 -17.735 41.584 1.00 14.53 64 ILE B N 1
ATOM 2749 C CA . ILE B 1 66 ? 4.551 -16.534 40.760 1.00 15.10 64 ILE B CA 1
ATOM 2750 C C . ILE B 1 66 ? 4.021 -16.927 39.392 1.00 18.63 64 ILE B C 1
ATOM 2751 O O . ILE B 1 66 ? 4.516 -17.887 38.786 1.00 16.83 64 ILE B O 1
ATOM 2756 N N . PHE B 1 67 ? 3.037 -16.170 38.898 1.00 14.26 65 PHE B N 1
ATOM 2757 C CA . PHE B 1 67 ? 2.395 -16.429 37.618 1.00 13.53 65 PHE B CA 1
ATOM 2758 C C . PHE B 1 67 ? 2.480 -15.189 36.742 1.00 14.53 65 PHE B C 1
ATOM 2759 O O . PHE B 1 67 ? 2.380 -14.065 37.237 1.00 15.99 65 PHE B O 1
ATOM 2767 N N A ASN B 1 68 ? 2.670 -15.376 35.443 0.55 14.41 66 ASN B N 1
ATOM 2768 N N B ASN B 1 68 ? 2.637 -15.411 35.438 0.45 14.35 66 ASN B N 1
ATOM 2769 C CA A ASN B 1 68 ? 2.687 -14.215 34.572 0.55 14.36 66 ASN B CA 1
ATOM 2770 C CA B ASN B 1 68 ? 2.643 -14.331 34.464 0.45 14.82 66 ASN B CA 1
ATOM 2771 C C A ASN B 1 68 ? 1.258 -13.891 34.135 0.55 15.77 66 ASN B C 1
ATOM 2772 C C B ASN B 1 68 ? 1.229 -13.811 34.236 0.45 15.38 66 ASN B C 1
ATOM 2773 O O A ASN B 1 68 ? 0.301 -14.594 34.473 0.55 14.38 66 ASN B O 1
ATOM 2774 O O B ASN B 1 68 ? 0.253 -14.291 34.819 0.45 15.70 66 ASN B O 1
ATOM 2783 N N . ALA B 1 69 ? 1.122 -12.830 33.335 1.00 15.00 67 ALA B N 1
ATOM 2784 C CA . ALA B 1 69 ? -0.190 -12.311 32.978 1.00 16.87 67 ALA B CA 1
ATOM 2785 C C . ALA B 1 69 ? -1.009 -13.302 32.161 1.00 21.13 67 ALA B C 1
ATOM 2786 O O . ALA B 1 69 ? -2.235 -13.197 32.146 1.00 20.75 67 ALA B O 1
ATOM 2788 N N A ASP B 1 70 ? -0.380 -14.258 31.478 0.50 15.52 68 ASP B N 1
ATOM 2789 N N B ASP B 1 70 ? -0.365 -14.255 31.491 0.50 15.51 68 ASP B N 1
ATOM 2790 C CA A ASP B 1 70 ? -1.162 -15.269 30.774 0.50 20.06 68 ASP B CA 1
ATOM 2791 C CA B ASP B 1 70 ? -1.098 -15.284 30.767 0.50 19.77 68 ASP B CA 1
ATOM 2792 C C A ASP B 1 70 ? -1.496 -16.471 31.655 0.50 18.77 68 ASP B C 1
ATOM 2793 C C B ASP B 1 70 ? -1.509 -16.452 31.658 0.50 18.72 68 ASP B C 1
ATOM 2794 O O A ASP B 1 70 ? -2.056 -17.456 31.157 0.50 19.67 68 ASP B O 1
ATOM 2795 O O B ASP B 1 70 ? -2.131 -17.403 31.165 0.50 19.14 68 ASP B O 1
ATOM 2804 N N . GLY B 1 71 ? -1.190 -16.400 32.949 1.00 16.54 69 GLY B N 1
ATOM 2805 C CA . GLY B 1 71 ? -1.538 -17.453 33.876 1.00 18.48 69 GLY B CA 1
ATOM 2806 C C . GLY B 1 71 ? -0.523 -18.576 34.020 1.00 19.95 69 GLY B C 1
ATOM 2807 O O . GLY B 1 71 ? -0.724 -19.458 34.857 1.00 18.93 69 GLY B O 1
ATOM 2808 N N . SER B 1 72 ? 0.555 -18.581 33.246 1.00 20.51 70 SER B N 1
ATOM 2809 C CA . SER B 1 72 ? 1.538 -19.647 33.399 1.00 23.66 70 SER B CA 1
ATOM 2810 C C . SER B 1 72 ? 2.435 -19.358 34.596 1.00 20.61 70 SER B C 1
ATOM 2811 O O . SER B 1 72 ? 2.668 -18.202 34.961 1.00 17.10 70 SER B O 1
ATOM 2814 N N . GLU B 1 73 ? 2.931 -20.425 35.223 1.00 19.68 71 GLU B N 1
ATOM 2815 C CA . GLU B 1 73 ? 3.786 -20.273 36.404 1.00 18.30 71 GLU B CA 1
ATOM 2816 C C . GLU B 1 73 ? 5.213 -20.063 35.907 1.00 31.43 71 GLU B C 1
ATOM 2817 O O . GLU B 1 73 ? 5.993 -21.002 35.779 1.00 38.40 71 GLU B O 1
ATOM 2823 N N . VAL B 1 74 ? 5.550 -18.811 35.598 1.00 38.58 72 VAL B N 1
ATOM 2824 C CA . VAL B 1 74 ? 6.803 -18.471 34.930 1.00 46.83 72 VAL B CA 1
ATOM 2825 C C . VAL B 1 74 ? 7.207 -17.075 35.391 1.00 47.34 72 VAL B C 1
ATOM 2826 O O . VAL B 1 74 ? 6.355 -16.243 35.724 1.00 30.86 72 VAL B O 1
ATOM 2830 N N . GLU B 1 75 ? 8.519 -16.830 35.439 1.00 44.29 73 GLU B N 1
ATOM 2831 C CA . GLU B 1 75 ? 9.041 -15.488 35.664 1.00 46.77 73 GLU B CA 1
ATOM 2832 C C . GLU B 1 75 ? 10.377 -15.341 34.945 1.00 46.65 73 GLU B C 1
ATOM 2833 O O . GLU B 1 75 ? 11.275 -16.171 35.125 1.00 43.51 73 GLU B O 1
ATOM 2839 N N . GLN B 1 76 ? 10.508 -14.278 34.145 1.00 44.34 74 GLN B N 1
ATOM 2840 C CA . GLN B 1 76 ? 11.701 -14.127 33.316 1.00 45.53 74 GLN B CA 1
ATOM 2841 C C . GLN B 1 76 ? 12.881 -13.549 34.096 1.00 49.05 74 GLN B C 1
ATOM 2842 O O . GLN B 1 76 ? 14.015 -14.007 33.922 1.00 47.90 74 GLN B O 1
ATOM 2848 N N . CYS B 1 77 ? 12.656 -12.543 34.951 1.00 44.62 75 CYS B N 1
ATOM 2849 C CA . CYS B 1 77 ? 13.777 -11.740 35.430 1.00 51.11 75 CYS B CA 1
ATOM 2850 C C . CYS B 1 77 ? 13.888 -11.630 36.957 1.00 48.76 75 CYS B C 1
ATOM 2851 O O . CYS B 1 77 ? 14.670 -10.805 37.447 1.00 34.10 75 CYS B O 1
ATOM 2854 N N . GLY B 1 78 ? 13.147 -12.436 37.719 1.00 44.40 76 GLY B N 1
ATOM 2855 C CA . GLY B 1 78 ? 13.475 -12.710 39.118 1.00 41.96 76 GLY B CA 1
ATOM 2856 C C . GLY B 1 78 ? 13.372 -11.583 40.132 1.00 40.62 76 GLY B C 1
ATOM 2857 O O . GLY B 1 78 ? 14.114 -11.595 41.120 1.00 35.19 76 GLY B O 1
ATOM 2858 N N . ASN B 1 79 ? 12.453 -10.627 39.937 1.00 30.05 77 ASN B N 1
ATOM 2859 C CA . ASN B 1 79 ? 12.190 -9.528 40.872 1.00 21.67 77 ASN B CA 1
ATOM 2860 C C . ASN B 1 79 ? 11.151 -9.853 41.947 1.00 20.42 77 ASN B C 1
ATOM 2861 O O . ASN B 1 79 ? 11.086 -9.154 42.967 1.00 20.50 77 ASN B O 1
ATOM 2866 N N . GLY B 1 80 ? 10.303 -10.854 41.721 1.00 16.40 78 GLY B N 1
ATOM 2867 C CA . GLY B 1 80 ? 9.245 -11.151 42.679 1.00 16.23 78 GLY B CA 1
ATOM 2868 C C . GLY B 1 80 ? 9.750 -11.467 44.074 1.00 16.65 78 GLY B C 1
ATOM 2869 O O . GLY B 1 80 ? 9.086 -11.153 45.065 1.00 16.13 78 GLY B O 1
ATOM 2870 N N . VAL B 1 81 ? 10.931 -12.071 44.180 1.00 15.29 79 VAL B N 1
ATOM 2871 C CA . VAL B 1 81 ? 11.432 -12.432 45.506 1.00 16.23 79 VAL B CA 1
ATOM 2872 C C . VAL B 1 81 ? 11.570 -11.195 46.389 1.00 14.01 79 VAL B C 1
ATOM 2873 O O . VAL B 1 81 ? 11.320 -11.249 47.601 1.00 13.97 79 VAL B O 1
ATOM 2877 N N . ARG B 1 82 ? 11.979 -10.064 45.807 1.00 16.28 80 ARG B N 1
ATOM 2878 C CA . ARG B 1 82 ? 12.125 -8.840 46.593 1.00 15.11 80 ARG B CA 1
ATOM 2879 C C . ARG B 1 82 ? 10.768 -8.343 47.089 1.00 14.35 80 ARG B C 1
ATOM 2880 O O . ARG B 1 82 ? 10.605 -8.020 48.274 1.00 15.57 80 ARG B O 1
ATOM 2888 N N . CYS B 1 83 ? 9.778 -8.279 46.193 1.00 15.57 81 CYS B N 1
ATOM 2889 C CA . CYS B 1 83 ? 8.441 -7.859 46.606 1.00 13.92 81 CYS B CA 1
ATOM 2890 C C . CYS B 1 83 ? 7.883 -8.781 47.688 1.00 15.94 81 CYS B C 1
ATOM 2891 O O . CYS B 1 83 ? 7.273 -8.311 48.658 1.00 15.85 81 CYS B O 1
ATOM 2894 N N . PHE B 1 84 ? 8.108 -10.091 47.550 1.00 12.38 82 PHE B N 1
ATOM 2895 C CA . PHE B 1 84 ? 7.681 -11.038 48.580 1.00 14.25 82 PHE B CA 1
ATOM 2896 C C . PHE B 1 84 ? 8.274 -10.691 49.942 1.00 13.86 82 PHE B C 1
ATOM 2897 O O . PHE B 1 84 ? 7.561 -10.650 50.950 1.00 16.31 82 PHE B O 1
ATOM 2905 N N . ALA B 1 85 ? 9.597 -10.499 50.000 1.00 15.62 83 ALA B N 1
ATOM 2906 C CA . ALA B 1 85 ? 10.244 -10.245 51.286 1.00 15.88 83 ALA B CA 1
ATOM 2907 C C . ALA B 1 85 ? 9.679 -8.990 51.941 1.00 19.44 83 ALA B C 1
ATOM 2908 O O . ALA B 1 85 ? 9.414 -8.965 53.151 1.00 19.28 83 ALA B O 1
ATOM 2910 N N . ARG B 1 86 ? 9.496 -7.935 51.153 1.00 19.58 84 ARG B N 1
ATOM 2911 C CA . ARG B 1 86 ? 8.885 -6.720 51.673 1.00 18.05 84 ARG B CA 1
ATOM 2912 C C . ARG B 1 86 ? 7.456 -6.988 52.134 1.00 17.40 84 ARG B C 1
ATOM 2913 O O . ARG B 1 86 ? 7.061 -6.586 53.234 1.00 19.55 84 ARG B O 1
ATOM 2921 N N . PHE B 1 87 ? 6.686 -7.705 51.321 1.00 14.52 85 PHE B N 1
ATOM 2922 C CA . PHE B 1 87 ? 5.265 -7.894 51.605 1.00 16.58 85 PHE B CA 1
ATOM 2923 C C . PHE B 1 87 ? 5.038 -8.611 52.932 1.00 17.73 85 PHE B C 1
ATOM 2924 O O . PHE B 1 87 ? 4.204 -8.183 53.737 1.00 18.27 85 PHE B O 1
ATOM 2932 N N . VAL B 1 88 ? 5.744 -9.724 53.174 1.00 16.82 86 VAL B N 1
ATOM 2933 C CA . VAL B 1 88 ? 5.479 -10.472 54.405 1.00 19.14 86 VAL B CA 1
ATOM 2934 C C . VAL B 1 88 ? 5.852 -9.645 55.629 1.00 25.76 86 VAL B C 1
ATOM 2935 O O . VAL B 1 88 ? 5.258 -9.807 56.703 1.00 25.32 86 VAL B O 1
ATOM 2939 N N . HIS B 1 89 ? 6.798 -8.719 55.484 1.00 22.71 87 HIS B N 1
ATOM 2940 C CA . HIS B 1 89 ? 7.127 -7.805 56.572 1.00 28.25 87 HIS B CA 1
ATOM 2941 C C . HIS B 1 89 ? 6.101 -6.677 56.693 1.00 27.84 87 HIS B C 1
ATOM 2942 O O . HIS B 1 89 ? 5.664 -6.356 57.803 1.00 34.67 87 HIS B O 1
ATOM 2949 N N . GLU B 1 90 ? 5.705 -6.069 55.567 1.00 30.67 88 GLU B N 1
ATOM 2950 C CA . GLU B 1 90 ? 4.679 -5.023 55.582 1.00 38.92 88 GLU B CA 1
ATOM 2951 C C . GLU B 1 90 ? 3.396 -5.517 56.232 1.00 39.55 88 GLU B C 1
ATOM 2952 O O . GLU B 1 90 ? 2.798 -4.826 57.066 1.00 44.22 88 GLU B O 1
ATOM 2958 N N . ARG B 1 91 ? 2.940 -6.700 55.832 1.00 30.09 89 ARG B N 1
ATOM 2959 C CA . ARG B 1 91 ? 1.682 -7.268 56.296 1.00 32.98 89 ARG B CA 1
ATOM 2960 C C . ARG B 1 91 ? 1.816 -7.951 57.654 1.00 32.82 89 ARG B C 1
ATOM 2961 O O . ARG B 1 91 ? 0.850 -8.553 58.126 1.00 37.60 89 ARG B O 1
ATOM 2963 N N . HIS B 1 92 ? 2.992 -7.858 58.275 1.00 25.07 90 HIS B N 1
ATOM 2964 C CA . HIS B 1 92 ? 3.278 -8.452 59.584 1.00 36.62 90 HIS B CA 1
ATOM 2965 C C . HIS B 1 92 ? 2.987 -9.952 59.619 1.00 37.83 90 HIS B C 1
ATOM 2966 O O . HIS B 1 92 ? 2.554 -10.498 60.633 1.00 38.13 90 HIS B O 1
ATOM 2973 N N . LEU B 1 93 ? 3.240 -10.635 58.506 1.00 28.64 91 LEU B N 1
ATOM 2974 C CA . LEU B 1 93 ? 3.178 -12.090 58.531 1.00 28.01 91 LEU B CA 1
ATOM 2975 C C . LEU B 1 93 ? 4.389 -12.702 59.217 1.00 29.01 91 LEU B C 1
ATOM 2976 O O . LEU B 1 93 ? 4.359 -13.887 59.563 1.00 25.80 91 LEU B O 1
ATOM 2981 N N . THR B 1 94 ? 5.446 -11.921 59.406 1.00 28.05 92 THR B N 1
ATOM 2982 C CA . THR B 1 94 ? 6.653 -12.339 60.101 1.00 30.43 92 THR B CA 1
ATOM 2983 C C . THR B 1 94 ? 7.369 -11.084 60.572 1.00 36.59 92 THR B C 1
ATOM 2984 O O . THR B 1 94 ? 7.155 -9.988 60.041 1.00 36.34 92 THR B O 1
ATOM 2988 N N . ASN B 1 95 ? 8.207 -11.257 61.593 1.00 39.85 93 ASN B N 1
ATOM 2989 C CA A ASN B 1 95 ? 9.081 -10.186 62.043 0.52 44.13 93 ASN B CA 1
ATOM 2990 C CA B ASN B 1 95 ? 9.095 -10.221 62.100 0.48 44.28 93 ASN B CA 1
ATOM 2991 C C . ASN B 1 95 ? 10.531 -10.383 61.621 1.00 46.99 93 ASN B C 1
ATOM 2992 O O . ASN B 1 95 ? 11.342 -9.472 61.824 1.00 42.13 93 ASN B O 1
ATOM 3001 N N . LYS B 1 96 ? 10.869 -11.519 61.018 1.00 41.98 94 LYS B N 1
ATOM 3002 C CA . LYS B 1 96 ? 12.236 -11.751 60.580 1.00 45.25 94 LYS B CA 1
ATOM 3003 C C . LYS B 1 96 ? 12.553 -10.916 59.344 1.00 44.21 94 LYS B C 1
ATOM 3004 O O . LYS B 1 96 ? 11.673 -10.594 58.538 1.00 46.20 94 LYS B O 1
ATOM 3010 N N . THR B 1 97 ? 13.832 -10.566 59.200 1.00 44.88 95 THR B N 1
ATOM 3011 C CA . THR B 1 97 ? 14.318 -9.923 57.985 1.00 50.26 95 THR B CA 1
ATOM 3012 C C . THR B 1 97 ? 15.107 -10.873 57.096 1.00 46.48 95 THR B C 1
ATOM 3013 O O . THR B 1 97 ? 15.311 -10.567 55.913 1.00 42.31 95 THR B O 1
ATOM 3017 N N . ASN B 1 98 ? 15.568 -11.995 57.644 1.00 38.59 96 ASN B N 1
ATOM 3018 C CA . ASN B 1 98 ? 16.174 -13.083 56.883 1.00 38.49 96 ASN B CA 1
ATOM 3019 C C . ASN B 1 98 ? 15.159 -14.224 56.879 1.00 37.70 96 ASN B C 1
ATOM 3020 O O . ASN B 1 98 ? 15.102 -15.038 57.800 1.00 38.54 96 ASN B O 1
ATOM 3025 N N . ILE B 1 99 ? 14.348 -14.258 55.838 1.00 35.02 97 ILE B N 1
ATOM 3026 C CA . ILE B 1 99 ? 13.223 -15.175 55.715 1.00 32.97 97 ILE B CA 1
ATOM 3027 C C . ILE B 1 99 ? 13.678 -16.369 54.887 1.00 30.89 97 ILE B C 1
ATOM 3028 O O . ILE B 1 99 ? 14.489 -16.216 53.964 1.00 34.88 97 ILE B O 1
ATOM 3033 N N . THR B 1 100 ? 13.178 -17.559 55.213 1.00 24.53 98 THR B N 1
ATOM 3034 C CA . THR B 1 100 ? 13.409 -18.748 54.393 1.00 20.84 98 THR B CA 1
ATOM 3035 C C . THR B 1 100 ? 12.121 -19.065 53.649 1.00 22.13 98 THR B C 1
ATOM 3036 O O . THR B 1 100 ? 11.083 -19.296 54.277 1.00 21.75 98 THR B O 1
ATOM 3040 N N . VAL B 1 101 ? 12.177 -19.079 52.320 1.00 16.43 99 VAL B N 1
ATOM 3041 C CA . VAL B 1 101 ? 10.971 -19.242 51.525 1.00 15.48 99 VAL B CA 1
ATOM 3042 C C . VAL B 1 101 ? 11.154 -20.395 50.544 1.00 19.81 99 VAL B C 1
ATOM 3043 O O . VAL B 1 101 ? 12.221 -20.559 49.939 1.00 18.61 99 VAL B O 1
ATOM 3047 N N . GLN B 1 102 ? 10.117 -21.222 50.430 1.00 15.46 100 GLN B N 1
ATOM 3048 C CA . GLN B 1 102 ? 10.079 -22.332 49.489 1.00 15.73 100 GLN B CA 1
ATOM 3049 C C . GLN B 1 102 ? 9.518 -21.829 48.158 1.00 18.14 100 GLN B C 1
ATOM 3050 O O . GLN B 1 102 ? 8.418 -21.269 48.121 1.00 17.41 100 GLN B O 1
ATOM 3056 N N . THR B 1 103 ? 10.279 -22.003 47.073 1.00 15.20 101 THR B N 1
ATOM 3057 C CA . THR B 1 103 ? 9.890 -21.525 45.747 1.00 14.81 101 THR B CA 1
ATOM 3058 C C . THR B 1 103 ? 9.962 -22.677 44.755 1.00 15.41 101 THR B C 1
ATOM 3059 O O . THR B 1 103 ? 10.419 -23.774 45.074 1.00 16.30 101 THR B O 1
ATOM 3063 N N . LYS B 1 104 ? 9.530 -22.396 43.521 1.00 15.63 102 LYS B N 1
ATOM 3064 C CA . LYS B 1 104 ? 9.626 -23.371 42.439 1.00 17.46 102 LYS B CA 1
ATOM 3065 C C . LYS B 1 104 ? 11.059 -23.790 42.154 1.00 20.34 102 LYS B C 1
ATOM 3066 O O . LYS B 1 104 ? 11.277 -24.875 41.598 1.00 18.18 102 LYS B O 1
ATOM 3068 N N . ALA B 1 105 ? 12.040 -22.955 42.492 1.00 19.62 103 ALA B N 1
ATOM 3069 C CA . ALA B 1 105 ? 13.442 -23.297 42.304 1.00 21.57 103 ALA B CA 1
ATOM 3070 C C . ALA B 1 105 ? 14.124 -23.747 43.591 1.00 23.80 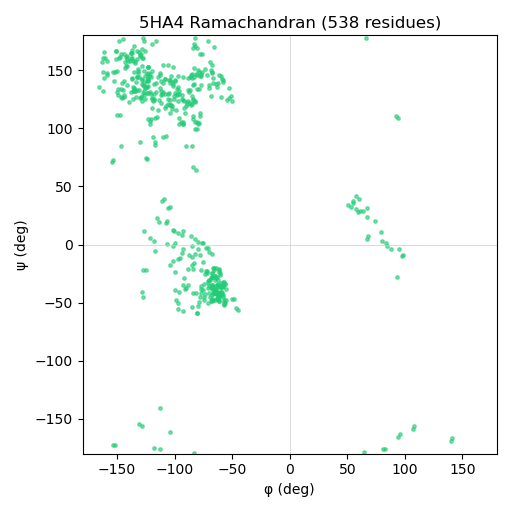103 ALA B C 1
ATOM 3071 O O . ALA B 1 105 ? 15.355 -23.829 43.627 1.00 25.05 103 ALA B O 1
ATOM 3073 N N . GLY B 1 106 ? 13.369 -24.031 44.645 1.00 19.26 104 GLY B N 1
ATOM 3074 C CA . GLY B 1 106 ? 13.959 -24.469 45.892 1.00 19.37 104 GLY B CA 1
ATOM 3075 C C . GLY B 1 106 ? 13.902 -23.396 46.963 1.00 19.24 104 GLY B C 1
ATOM 3076 O O . GLY B 1 106 ? 13.102 -22.457 46.910 1.00 20.46 104 GLY B O 1
ATOM 3077 N N . ILE B 1 107 ? 14.782 -23.541 47.946 1.00 18.97 105 ILE B N 1
ATOM 3078 C CA . ILE B 1 107 ? 14.847 -22.615 49.075 1.00 18.99 105 ILE B CA 1
ATOM 3079 C C . ILE B 1 107 ? 15.545 -21.336 48.636 1.00 21.91 105 ILE B C 1
ATOM 3080 O O . ILE B 1 107 ? 16.568 -21.377 47.944 1.00 20.25 105 ILE B O 1
ATOM 3085 N N . VAL B 1 108 ? 15.001 -20.192 49.045 1.00 18.42 106 VAL B N 1
ATOM 3086 C CA . VAL B 1 108 ? 15.641 -18.893 48.862 1.00 17.86 106 VAL B CA 1
ATOM 3087 C C . VAL B 1 108 ? 15.606 -18.173 50.201 1.00 21.79 106 VAL B C 1
ATOM 3088 O O . VAL B 1 108 ? 14.633 -18.301 50.953 1.00 20.85 106 VAL B O 1
ATOM 3092 N N . LYS B 1 109 ? 16.663 -17.415 50.508 1.00 20.57 107 LYS B N 1
ATOM 3093 C CA . LYS B 1 109 ? 16.767 -16.700 51.777 1.00 19.01 107 LYS B CA 1
ATOM 3094 C C . LYS B 1 109 ? 17.012 -15.218 51.505 1.00 22.02 107 LYS B C 1
ATOM 3095 O O . LYS B 1 109 ? 18.129 -14.710 51.702 1.00 20.49 107 LYS B O 1
ATOM 3101 N N . PRO B 1 110 ? 15.991 -14.489 51.075 1.00 20.05 108 PRO B N 1
ATOM 3102 C CA . PRO B 1 110 ? 16.169 -13.058 50.807 1.00 18.19 108 PRO B CA 1
ATOM 3103 C C . PRO B 1 110 ? 16.430 -12.278 52.083 1.00 27.92 108 PRO B C 1
ATOM 3104 O O . PRO B 1 110 ? 15.937 -12.623 53.159 1.00 23.87 108 PRO B O 1
ATOM 3108 N N . GLU B 1 111 ? 17.209 -11.201 51.950 1.00 21.83 109 GLU B N 1
ATOM 3109 C CA . GLU B 1 111 ? 17.600 -10.366 53.082 1.00 21.88 109 GLU B CA 1
ATOM 3110 C C . GLU B 1 111 ? 16.989 -8.987 52.894 1.00 26.28 109 GLU B C 1
ATOM 3111 O O . GLU B 1 111 ? 17.412 -8.233 52.008 1.00 23.28 109 GLU B O 1
ATOM 3117 N N . LEU B 1 112 ? 16.000 -8.661 53.724 1.00 26.54 110 LEU B N 1
ATOM 3118 C CA . LEU B 1 112 ? 15.302 -7.384 53.625 1.00 24.22 110 LEU B CA 1
ATOM 3119 C C . LEU B 1 112 ? 16.095 -6.322 54.378 1.00 30.60 110 LEU B C 1
ATOM 3120 O O . LEU B 1 112 ? 16.391 -6.487 55.566 1.00 31.88 110 LEU B O 1
ATOM 3125 N N . GLY B 1 113 ? 16.449 -5.238 53.688 1.00 27.31 111 GLY B N 1
ATOM 3126 C CA . GLY B 1 113 ? 17.234 -4.174 54.255 1.00 31.52 111 GLY B CA 1
ATOM 3127 C C . GLY B 1 113 ? 16.402 -2.953 54.584 1.00 34.23 111 GLY B C 1
ATOM 3128 O O . GLY B 1 113 ? 15.167 -3.005 54.688 1.00 34.41 111 GLY B O 1
ATOM 3129 N N . GLN B 1 114 ? 17.088 -1.826 54.733 1.00 37.71 112 GLN B N 1
ATOM 3130 C CA . GLN B 1 114 ? 16.402 -0.573 54.998 1.00 39.39 112 GLN B CA 1
ATOM 3131 C C . GLN B 1 114 ? 15.760 -0.041 53.724 1.00 38.44 112 GLN B C 1
ATOM 3132 O O . GLN B 1 114 ? 16.259 -0.254 52.613 1.00 36.16 112 GLN B O 1
ATOM 3134 N N . ASN B 1 115 ? 14.632 0.649 53.903 1.00 33.23 113 ASN B N 1
ATOM 3135 C CA . ASN B 1 115 ? 13.965 1.397 52.837 1.00 36.72 113 ASN B CA 1
ATOM 3136 C C . ASN B 1 115 ? 13.471 0.486 51.718 1.00 34.82 113 ASN B C 1
ATOM 3137 O O . ASN B 1 115 ? 13.368 0.905 50.563 1.00 30.29 113 ASN B O 1
ATOM 3142 N N . GLY B 1 116 ? 13.148 -0.762 52.054 1.00 30.07 114 GLY B N 1
ATOM 3143 C CA . GLY B 1 116 ? 12.551 -1.665 51.094 1.00 25.19 114 GLY B CA 1
ATOM 3144 C C . GLY B 1 116 ? 13.507 -2.390 50.168 1.00 21.93 114 GLY B C 1
ATOM 3145 O O . GLY B 1 116 ? 13.042 -3.137 49.298 1.00 20.10 114 GLY B O 1
ATOM 3146 N N . TRP B 1 117 ? 14.817 -2.191 50.305 1.00 22.05 115 TRP B N 1
ATOM 3147 C CA . TRP B 1 117 ? 15.773 -2.893 49.461 1.00 22.12 115 TRP B CA 1
ATOM 3148 C C . TRP B 1 117 ? 15.961 -4.321 49.956 1.00 29.63 115 TRP B C 1
ATOM 3149 O O . TRP B 1 117 ? 15.931 -4.582 51.159 1.00 25.08 115 TRP B O 1
ATOM 3160 N N . VAL B 1 118 ? 16.168 -5.245 49.023 1.00 20.70 116 VAL B N 1
ATOM 3161 C CA . VAL B 1 118 ? 16.291 -6.665 49.334 1.00 20.04 116 VAL B CA 1
ATOM 3162 C C . VAL B 1 118 ? 17.479 -7.222 48.565 1.00 20.77 116 VAL B C 1
ATOM 3163 O O . VAL B 1 118 ? 17.611 -6.984 47.360 1.00 20.88 116 VAL B O 1
ATOM 3167 N N . ARG B 1 119 ? 18.329 -7.968 49.263 1.00 21.43 117 ARG B N 1
ATOM 3168 C CA . ARG B 1 119 ? 19.493 -8.622 48.687 1.00 22.30 117 ARG B CA 1
ATOM 3169 C C . ARG B 1 119 ? 19.150 -10.084 48.441 1.00 22.31 117 ARG B C 1
ATOM 3170 O O . ARG B 1 119 ? 18.615 -10.749 49.333 1.00 22.29 117 ARG B O 1
ATOM 3178 N N . VAL B 1 120 ? 19.431 -10.578 47.231 1.00 23.82 118 VAL B N 1
ATOM 3179 C CA . VAL B 1 120 ? 18.937 -11.879 46.784 1.00 24.48 118 VAL B CA 1
ATOM 3180 C C . VAL B 1 120 ? 20.060 -12.658 46.117 1.00 27.92 118 VAL B C 1
ATOM 3181 O O . VAL B 1 120 ? 20.750 -12.137 45.234 1.00 23.28 118 VAL B O 1
ATOM 3185 N N . ASN B 1 121 ? 20.202 -13.919 46.513 1.00 22.06 119 ASN B N 1
ATOM 3186 C CA . ASN B 1 121 ? 21.129 -14.864 45.901 1.00 24.18 119 ASN B CA 1
ATOM 3187 C C . ASN B 1 121 ? 20.512 -15.344 44.596 1.00 27.01 119 ASN B C 1
ATOM 3188 O O . ASN B 1 121 ? 19.482 -16.027 44.603 1.00 26.00 119 ASN B O 1
ATOM 3193 N N . MET B 1 122 ? 21.123 -14.978 43.471 1.00 17.28 120 MET B N 1
ATOM 3194 C CA . MET B 1 122 ? 20.588 -15.316 42.156 1.00 17.08 120 MET B CA 1
ATOM 3195 C C . MET B 1 122 ? 21.244 -16.559 41.554 1.00 21.76 120 MET B C 1
ATOM 3196 O O . MET B 1 122 ? 21.019 -16.858 40.375 1.00 22.33 120 MET B O 1
ATOM 3201 N N . GLY B 1 123 ? 22.043 -17.285 42.336 1.00 23.18 121 GLY B N 1
ATOM 3202 C CA . GLY B 1 123 ? 22.658 -18.509 41.868 1.00 27.98 121 GLY B CA 1
ATOM 3203 C C . GLY B 1 123 ? 23.910 -18.266 41.039 1.00 26.83 121 GLY B C 1
ATOM 3204 O O . GLY B 1 123 ? 24.376 -17.139 40.848 1.00 25.20 121 GLY B O 1
ATOM 3205 N N . TYR B 1 124 ? 24.449 -19.362 40.527 1.00 24.75 122 TYR B N 1
ATOM 3206 C CA . TYR B 1 124 ? 25.689 -19.349 39.757 1.00 25.01 122 TYR B CA 1
ATOM 3207 C C . TYR B 1 124 ? 25.402 -19.013 38.294 1.00 28.94 122 TYR B C 1
ATOM 3208 O O . TYR B 1 124 ? 24.432 -19.517 37.720 1.00 33.91 122 TYR B O 1
ATOM 3217 N N . PRO B 1 125 ? 26.214 -18.161 37.672 1.00 22.01 123 PRO B N 1
ATOM 3218 C CA . PRO B 1 125 ? 26.099 -17.965 36.227 1.00 19.13 123 PRO B CA 1
ATOM 3219 C C . PRO B 1 125 ? 26.773 -19.114 35.499 1.00 24.11 123 PRO B C 1
ATOM 3220 O O . PRO B 1 125 ? 27.721 -19.716 36.002 1.00 26.87 123 PRO B O 1
ATOM 3224 N N . LYS B 1 126 ? 26.244 -19.443 34.318 1.00 25.75 124 LYS B N 1
ATOM 3225 C CA . LYS B 1 126 ? 26.831 -20.450 33.442 1.00 25.00 124 LYS B CA 1
ATOM 3226 C C . LYS B 1 126 ? 27.105 -19.828 32.078 1.00 26.16 124 LYS B C 1
ATOM 3227 O O . LYS B 1 126 ? 26.369 -18.947 31.625 1.00 24.92 124 LYS B O 1
ATOM 3233 N N . PHE B 1 127 ? 28.171 -20.291 31.420 1.00 22.12 125 PHE B N 1
ATOM 3234 C CA . PHE B 1 127 ? 28.686 -19.606 30.238 1.00 23.63 125 PHE B CA 1
ATOM 3235 C C . PHE B 1 127 ? 28.865 -20.481 29.005 1.00 27.68 125 PHE B C 1
ATOM 3236 O O . PHE B 1 127 ? 28.938 -19.932 27.897 1.00 23.15 125 PHE B O 1
ATOM 3244 N N . LEU B 1 128 ? 28.978 -21.794 29.147 1.00 27.73 126 LEU B N 1
ATOM 3245 C CA . LEU B 1 128 ? 29.253 -22.624 27.985 1.00 32.01 126 LEU B CA 1
ATOM 3246 C C . LEU B 1 128 ? 28.060 -22.599 27.033 1.00 28.93 126 LEU B C 1
ATOM 3247 O O . LEU B 1 128 ? 26.909 -22.553 27.484 1.00 26.58 126 LEU B O 1
ATOM 3252 N N . PRO B 1 129 ? 28.306 -22.611 25.720 1.00 30.83 127 PRO B N 1
ATOM 3253 C CA . PRO B 1 129 ? 27.191 -22.531 24.760 1.00 31.89 127 PRO B CA 1
ATOM 3254 C C . PRO B 1 129 ? 26.067 -23.522 25.028 1.00 24.77 127 PRO B C 1
ATOM 3255 O O . PRO B 1 129 ? 24.897 -23.120 25.047 1.00 26.26 127 PRO B O 1
ATOM 3259 N N . ASN B 1 130 ? 26.383 -24.800 25.270 1.00 26.92 128 ASN B N 1
ATOM 3260 C CA . ASN B 1 130 ? 25.333 -25.785 25.531 1.00 32.53 128 ASN B CA 1
ATOM 3261 C C . ASN B 1 130 ? 24.618 -25.546 26.848 1.00 31.77 128 ASN B C 1
ATOM 3262 O O . ASN B 1 130 ? 23.615 -26.213 27.115 1.00 33.25 128 ASN B O 1
ATOM 3267 N N . GLU B 1 131 ? 25.108 -24.624 27.676 1.00 32.16 129 GLU B N 1
ATOM 3268 C CA . GLU B 1 131 ? 24.453 -24.288 28.932 1.00 26.76 129 GLU B CA 1
ATOM 3269 C C . GLU B 1 131 ? 23.498 -23.111 28.810 1.00 26.70 129 GLU B C 1
ATOM 3270 O O . GLU B 1 131 ? 22.773 -22.825 29.768 1.00 28.82 129 GLU B O 1
ATOM 3276 N N . ILE B 1 132 ? 23.468 -22.435 27.666 1.00 25.16 130 ILE B N 1
ATOM 3277 C CA . ILE B 1 132 ? 22.698 -21.201 27.531 1.00 23.73 130 ILE B CA 1
ATOM 3278 C C . ILE B 1 132 ? 21.215 -21.490 27.288 1.00 24.72 130 ILE B C 1
ATOM 3279 O O . ILE B 1 132 ? 20.388 -21.051 28.102 1.00 24.69 130 ILE B O 1
ATOM 3284 N N . PRO B 1 133 ? 20.803 -22.216 26.222 1.00 24.71 131 PRO B N 1
ATOM 3285 C CA . PRO B 1 133 ? 21.509 -22.888 25.127 1.00 25.36 131 PRO B CA 1
ATOM 3286 C C . PRO B 1 133 ? 21.826 -21.943 23.972 1.00 23.09 131 PRO B C 1
ATOM 3287 O O . PRO B 1 133 ? 21.069 -21.011 23.668 1.00 25.54 131 PRO B O 1
ATOM 3291 N N . PHE B 1 134 ? 22.956 -22.209 23.332 1.00 23.91 132 PHE B N 1
ATOM 3292 C CA . PHE B 1 134 ? 23.506 -21.348 22.298 1.00 28.77 132 PHE B CA 1
ATOM 3293 C C . PHE B 1 134 ? 24.265 -22.240 21.331 1.00 29.14 132 PHE B C 1
ATOM 3294 O O . PHE B 1 134 ? 25.050 -23.088 21.768 1.00 28.81 132 PHE B O 1
ATOM 3302 N N . VAL B 1 135 ? 24.008 -22.080 20.036 1.00 28.14 133 VAL B N 1
ATOM 3303 C CA . VAL B 1 135 ? 24.637 -22.932 19.030 1.00 28.55 133 VAL B CA 1
ATOM 3304 C C . VAL B 1 135 ? 26.009 -22.348 18.712 1.00 34.38 133 VAL B C 1
ATOM 3305 O O . VAL B 1 135 ? 26.117 -21.300 18.072 1.00 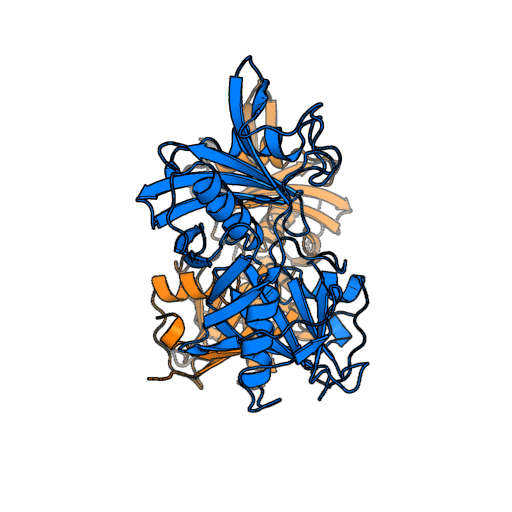34.88 133 VAL B O 1
ATOM 3309 N N . ALA B 1 136 ? 27.059 -23.022 19.174 1.00 28.51 134 ALA B N 1
ATOM 3310 C CA . ALA B 1 136 ? 28.429 -22.592 18.922 1.00 33.12 134 ALA B CA 1
ATOM 3311 C C . ALA B 1 136 ? 29.332 -23.782 19.190 1.00 41.46 134 ALA B C 1
ATOM 3312 O O . ALA B 1 136 ? 29.194 -24.445 20.223 1.00 42.94 134 ALA B O 1
ATOM 3314 N N . GLU B 1 137 ? 30.246 -24.051 18.259 1.00 39.89 135 GLU B N 1
ATOM 3315 C CA . GLU B 1 137 ? 31.037 -25.275 18.333 1.00 49.79 135 GLU B CA 1
ATOM 3316 C C . GLU B 1 137 ? 32.031 -25.241 19.488 1.00 50.43 135 GLU B C 1
ATOM 3317 O O . GLU B 1 137 ? 32.227 -26.254 20.173 1.00 46.38 135 GLU B O 1
ATOM 3323 N N . GLU B 1 138 ? 32.683 -24.096 19.704 1.00 45.25 136 GLU B N 1
ATOM 3324 C CA . GLU B 1 138 ? 33.698 -23.977 20.736 1.00 42.01 136 GLU B CA 1
ATOM 3325 C C . GLU B 1 138 ? 33.400 -22.777 21.621 1.00 37.52 136 GLU B C 1
ATOM 3326 O O . GLU B 1 138 ? 32.965 -21.732 21.123 1.00 36.69 136 GLU B O 1
ATOM 3332 N N . PRO B 1 139 ? 33.622 -22.891 22.931 1.00 38.87 137 PRO B N 1
ATOM 3333 C CA . PRO B 1 139 ? 33.426 -21.731 23.801 1.00 36.90 137 PRO B CA 1
ATOM 3334 C C . PRO B 1 139 ? 34.465 -20.676 23.477 1.00 35.18 137 PRO B C 1
ATOM 3335 O O . PRO B 1 139 ? 35.626 -20.992 23.210 1.00 35.00 137 PRO B O 1
ATOM 3339 N N . GLU B 1 140 ? 34.027 -19.420 23.470 1.00 29.65 138 GLU B N 1
ATOM 3340 C CA . GLU B 1 140 ? 34.894 -18.267 23.276 1.00 32.87 138 GLU B CA 1
ATOM 3341 C C . GLU B 1 140 ? 34.565 -17.220 24.331 1.00 30.16 138 GLU B C 1
ATOM 3342 O O . GLU B 1 140 ? 33.531 -17.285 25.007 1.00 31.72 138 GLU B O 1
ATOM 3348 N N . ALA B 1 141 ? 35.458 -16.236 24.465 1.00 28.50 139 ALA B N 1
ATOM 3349 C CA . ALA B 1 141 ? 35.186 -15.126 25.374 1.00 35.18 139 ALA B CA 1
ATOM 3350 C C . ALA B 1 141 ? 34.081 -14.227 24.832 1.00 35.67 139 ALA B C 1
ATOM 3351 O O . ALA B 1 141 ? 33.252 -13.720 25.598 1.00 37.67 139 ALA B O 1
ATOM 3353 N N . LEU B 1 142 ? 34.057 -14.013 23.517 1.00 32.39 140 LEU B N 1
ATOM 3354 C CA . LEU B 1 142 ? 33.007 -13.250 22.855 1.00 29.45 140 LEU B CA 1
ATOM 3355 C C . LEU B 1 142 ? 32.697 -13.923 21.529 1.00 31.70 140 LEU B C 1
ATOM 3356 O O . LEU B 1 142 ? 33.548 -14.610 20.958 1.00 32.43 140 LEU B O 1
ATOM 3361 N N . TYR B 1 143 ? 31.471 -13.732 21.046 1.00 25.62 141 TYR B N 1
ATOM 3362 C CA . TYR B 1 143 ? 31.021 -14.342 19.799 1.00 26.89 141 TYR B CA 1
ATOM 3363 C C . TYR B 1 143 ? 30.545 -13.270 18.831 1.00 30.21 141 TYR B C 1
ATOM 3364 O O . TYR B 1 143 ? 29.912 -12.289 19.237 1.00 34.36 141 TYR B O 1
ATOM 3373 N N . THR B 1 144 ? 30.850 -13.458 17.551 1.00 27.27 142 THR B N 1
ATOM 3374 C CA . THR B 1 144 ? 30.305 -12.603 16.506 1.00 33.97 142 THR B CA 1
ATOM 3375 C C . THR B 1 144 ? 28.983 -13.187 16.028 1.00 39.33 142 THR B C 1
ATOM 3376 O O . THR B 1 144 ? 28.933 -14.331 15.567 1.00 44.17 142 THR B O 1
ATOM 3380 N N . LEU B 1 145 ? 27.918 -12.405 16.145 1.00 33.34 143 LEU B N 1
ATOM 3381 C CA . LEU B 1 145 ? 26.574 -12.836 15.795 1.00 30.99 143 LEU B CA 1
ATOM 3382 C C . LEU B 1 145 ? 26.161 -12.118 14.521 1.00 32.84 143 LEU B C 1
ATOM 3383 O O . LEU B 1 145 ? 26.074 -10.885 14.502 1.00 41.73 143 LEU B O 1
ATOM 3388 N N . GLU B 1 146 ? 25.923 -12.879 13.457 1.00 33.40 144 GLU B N 1
ATOM 3389 C CA . GLU B 1 146 ? 25.590 -12.282 12.170 1.00 32.25 144 GLU B CA 1
ATOM 3390 C C . GLU B 1 146 ? 24.120 -11.886 12.138 1.00 36.13 144 GLU B C 1
ATOM 3391 O O . GLU B 1 146 ? 23.246 -12.662 12.542 1.00 38.69 144 GLU B O 1
ATOM 3397 N N . LEU B 1 147 ? 23.852 -10.676 11.662 1.00 36.97 145 LEU B N 1
ATOM 3398 C CA . LEU B 1 147 ? 22.509 -10.120 11.580 1.00 41.69 145 LEU B CA 1
ATOM 3399 C C . LEU B 1 147 ? 22.156 -9.852 10.120 1.00 47.23 145 LEU B C 1
ATOM 3400 O O . LEU B 1 147 ? 22.919 -10.169 9.202 1.00 49.25 145 LEU B O 1
ATOM 3405 N N . ALA B 1 148 ? 20.987 -9.250 9.919 1.00 44.11 146 ALA B N 1
ATOM 3406 C CA . ALA B 1 148 ? 20.503 -8.944 8.582 1.00 43.17 146 ALA B CA 1
ATOM 3407 C C . ALA B 1 148 ? 21.349 -7.850 7.934 1.00 49.81 146 ALA B C 1
ATOM 3408 O O . ALA B 1 148 ? 22.016 -7.059 8.608 1.00 47.02 146 ALA B O 1
ATOM 3410 N N . ASN B 1 149 ? 21.317 -7.823 6.598 1.00 51.70 147 ASN B N 1
ATOM 3411 C CA . ASN B 1 149 ? 21.987 -6.788 5.808 1.00 55.08 147 ASN B CA 1
ATOM 3412 C C . ASN B 1 149 ? 23.484 -6.729 6.101 1.00 53.90 147 ASN B C 1
ATOM 3413 O O . ASN B 1 149 ? 24.067 -5.650 6.219 1.00 56.17 147 ASN B O 1
ATOM 3418 N N . ASP B 1 150 ? 24.109 -7.902 6.226 1.00 54.03 148 ASP B N 1
ATOM 3419 C CA . ASP B 1 150 ? 25.561 -8.020 6.396 1.00 55.33 148 ASP B CA 1
ATOM 3420 C C . ASP B 1 150 ? 26.056 -7.291 7.645 1.00 54.74 148 ASP B C 1
ATOM 3421 O O . ASP B 1 150 ? 27.199 -6.834 7.703 1.00 60.33 148 ASP B O 1
ATOM 3426 N N . GLN B 1 151 ? 25.211 -7.174 8.661 1.00 53.41 149 GLN B N 1
ATOM 3427 C CA . GLN B 1 151 ? 25.609 -6.559 9.917 1.00 54.84 149 GLN B CA 1
ATOM 3428 C C . GLN B 1 151 ? 25.906 -7.640 10.951 1.00 55.58 149 GLN B C 1
ATOM 3429 O O . GLN B 1 151 ? 25.375 -8.752 10.882 1.00 52.08 149 GLN B O 1
ATOM 3431 N N . ASN B 1 152 ? 26.775 -7.308 11.906 1.00 48.73 150 ASN B N 1
ATOM 3432 C CA . ASN B 1 152 ? 27.103 -8.221 12.990 1.00 43.76 150 ASN B CA 1
ATOM 3433 C C . ASN B 1 152 ? 27.270 -7.432 14.281 1.00 42.84 150 ASN B C 1
ATOM 3434 O O . ASN B 1 152 ? 27.448 -6.212 14.268 1.00 41.55 150 ASN B O 1
ATOM 3439 N N . ILE B 1 153 ? 27.190 -8.148 15.405 1.00 37.84 151 ILE B N 1
ATOM 3440 C CA . ILE B 1 153 ? 27.480 -7.587 16.719 1.00 35.85 151 ILE B CA 1
ATOM 3441 C C . ILE B 1 153 ? 28.308 -8.594 17.507 1.00 33.44 151 ILE B C 1
ATOM 3442 O O . ILE B 1 153 ? 28.348 -9.787 17.196 1.00 35.12 151 ILE B O 1
ATOM 3447 N N . SER B 1 154 ? 28.981 -8.091 18.535 1.00 30.57 152 SER B N 1
ATOM 3448 C CA . SER B 1 154 ? 29.776 -8.912 19.436 1.00 28.97 152 SER B CA 1
ATOM 3449 C C . SER B 1 154 ? 28.977 -9.161 20.708 1.00 24.77 152 SER B C 1
ATOM 3450 O O . SER B 1 154 ? 28.477 -8.213 21.326 1.00 24.66 152 SER B O 1
ATOM 3453 N N . ILE B 1 155 ? 28.847 -10.428 21.097 1.00 22.33 153 ILE B N 1
ATOM 3454 C CA . ILE B 1 155 ? 28.026 -10.765 22.253 1.00 21.03 153 ILE B CA 1
ATOM 3455 C C . ILE B 1 155 ? 28.777 -11.705 23.188 1.00 26.87 153 ILE B C 1
ATOM 3456 O O . ILE B 1 155 ? 29.611 -12.515 22.767 1.00 29.25 153 ILE B O 1
ATOM 3461 N N . ASP B 1 156 ? 28.465 -11.579 24.473 1.00 20.20 154 ASP B N 1
ATOM 3462 C CA . ASP B 1 156 ? 28.778 -12.550 25.508 1.00 21.76 154 ASP B CA 1
ATOM 3463 C C . ASP B 1 156 ? 27.477 -13.265 25.868 1.00 28.02 154 ASP B C 1
ATOM 3464 O O . ASP B 1 156 ? 26.393 -12.721 25.649 1.00 23.99 154 ASP B O 1
ATOM 3469 N N . VAL B 1 157 ? 27.556 -14.503 26.369 1.00 23.26 155 VAL B N 1
ATOM 3470 C CA . VAL B 1 157 ? 26.345 -15.244 26.737 1.00 20.13 155 VAL B CA 1
ATOM 3471 C C . VAL B 1 157 ? 26.430 -15.662 28.197 1.00 21.70 155 VAL B C 1
ATOM 3472 O O . VAL B 1 157 ? 27.504 -16.017 28.692 1.00 24.79 155 VAL B O 1
ATOM 3476 N N . VAL B 1 158 ? 25.299 -15.574 28.894 1.00 21.38 156 VAL B N 1
ATOM 3477 C CA . VAL B 1 158 ? 25.197 -15.953 30.299 1.00 20.27 156 VAL B CA 1
ATOM 3478 C C . VAL B 1 158 ? 23.855 -16.640 30.500 1.00 21.88 156 VAL B C 1
ATOM 3479 O O . VAL B 1 158 ? 22.830 -16.184 29.981 1.00 24.95 156 VAL B O 1
ATOM 3483 N N . ASN B 1 159 ? 23.853 -17.731 31.255 1.00 22.00 157 ASN B N 1
ATOM 3484 C CA . ASN B 1 159 ? 22.607 -18.340 31.719 1.00 17.62 157 ASN B CA 1
ATOM 3485 C C . ASN B 1 159 ? 22.482 -18.053 33.207 1.00 21.74 157 ASN B C 1
ATOM 3486 O O . ASN B 1 159 ? 23.365 -18.426 33.990 1.00 21.27 157 ASN B O 1
ATOM 3491 N N . MET B 1 160 ? 21.418 -17.353 33.585 1.00 19.46 158 MET B N 1
ATOM 3492 C CA . MET B 1 160 ? 21.071 -17.111 34.980 1.00 19.36 158 MET B CA 1
ATOM 3493 C C . MET B 1 160 ? 19.828 -17.919 35.349 1.00 25.06 158 MET B C 1
ATOM 3494 O O . MET B 1 160 ? 18.950 -17.440 36.063 1.00 26.48 158 MET B O 1
ATOM 3499 N N . GLY B 1 161 ? 19.743 -19.152 34.851 1.00 24.47 159 GLY B N 1
ATOM 3500 C CA . GLY B 1 161 ? 18.511 -19.916 34.855 1.00 29.04 159 GLY B CA 1
ATOM 3501 C C . GLY B 1 161 ? 17.714 -19.759 33.576 1.00 32.96 159 GLY B C 1
ATOM 3502 O O . GLY B 1 161 ? 16.976 -20.666 33.191 1.00 32.50 159 GLY B O 1
ATOM 3503 N N . ASN B 1 162 ? 17.853 -18.625 32.916 1.00 29.70 160 ASN B N 1
ATOM 3504 C CA . ASN B 1 162 ? 17.302 -18.345 31.604 1.00 25.33 160 ASN B CA 1
ATOM 3505 C C . ASN B 1 162 ? 18.431 -17.800 30.745 1.00 23.43 160 ASN B C 1
ATOM 3506 O O . ASN B 1 162 ? 19.488 -17.435 31.269 1.00 23.85 160 ASN B O 1
ATOM 3511 N N . PRO B 1 163 ? 18.261 -17.766 29.421 1.00 23.26 161 PRO B N 1
ATOM 3512 C CA . PRO B 1 163 ? 19.386 -17.384 28.555 1.00 20.74 161 PRO B CA 1
ATOM 3513 C C . PRO B 1 163 ? 19.494 -15.884 28.319 1.00 24.18 161 PRO B C 1
ATOM 3514 O O . PRO B 1 163 ? 18.498 -15.165 28.179 1.00 19.52 161 PRO B O 1
ATOM 3518 N N . HIS B 1 164 ? 20.739 -15.409 28.259 1.00 21.41 162 HIS B N 1
ATOM 3519 C CA . HIS B 1 164 ? 21.008 -13.997 28.029 1.00 21.20 162 HIS B CA 1
ATOM 3520 C C . HIS B 1 164 ? 22.142 -13.830 27.035 1.00 23.50 162 HIS B C 1
ATOM 3521 O O . HIS B 1 164 ? 23.107 -14.604 27.040 1.00 23.00 162 HIS B O 1
ATOM 3528 N N . ALA B 1 165 ? 22.015 -12.820 26.180 1.00 19.65 163 ALA B N 1
ATOM 3529 C CA . ALA B 1 165 ? 23.108 -12.371 25.328 1.00 20.83 163 ALA B CA 1
ATOM 3530 C C . ALA B 1 165 ? 23.330 -10.888 25.587 1.00 23.74 163 ALA B C 1
ATOM 3531 O O . ALA B 1 165 ? 22.377 -10.102 25.570 1.00 23.23 163 ALA B O 1
ATOM 3533 N N . VAL B 1 166 ? 24.579 -10.502 25.832 1.00 18.23 164 VAL B N 1
ATOM 3534 C CA . VAL B 1 166 ? 24.891 -9.142 26.257 1.00 19.77 164 VAL B CA 1
ATOM 3535 C C . VAL B 1 166 ? 25.824 -8.509 25.235 1.00 20.32 164 VAL B C 1
ATOM 3536 O O . VAL B 1 166 ? 26.882 -9.066 24.925 1.00 21.11 164 VAL B O 1
ATOM 3540 N N . THR B 1 167 ? 25.436 -7.350 24.714 1.00 18.47 165 THR B N 1
ATOM 3541 C CA . THR B 1 167 ? 26.282 -6.613 23.786 1.00 23.33 165 THR B CA 1
ATOM 3542 C C . THR B 1 167 ? 26.528 -5.217 24.346 1.00 26.04 165 THR B C 1
ATOM 3543 O O . THR B 1 167 ? 25.652 -4.627 24.987 1.00 21.41 165 THR B O 1
ATOM 3547 N N . ILE B 1 168 ? 27.735 -4.702 24.134 1.00 22.35 166 ILE B N 1
ATOM 3548 C CA . ILE B 1 168 ? 28.123 -3.400 24.669 1.00 23.13 166 ILE B CA 1
ATOM 3549 C C . ILE B 1 168 ? 27.914 -2.349 23.590 1.00 26.73 166 ILE B C 1
ATOM 3550 O O . ILE B 1 168 ? 28.313 -2.542 22.436 1.00 29.36 166 ILE B O 1
ATOM 3555 N N . VAL B 1 169 ? 27.264 -1.248 23.957 1.00 26.16 167 VAL B N 1
ATOM 3556 C CA . VAL B 1 169 ? 26.973 -0.175 23.007 1.00 22.50 167 VAL B CA 1
ATOM 3557 C C . VAL B 1 169 ? 27.561 1.129 23.533 1.00 25.13 167 VAL B C 1
ATOM 3558 O O . VAL B 1 169 ? 27.708 1.294 24.754 1.00 27.80 167 VAL B O 1
ATOM 3562 N N . PRO B 1 170 ? 27.907 2.078 22.657 1.00 31.68 168 PRO B N 1
ATOM 3563 C CA . PRO B 1 170 ? 28.467 3.350 23.149 1.00 27.40 168 PRO B CA 1
ATOM 3564 C C . PRO B 1 170 ? 27.444 4.210 23.867 1.00 30.18 168 PRO B C 1
ATOM 3565 O O . PRO B 1 170 ? 27.812 4.957 24.784 1.00 26.72 168 PRO B O 1
ATOM 3569 N N . ASP B 1 171 ? 26.171 4.129 23.478 1.00 32.41 169 ASP B N 1
ATOM 3570 C CA . ASP B 1 171 ? 25.142 5.024 24.006 1.00 34.30 169 ASP B CA 1
ATOM 3571 C C . ASP B 1 171 ? 23.829 4.257 24.058 1.00 31.32 169 ASP B C 1
ATOM 3572 O O . ASP B 1 171 ? 23.249 3.946 23.013 1.00 31.42 169 ASP B O 1
ATOM 3577 N N . VAL B 1 172 ? 23.354 3.976 25.273 1.00 24.31 170 VAL B N 1
ATOM 3578 C CA . VAL B 1 172 ? 22.145 3.184 25.438 1.00 27.10 170 VAL B CA 1
ATOM 3579 C C . VAL B 1 172 ? 20.934 3.903 24.846 1.00 26.36 170 VAL B C 1
ATOM 3580 O O . VAL B 1 172 ? 20.001 3.259 24.352 1.00 26.75 170 VAL B O 1
ATOM 3584 N N . LEU B 1 173 ? 20.952 5.239 24.823 1.00 25.54 171 LEU B N 1
ATOM 3585 C CA . LEU B 1 173 ? 19.797 5.984 24.323 1.00 32.79 171 LEU B CA 1
ATOM 3586 C C . LEU B 1 173 ? 19.633 5.856 22.811 1.00 35.19 171 LEU B C 1
ATOM 3587 O O . LEU B 1 173 ? 18.502 5.890 22.311 1.00 38.13 171 LEU B O 1
ATOM 3592 N N . THR B 1 174 ? 20.732 5.710 22.071 1.00 29.86 172 THR B N 1
ATOM 3593 C CA . THR B 1 174 ? 20.692 5.626 20.618 1.00 37.41 172 THR B CA 1
ATOM 3594 C C . THR B 1 174 ? 20.950 4.220 20.093 1.00 40.68 172 THR B C 1
ATOM 3595 O O . THR B 1 174 ? 20.942 4.021 18.874 1.00 43.50 172 THR B O 1
ATOM 3599 N N . ALA B 1 175 ? 21.175 3.245 20.970 1.00 37.51 173 ALA B N 1
ATOM 3600 C CA . ALA B 1 175 ? 21.289 1.861 20.536 1.00 36.64 173 ALA B CA 1
ATOM 3601 C C . ALA B 1 175 ? 20.021 1.429 19.808 1.00 39.06 173 ALA B C 1
ATOM 3602 O O . ALA B 1 175 ? 18.907 1.764 20.219 1.00 34.30 173 ALA B O 1
ATOM 3604 N N . ASP B 1 176 ? 20.194 0.666 18.725 1.00 37.03 174 ASP B N 1
ATOM 3605 C CA . ASP B 1 176 ? 19.066 0.209 17.909 1.00 36.23 174 ASP B CA 1
ATOM 3606 C C . ASP B 1 176 ? 18.453 -1.051 18.525 1.00 34.48 174 ASP B C 1
ATOM 3607 O O . ASP B 1 176 ? 18.489 -2.152 17.971 1.00 35.84 174 ASP B O 1
ATOM 3612 N N . VAL B 1 177 ? 17.863 -0.865 19.704 1.00 28.77 175 VAL B N 1
ATOM 3613 C CA . VAL B 1 177 ? 17.212 -1.976 20.391 1.00 33.04 175 VAL B CA 1
ATOM 3614 C C . VAL B 1 177 ? 16.031 -2.490 19.576 1.00 34.14 175 VAL B C 1
ATOM 3615 O O . VAL B 1 177 ? 15.807 -3.702 19.475 1.00 30.79 175 VAL B O 1
ATOM 3619 N N . ALA B 1 178 ? 15.269 -1.580 18.966 1.00 34.88 176 ALA B N 1
ATOM 3620 C CA . ALA B 1 178 ? 14.068 -1.988 18.246 1.00 42.38 176 ALA B CA 1
ATOM 3621 C C . ALA B 1 178 ? 14.403 -2.822 17.012 1.00 40.22 176 ALA B C 1
ATOM 3622 O O . ALA B 1 178 ? 13.660 -3.745 16.666 1.00 39.94 176 ALA B O 1
ATOM 3624 N N . GLY B 1 179 ? 15.499 -2.507 16.328 1.00 33.34 177 GLY B N 1
ATOM 3625 C CA . GLY B 1 179 ? 15.882 -3.243 15.136 1.00 36.02 177 GLY B CA 1
ATOM 3626 C C . GLY B 1 179 ? 16.758 -4.461 15.385 1.00 38.17 177 GLY B C 1
ATOM 3627 O O . GLY B 1 179 ? 16.637 -5.471 14.683 1.00 37.70 177 GLY B O 1
ATOM 3628 N N . ILE B 1 180 ? 17.642 -4.386 16.377 1.00 32.98 178 ILE B N 1
ATOM 3629 C CA . ILE B 1 180 ? 18.559 -5.492 16.661 1.00 33.33 178 ILE B CA 1
ATOM 3630 C C . ILE B 1 180 ? 17.961 -6.477 17.659 1.00 31.02 178 ILE B C 1
ATOM 3631 O O . ILE B 1 180 ? 18.158 -7.691 17.535 1.00 29.32 178 ILE B O 1
ATOM 3636 N N . GLY B 1 181 ? 17.235 -5.965 18.652 1.00 24.49 179 GLY B N 1
ATOM 3637 C CA . GLY B 1 181 ? 16.593 -6.774 19.663 1.00 28.28 179 GLY B CA 1
ATOM 3638 C C . GLY B 1 181 ? 15.874 -7.996 19.124 1.00 27.39 179 GLY B C 1
ATOM 3639 O O . GLY B 1 181 ? 16.157 -9.127 19.529 1.00 24.70 179 GLY B O 1
ATOM 3640 N N . PRO B 1 182 ? 14.927 -7.798 18.198 1.00 31.92 180 PRO B N 1
ATOM 3641 C CA . PRO B 1 182 ? 14.215 -8.961 17.641 1.00 34.81 180 PRO B CA 1
ATOM 3642 C C . PRO B 1 182 ? 15.136 -9.948 16.947 1.00 31.54 180 PRO B C 1
ATOM 3643 O O . PRO B 1 182 ? 14.908 -11.159 17.040 1.00 31.61 180 PRO B O 1
ATOM 3647 N N . GLN B 1 183 ? 16.175 -9.464 16.257 1.00 29.28 181 GLN B N 1
ATOM 3648 C CA . GLN B 1 183 ? 17.059 -10.365 15.520 1.00 30.17 181 GLN B CA 1
ATOM 3649 C C . GLN B 1 183 ? 17.901 -11.218 16.453 1.00 31.27 181 GLN B C 1
ATOM 3650 O O . GLN B 1 183 ? 18.281 -12.337 16.087 1.00 32.39 181 GLN B O 1
ATOM 3656 N N . VAL B 1 184 ? 18.239 -10.692 17.631 1.00 24.34 182 VAL B N 1
ATOM 3657 C CA . VAL B 1 184 ? 18.960 -11.469 18.630 1.00 26.29 182 VAL B CA 1
ATOM 3658 C C . VAL B 1 184 ? 18.008 -12.397 19.372 1.00 27.10 182 VAL B C 1
ATOM 3659 O O . VAL B 1 184 ? 18.257 -13.604 19.487 1.00 26.08 182 VAL B O 1
ATOM 3663 N N . GLU B 1 185 ? 16.883 -11.852 19.852 1.00 23.21 183 GLU B N 1
ATOM 3664 C CA . GLU B 1 185 ? 15.948 -12.634 20.656 1.00 23.73 183 GLU B CA 1
ATOM 3665 C C . GLU B 1 185 ? 15.476 -13.889 19.933 1.00 29.60 183 GLU B C 1
ATOM 3666 O O . GLU B 1 185 ? 15.232 -14.917 20.574 1.00 30.57 183 GLU B O 1
ATOM 3672 N N . SER B 1 186 ? 15.333 -13.831 18.609 1.00 27.29 184 SER B N 1
ATOM 3673 C CA . SER B 1 186 ? 14.865 -14.975 17.837 1.00 33.92 184 SER B CA 1
ATOM 3674 C C . SER B 1 186 ? 15.932 -15.501 16.884 1.00 34.36 184 SER B C 1
ATOM 3675 O O . SER B 1 186 ? 15.604 -16.162 15.891 1.00 31.94 184 SER B O 1
ATOM 3678 N N . HIS B 1 187 ? 17.200 -15.224 17.172 1.00 28.60 185 HIS B N 1
ATOM 3679 C CA . HIS B 1 187 ? 18.277 -15.664 16.302 1.00 26.83 185 HIS B CA 1
ATOM 3680 C C . HIS B 1 187 ? 18.308 -17.185 16.215 1.00 31.15 185 HIS B C 1
ATOM 3681 O O . HIS B 1 187 ? 18.018 -17.894 17.182 1.00 27.83 185 HIS B O 1
ATOM 3688 N N . LYS B 1 188 ? 18.680 -17.687 15.036 1.00 38.32 186 LYS B N 1
ATOM 3689 C CA . LYS B 1 188 ? 18.732 -19.129 14.829 1.00 36.18 186 LYS B CA 1
ATOM 3690 C C . LYS B 1 188 ? 19.730 -19.817 15.758 1.00 35.63 186 LYS B C 1
ATOM 3691 O O . LYS B 1 188 ? 19.600 -21.022 16.003 1.00 34.94 186 LYS B O 1
ATOM 3697 N N . ARG B 1 189 ? 20.705 -19.090 16.304 1.00 30.24 187 ARG B N 1
ATOM 3698 C CA . ARG B 1 189 ? 21.678 -19.725 17.189 1.00 29.63 187 ARG B CA 1
ATOM 3699 C C . ARG B 1 189 ? 21.201 -19.826 18.632 1.00 29.07 187 ARG B C 1
ATOM 3700 O O . ARG B 1 189 ? 21.931 -20.362 19.471 1.00 28.59 187 ARG B O 1
ATOM 3708 N N . PHE B 1 190 ? 20.006 -19.327 18.949 1.00 24.97 188 PHE B N 1
ATOM 3709 C CA . PHE B 1 190 ? 19.426 -19.452 20.284 1.00 23.82 188 PHE B CA 1
ATOM 3710 C C . PHE B 1 190 ? 18.151 -20.277 20.159 1.00 24.41 188 PHE B C 1
ATOM 3711 O O . PHE B 1 190 ? 17.055 -19.717 20.018 1.00 25.86 188 PHE B O 1
ATOM 3719 N N . PRO B 1 191 ? 18.245 -21.609 20.203 1.00 25.89 189 PRO B N 1
ATOM 3720 C CA . PRO B 1 191 ? 17.061 -22.441 19.904 1.00 26.26 189 PRO B CA 1
ATOM 3721 C C . PRO B 1 191 ? 15.916 -22.278 20.881 1.00 30.63 189 PRO B C 1
ATOM 3722 O O . PRO B 1 191 ? 14.783 -22.639 20.536 1.00 30.79 189 PRO B O 1
ATOM 3726 N N . GLU B 1 192 ? 16.158 -21.781 22.094 1.00 24.59 190 GLU B N 1
ATOM 3727 C CA . GLU B 1 192 ? 15.068 -21.479 23.012 1.00 30.96 190 GLU B CA 1
ATOM 3728 C C . GLU B 1 192 ? 14.842 -19.977 23.152 1.00 27.98 190 GLU B C 1
ATOM 3729 O O . GLU B 1 192 ? 14.202 -19.540 24.115 1.00 24.97 190 GLU B O 1
ATOM 3735 N N . ARG B 1 193 ? 15.323 -19.194 22.180 1.00 24.49 191 ARG B N 1
ATOM 3736 C CA . ARG B 1 193 ? 15.281 -17.729 22.190 1.00 24.46 191 ARG B CA 1
ATOM 3737 C C . ARG B 1 193 ? 16.164 -17.192 23.313 1.00 24.43 191 ARG B C 1
ATOM 3738 O O . ARG B 1 193 ? 16.757 -17.979 24.060 1.00 25.30 191 ARG B O 1
ATOM 3746 N N . VAL B 1 194 ? 16.274 -15.869 23.444 1.00 21.12 192 VAL B N 1
ATOM 3747 C CA . VAL B 1 194 ? 17.245 -15.296 24.371 1.00 21.56 192 VAL B CA 1
ATOM 3748 C C . VAL B 1 194 ? 16.815 -13.880 24.723 1.00 25.22 192 VAL B C 1
ATOM 3749 O O . VAL B 1 194 ? 16.174 -13.190 23.921 1.00 22.32 192 VAL B O 1
ATOM 3753 N N . ASN B 1 195 ? 17.132 -13.469 25.955 1.00 18.37 193 ASN B N 1
ATOM 3754 C CA . ASN B 1 195 ? 16.999 -12.087 26.398 1.00 18.34 193 ASN B CA 1
ATOM 3755 C C . ASN B 1 195 ? 18.220 -11.303 25.940 1.00 22.12 193 ASN B C 1
ATOM 3756 O O . ASN B 1 195 ? 19.355 -11.656 26.285 1.00 23.22 193 ASN B O 1
ATOM 3761 N N . ALA B 1 196 ? 17.991 -10.231 25.186 1.00 19.29 194 ALA B N 1
ATOM 3762 C CA . ALA B 1 196 ? 19.053 -9.492 24.512 1.00 18.26 194 ALA B CA 1
ATOM 3763 C C . ALA B 1 196 ? 19.313 -8.195 25.271 1.00 22.33 194 ALA B C 1
ATOM 3764 O O . ALA B 1 196 ? 18.455 -7.303 25.307 1.00 21.80 194 ALA B O 1
ATOM 3766 N N . GLY B 1 197 ? 20.492 -8.090 25.875 1.00 19.81 195 GLY B N 1
ATOM 3767 C CA . GLY B 1 197 ? 20.858 -6.928 26.666 1.00 18.75 195 GLY B CA 1
ATOM 3768 C C . GLY B 1 197 ? 21.817 -6.020 25.914 1.00 23.61 195 GLY B C 1
ATOM 3769 O O . GLY B 1 197 ? 22.739 -6.486 25.241 1.00 21.98 195 GLY B O 1
ATOM 3770 N N . PHE B 1 198 ? 21.586 -4.717 26.043 1.00 16.89 196 PHE B N 1
ATOM 3771 C CA . PHE B 1 198 ? 22.372 -3.683 25.380 1.00 17.74 196 PHE B CA 1
ATOM 3772 C C . PHE B 1 198 ? 22.951 -2.809 26.483 1.00 19.96 196 PHE B C 1
ATOM 3773 O O . PHE B 1 198 ? 22.214 -2.047 27.120 1.00 17.23 196 PHE B O 1
ATOM 3781 N N . MET B 1 199 ? 24.259 -2.914 26.718 1.00 18.80 197 MET B N 1
ATOM 3782 C CA . MET B 1 199 ? 24.894 -2.309 27.883 1.00 20.77 197 MET B CA 1
ATOM 3783 C C . MET B 1 199 ? 25.808 -1.157 27.486 1.00 23.08 197 MET B C 1
ATOM 3784 O O . MET B 1 199 ? 26.679 -1.315 26.624 1.00 21.72 197 MET B O 1
ATOM 3789 N N . GLN B 1 200 ? 25.618 -0.003 28.123 1.00 22.69 198 GLN B N 1
ATOM 3790 C CA . GLN B 1 200 ? 26.569 1.095 28.026 1.00 22.60 198 GLN B CA 1
ATOM 3791 C C . GLN B 1 200 ? 27.377 1.143 29.314 1.00 19.80 198 GLN B C 1
ATOM 3792 O O . GLN B 1 200 ? 26.806 1.224 30.406 1.00 23.16 198 GLN B O 1
ATOM 3798 N N . VAL B 1 201 ? 28.700 1.088 29.195 1.00 22.37 199 VAL B N 1
ATOM 3799 C CA . VAL B 1 201 ? 29.566 1.143 30.364 1.00 20.66 199 VAL B CA 1
ATOM 3800 C C . VAL B 1 201 ? 29.894 2.607 30.644 1.00 21.66 199 VAL B C 1
ATOM 3801 O O . VAL B 1 201 ? 30.470 3.289 29.792 1.00 22.69 199 VAL B O 1
ATOM 3805 N N . ILE B 1 202 ? 29.508 3.093 31.827 1.00 24.45 200 ILE B N 1
ATOM 3806 C CA . ILE B 1 202 ? 29.821 4.468 32.224 1.00 22.58 200 ILE B CA 1
ATOM 3807 C C . ILE B 1 202 ? 31.211 4.537 32.848 1.00 29.86 200 ILE B C 1
ATOM 3808 O O . ILE B 1 202 ? 32.055 5.349 32.443 1.00 26.97 200 ILE B O 1
ATOM 3813 N N . ASP B 1 203 ? 31.452 3.706 33.863 1.00 22.91 201 ASP B N 1
ATOM 3814 C CA . ASP B 1 203 ? 32.774 3.465 34.442 1.00 28.05 201 ASP B CA 1
ATOM 3815 C C . ASP B 1 203 ? 32.759 2.050 35.021 1.00 25.55 201 ASP B C 1
ATOM 3816 O O . ASP B 1 203 ? 31.800 1.295 34.824 1.00 22.92 201 ASP B O 1
ATOM 3821 N N . ASP B 1 204 ? 33.827 1.671 35.733 1.00 26.34 202 ASP B N 1
ATOM 3822 C CA . ASP B 1 204 ? 33.854 0.266 36.140 1.00 22.67 202 ASP B CA 1
ATOM 3823 C C . ASP B 1 204 ? 32.855 -0.051 37.251 1.00 21.94 202 ASP B C 1
ATOM 3824 O O . ASP B 1 204 ? 32.705 -1.227 37.593 1.00 24.40 202 ASP B O 1
ATOM 3829 N N . LYS B 1 205 ? 32.127 0.931 37.781 1.00 21.94 203 LYS B N 1
ATOM 3830 C CA . LYS B 1 205 ? 31.130 0.653 38.811 1.00 21.27 203 LYS B CA 1
ATOM 3831 C C . LYS B 1 205 ? 29.712 1.015 38.408 1.00 23.49 203 LYS B C 1
ATOM 3832 O O . LYS B 1 205 ? 28.797 0.860 39.231 1.00 21.91 203 LYS B O 1
ATOM 3838 N N . HIS B 1 206 ? 29.493 1.476 37.174 1.00 24.79 204 HIS B N 1
ATOM 3839 C CA . HIS B 1 206 ? 28.177 1.952 36.753 1.00 23.77 204 HIS B CA 1
ATOM 3840 C C . HIS B 1 206 ? 27.945 1.615 35.289 1.00 22.97 204 HIS B C 1
ATOM 3841 O O . HIS B 1 206 ? 28.744 2.004 34.432 1.00 20.67 204 HIS B O 1
ATOM 3848 N N . VAL B 1 207 ? 26.832 0.937 34.994 1.00 19.14 205 VAL B N 1
ATOM 3849 C CA . VAL B 1 207 ? 26.453 0.703 33.609 1.00 18.95 205 VAL B CA 1
ATOM 3850 C C . VAL B 1 207 ? 24.976 1.042 33.445 1.00 21.18 205 VAL B C 1
ATOM 3851 O O . VAL B 1 207 ? 24.215 1.099 34.410 1.00 21.81 205 VAL B O 1
ATOM 3855 N N . ARG B 1 208 ? 24.587 1.282 32.197 1.00 18.85 206 ARG B N 1
ATOM 3856 C CA . ARG B 1 208 ? 23.191 1.433 31.811 1.00 18.52 206 ARG B CA 1
ATOM 3857 C C . ARG B 1 208 ? 22.808 0.282 30.893 1.00 21.32 206 ARG B C 1
ATOM 3858 O O . ARG B 1 208 ? 23.623 -0.167 30.086 1.00 22.50 206 ARG B O 1
ATOM 3866 N N . LEU B 1 209 ? 21.569 -0.196 31.011 1.00 16.48 207 LEU B N 1
ATOM 3867 C CA . LEU B 1 209 ? 21.182 -1.429 30.334 1.00 16.20 207 LEU B CA 1
ATOM 3868 C C . LEU B 1 209 ? 19.741 -1.358 29.851 1.00 22.02 207 LEU B C 1
ATOM 3869 O O . LEU B 1 209 ? 18.839 -1.024 30.623 1.00 19.42 207 LEU B O 1
ATOM 3874 N N . ARG B 1 210 ? 19.537 -1.667 28.574 1.00 20.20 208 ARG B N 1
ATOM 3875 C CA . ARG B 1 210 ? 18.224 -1.937 28.008 1.00 21.50 208 ARG B CA 1
ATOM 3876 C C . ARG B 1 210 ? 18.176 -3.415 27.642 1.00 21.88 208 ARG B C 1
ATOM 3877 O O . ARG B 1 210 ? 19.179 -3.979 27.190 1.00 20.77 208 ARG B O 1
ATOM 3885 N N . VAL B 1 211 ? 17.028 -4.052 27.877 1.00 17.63 209 VAL B N 1
ATOM 3886 C CA . VAL B 1 211 ? 16.873 -5.486 27.652 1.00 15.29 209 VAL B CA 1
ATOM 3887 C C . VAL B 1 211 ? 15.635 -5.711 26.798 1.00 20.94 209 VAL B C 1
ATOM 3888 O O . VAL B 1 211 ? 14.548 -5.225 27.132 1.00 20.09 209 VAL B O 1
ATOM 3892 N N . PHE B 1 212 ? 15.806 -6.443 25.705 1.00 20.56 210 PHE B N 1
ATOM 3893 C CA . PHE B 1 212 ? 14.718 -6.927 24.863 1.00 22.75 210 PHE B CA 1
ATOM 3894 C C . PHE B 1 212 ? 14.439 -8.349 25.332 1.00 22.96 210 PHE B C 1
ATOM 3895 O O . PHE B 1 212 ? 15.206 -9.272 25.046 1.00 19.32 210 PHE B O 1
ATOM 3903 N N . GLU B 1 213 ? 13.357 -8.520 26.088 1.00 20.30 211 GLU B N 1
ATOM 3904 C CA . GLU B 1 213 ? 13.095 -9.789 26.754 1.00 21.82 211 GLU B CA 1
ATOM 3905 C C . GLU B 1 213 ? 12.487 -10.813 25.813 1.00 24.24 211 GLU B C 1
ATOM 3906 O O . GLU B 1 213 ? 11.705 -10.477 24.920 1.00 22.10 211 GLU B O 1
ATOM 3912 N N . ARG B 1 214 ? 12.856 -12.070 26.038 1.00 22.53 212 ARG B N 1
ATOM 3913 C CA . ARG B 1 214 ? 12.349 -13.204 25.290 1.00 26.67 212 ARG B CA 1
ATOM 3914 C C . ARG B 1 214 ? 10.821 -13.187 25.231 1.00 30.08 212 ARG B C 1
ATOM 3915 O O . ARG B 1 214 ? 10.152 -13.117 26.265 1.00 25.60 212 ARG B O 1
ATOM 3923 N N . GLY B 1 215 ? 10.274 -13.200 24.012 1.00 30.10 213 GLY B N 1
ATOM 3924 C CA . GLY B 1 215 ? 8.840 -13.251 23.796 1.00 32.36 213 GLY B CA 1
ATOM 3925 C C . GLY B 1 215 ? 8.071 -12.022 24.212 1.00 36.32 213 GLY B C 1
ATOM 3926 O O . GLY B 1 215 ? 6.839 -12.038 24.169 1.00 41.33 213 GLY B O 1
ATOM 3927 N N . VAL B 1 216 ? 8.751 -10.946 24.595 1.00 28.82 214 VAL B N 1
ATOM 3928 C CA . VAL B 1 216 ? 8.085 -9.785 25.175 1.00 31.38 214 VAL B CA 1
ATOM 3929 C C . VAL B 1 216 ? 8.500 -8.504 24.461 1.00 31.73 214 VAL B C 1
ATOM 3930 O O . VAL B 1 216 ? 7.666 -7.632 24.198 1.00 29.76 214 VAL B O 1
ATOM 3934 N N . GLY B 1 217 ? 9.780 -8.373 24.128 1.00 22.86 215 GLY B N 1
ATOM 3935 C CA . GLY B 1 217 ? 10.297 -7.094 23.668 1.00 21.74 215 GLY B CA 1
ATOM 3936 C C . GLY B 1 217 ? 10.896 -6.313 24.824 1.00 23.88 215 GLY B C 1
ATOM 3937 O O . GLY B 1 217 ? 11.148 -6.851 25.904 1.00 23.82 215 GLY B O 1
ATOM 3938 N N . GLU B 1 218 ? 11.124 -5.017 24.600 1.00 21.65 216 GLU B N 1
ATOM 3939 C CA . GLU B 1 218 ? 11.847 -4.241 25.606 1.00 18.39 216 GLU B CA 1
ATOM 3940 C C . GLU B 1 218 ? 10.996 -4.027 26.855 1.00 24.29 216 GLU B C 1
ATOM 3941 O O . GLU B 1 218 ? 9.797 -3.732 26.771 1.00 18.72 216 GLU B O 1
ATOM 3947 N N . THR B 1 219 ? 11.630 -4.174 28.022 1.00 16.93 217 THR B N 1
ATOM 3948 C CA . THR B 1 219 ? 10.954 -4.097 29.315 1.00 21.39 217 THR B CA 1
ATOM 3949 C C . THR B 1 219 ? 11.670 -3.115 30.233 1.00 22.27 217 THR B C 1
ATOM 3950 O O . THR B 1 219 ? 12.798 -2.686 29.973 1.00 21.00 217 THR B O 1
ATOM 3954 N N . LEU B 1 220 ? 11.002 -2.789 31.342 1.00 18.74 218 LEU B N 1
ATOM 3955 C CA . LEU B 1 220 ? 11.517 -1.797 32.282 1.00 18.26 218 LEU B CA 1
ATOM 3956 C C . LEU B 1 220 ? 12.627 -2.352 33.171 1.00 13.69 218 LEU B C 1
ATOM 3957 O O . LEU B 1 220 ? 13.582 -1.635 33.486 1.00 20.66 218 LEU B O 1
ATOM 3962 N N . ALA B 1 221 ? 12.519 -3.607 33.611 1.00 16.09 219 ALA B N 1
ATOM 3963 C CA . ALA B 1 221 ? 13.378 -3.984 34.729 1.00 20.89 219 ALA B CA 1
ATOM 3964 C C . ALA B 1 221 ? 13.629 -5.492 34.725 1.00 23.79 219 ALA B C 1
ATOM 3965 O O . ALA B 1 221 ? 13.159 -6.256 35.574 1.00 26.50 219 ALA B O 1
ATOM 3967 N N . CYS B 1 222 ? 14.417 -5.949 33.755 1.00 17.68 220 CYS B N 1
ATOM 3968 C CA . CYS B 1 222 ? 14.791 -7.358 33.696 1.00 15.88 220 CYS B CA 1
ATOM 3969 C C . CYS B 1 222 ? 15.934 -7.610 34.677 1.00 20.73 220 CYS B C 1
ATOM 3970 O O . CYS B 1 222 ? 17.101 -7.367 34.364 1.00 20.42 220 CYS B O 1
ATOM 3973 N N . GLY B 1 223 ? 15.598 -8.131 35.858 1.00 20.85 221 GLY B N 1
ATOM 3974 C CA . GLY B 1 223 ? 16.611 -8.347 36.882 1.00 20.63 221 GLY B CA 1
ATOM 3975 C C . GLY B 1 223 ? 17.682 -9.347 36.479 1.00 21.93 221 GLY B C 1
ATOM 3976 O O . GLY B 1 223 ? 18.876 -9.101 36.669 1.00 22.20 221 GLY B O 1
ATOM 3977 N N . THR B 1 224 ? 17.277 -10.500 35.938 1.00 18.93 222 THR B N 1
ATOM 3978 C CA . THR B 1 224 ? 18.287 -11.469 35.509 1.00 23.89 222 THR B CA 1
ATOM 3979 C C . THR B 1 224 ? 19.131 -10.922 34.366 1.00 19.97 222 THR B C 1
ATOM 3980 O O . THR B 1 224 ? 20.315 -11.268 34.246 1.00 18.66 222 THR B O 1
ATOM 3984 N N . GLY B 1 225 ? 18.545 -10.057 33.532 1.00 18.89 223 GLY B N 1
ATOM 3985 C CA . GLY B 1 225 ? 19.321 -9.394 32.499 1.00 15.54 223 GLY B CA 1
ATOM 3986 C C . GLY B 1 225 ? 20.378 -8.471 33.073 1.00 17.08 223 GLY B C 1
ATOM 3987 O O . GLY B 1 225 ? 21.504 -8.414 32.570 1.00 18.65 223 GLY B O 1
ATOM 3988 N N . ALA B 1 226 ? 20.034 -7.746 34.145 1.00 16.65 224 ALA B N 1
ATOM 3989 C CA . ALA B 1 226 ? 21.027 -6.944 34.855 1.00 18.72 224 ALA B CA 1
ATOM 3990 C C . ALA B 1 226 ? 22.147 -7.818 35.410 1.00 17.85 224 ALA B C 1
ATOM 3991 O O . ALA B 1 226 ? 23.325 -7.451 35.327 1.00 17.43 224 ALA B O 1
ATOM 3993 N N . CYS B 1 227 ? 21.796 -8.970 35.995 1.00 18.33 225 CYS B N 1
ATOM 3994 C CA . CYS B 1 227 ? 22.811 -9.912 36.469 1.00 19.85 225 CYS B CA 1
ATOM 3995 C C . CYS B 1 227 ? 23.746 -10.320 35.341 1.00 19.76 225 CYS B C 1
ATOM 3996 O O . CYS B 1 227 ? 24.976 -10.251 35.476 1.00 18.32 225 CYS B O 1
ATOM 3999 N N . ALA B 1 228 ? 23.174 -10.767 34.221 1.00 14.92 226 ALA B N 1
ATOM 4000 C CA . ALA B 1 228 ? 23.985 -11.244 33.101 1.00 18.40 226 ALA B CA 1
ATOM 4001 C C . ALA B 1 228 ? 24.890 -10.146 32.551 1.00 19.75 226 ALA B C 1
ATOM 4002 O O . ALA B 1 228 ? 26.066 -10.389 32.242 1.00 16.69 226 ALA B O 1
ATOM 4004 N N . ALA B 1 229 ? 24.353 -8.937 32.391 1.00 16.54 227 ALA B N 1
ATOM 4005 C CA . ALA B 1 229 ? 25.150 -7.842 31.850 1.00 15.51 227 ALA B CA 1
ATOM 4006 C C . ALA B 1 229 ? 26.313 -7.503 32.774 1.00 20.55 227 ALA B C 1
ATOM 4007 O O . ALA B 1 229 ? 27.452 -7.337 32.321 1.00 17.74 227 ALA B O 1
ATOM 4009 N N . ALA B 1 230 ? 26.050 -7.392 34.081 1.00 18.26 228 ALA B N 1
ATOM 4010 C CA . ALA B 1 230 ? 27.139 -7.056 35.000 1.00 19.62 228 ALA B CA 1
ATOM 4011 C C . ALA B 1 230 ? 28.170 -8.174 35.063 1.00 22.50 228 ALA B C 1
ATOM 4012 O O . ALA B 1 230 ? 29.383 -7.915 35.052 1.00 20.33 228 ALA B O 1
ATOM 4014 N N . VAL B 1 231 ? 27.708 -9.426 35.107 1.00 19.09 229 VAL B N 1
ATOM 4015 C CA . VAL B 1 231 ? 28.636 -10.556 35.137 1.00 17.11 229 VAL B CA 1
ATOM 4016 C C . VAL B 1 231 ? 29.497 -10.570 33.882 1.00 18.21 229 VAL B C 1
ATOM 4017 O O . VAL B 1 231 ? 30.711 -10.790 33.949 1.00 21.51 229 VAL B O 1
ATOM 4021 N N . SER B 1 232 ? 28.888 -10.302 32.722 1.00 17.84 230 SER B N 1
ATOM 4022 C CA . SER B 1 232 ? 29.660 -10.261 31.480 1.00 18.27 230 SER B CA 1
ATOM 4023 C C . SER B 1 232 ? 30.701 -9.146 31.506 1.00 19.75 230 SER B C 1
ATOM 4024 O O . SER B 1 232 ? 31.843 -9.341 31.069 1.00 20.03 230 SER B O 1
ATOM 4027 N N . GLY B 1 233 ? 30.323 -7.965 32.005 1.00 19.78 231 GLY B N 1
ATOM 4028 C CA . GLY B 1 233 ? 31.284 -6.878 32.102 1.00 23.15 231 GLY B CA 1
ATOM 4029 C C . GLY B 1 233 ? 32.426 -7.199 33.047 1.00 23.90 231 GLY B C 1
ATOM 4030 O O . GLY B 1 233 ? 33.567 -6.796 32.817 1.00 23.71 231 GLY B O 1
ATOM 4031 N N . MET B 1 234 ? 32.135 -7.929 34.126 1.00 20.97 232 MET B N 1
ATOM 4032 C CA . MET B 1 234 ? 33.189 -8.364 35.034 1.00 25.15 232 MET B CA 1
ATOM 4033 C C . MET B 1 234 ? 34.113 -9.375 34.362 1.00 23.19 232 MET B C 1
ATOM 4034 O O . MET B 1 234 ? 35.343 -9.236 34.410 1.00 25.55 232 MET B O 1
ATOM 4039 N N . ARG B 1 235 ? 33.530 -10.396 33.723 1.00 20.52 233 ARG B N 1
ATOM 4040 C CA . ARG B 1 235 ? 34.322 -11.402 33.013 1.00 26.11 233 ARG B CA 1
ATOM 4041 C C . ARG B 1 235 ? 35.202 -10.773 31.945 1.00 28.78 233 ARG B C 1
ATOM 4042 O O . ARG B 1 235 ? 36.325 -11.233 31.709 1.00 31.28 233 ARG B O 1
ATOM 4050 N N . ARG B 1 236 ? 34.709 -9.736 31.274 1.00 24.62 234 ARG B N 1
ATOM 4051 C CA . ARG B 1 236 ? 35.501 -9.055 30.256 1.00 28.97 234 ARG B CA 1
ATOM 4052 C C . ARG B 1 236 ? 36.583 -8.150 30.843 1.00 31.27 234 ARG B C 1
ATOM 4053 O O . ARG B 1 236 ? 37.310 -7.509 30.077 1.00 32.28 234 ARG B O 1
ATOM 4061 N N . GLY B 1 237 ? 36.715 -8.083 32.167 1.00 26.81 235 GLY B N 1
ATOM 4062 C CA . GLY B 1 237 ? 37.742 -7.266 32.789 1.00 25.24 235 GLY B CA 1
ATOM 4063 C C . GLY B 1 237 ? 37.427 -5.792 32.860 1.00 25.78 235 GLY B C 1
ATOM 4064 O O . GLY B 1 237 ? 38.320 -4.998 33.187 1.00 24.15 235 GLY B O 1
ATOM 4065 N N . LEU B 1 238 ? 36.187 -5.397 32.561 1.00 23.85 236 LEU B N 1
ATOM 4066 C CA . LEU B 1 238 ? 35.814 -3.991 32.525 1.00 25.67 236 LEU B CA 1
ATOM 4067 C C . LEU B 1 238 ? 35.259 -3.480 33.848 1.00 28.12 236 LEU B C 1
ATOM 4068 O O . LEU B 1 238 ? 35.502 -2.322 34.206 1.00 27.40 236 LEU B O 1
ATOM 4073 N N . LEU B 1 239 ? 34.532 -4.313 34.587 1.00 22.77 237 LEU B N 1
ATOM 4074 C CA . LEU B 1 239 ? 33.741 -3.869 35.726 1.00 22.39 237 LEU B CA 1
ATOM 4075 C C . LEU B 1 239 ? 34.292 -4.412 37.038 1.00 22.89 237 LEU B C 1
ATOM 4076 O O . LEU B 1 239 ? 34.847 -5.516 37.088 1.00 22.25 237 LEU B O 1
ATOM 4081 N N . ALA B 1 240 ? 34.131 -3.617 38.100 1.00 23.35 238 ALA B N 1
ATOM 4082 C CA . ALA B 1 240 ? 34.404 -4.060 39.459 1.00 26.57 238 ALA B CA 1
ATOM 4083 C C . ALA B 1 240 ? 33.424 -5.168 39.874 1.00 21.32 238 ALA B C 1
ATOM 4084 O O . ALA B 1 240 ? 32.428 -5.441 39.198 1.00 20.30 238 ALA B O 1
ATOM 4086 N N . ASN B 1 241 ? 33.706 -5.802 41.014 1.00 22.33 239 ASN B N 1
ATOM 4087 C CA . ASN B 1 241 ? 32.874 -6.919 41.461 1.00 21.28 239 ASN B CA 1
ATOM 4088 C C . ASN B 1 241 ? 31.580 -6.469 42.131 1.00 25.14 239 ASN B C 1
ATOM 4089 O O . ASN B 1 241 ? 30.822 -7.324 42.602 1.00 23.47 239 ASN B O 1
ATOM 4094 N N . SER B 1 242 ? 31.322 -5.158 42.195 1.00 20.60 240 SER B N 1
ATOM 4095 C CA . SER B 1 242 ? 30.025 -4.611 42.579 1.00 21.36 240 SER B CA 1
ATOM 4096 C C . SER B 1 242 ? 29.698 -3.479 41.617 1.00 23.47 240 SER B C 1
ATOM 4097 O O . SER B 1 242 ? 30.505 -2.560 41.447 1.00 24.29 240 SER B O 1
ATOM 4100 N N . VAL B 1 243 ? 28.539 -3.558 40.969 1.00 21.52 241 VAL B N 1
ATOM 4101 C CA . VAL B 1 243 ? 28.199 -2.671 39.860 1.00 25.35 241 VAL B CA 1
ATOM 4102 C C . VAL B 1 243 ? 26.771 -2.173 40.027 1.00 21.98 241 VAL B C 1
ATOM 4103 O O . VAL B 1 243 ? 25.859 -2.959 40.303 1.00 20.02 241 VAL B O 1
ATOM 4107 N N . GLU B 1 244 ? 26.569 -0.875 39.839 1.00 21.35 242 GLU B N 1
ATOM 4108 C CA . GLU B 1 244 ? 25.220 -0.331 39.732 1.00 18.96 242 GLU B CA 1
ATOM 4109 C C . GLU B 1 244 ? 24.751 -0.450 38.285 1.00 19.80 242 GLU B C 1
ATOM 4110 O O . GLU B 1 244 ? 25.386 0.103 37.377 1.00 22.50 242 GLU B O 1
ATOM 4116 N N . VAL B 1 245 ? 23.658 -1.179 38.066 1.00 18.48 243 VAL B N 1
ATOM 4117 C CA . VAL B 1 245 ? 23.043 -1.303 36.748 1.00 17.09 243 VAL B CA 1
ATOM 4118 C C . VAL B 1 245 ? 21.823 -0.387 36.708 1.00 20.46 243 VAL B C 1
ATOM 4119 O O . VAL B 1 245 ? 20.891 -0.544 37.507 1.00 18.60 243 VAL B O 1
ATOM 4123 N N . GLU B 1 246 ? 21.829 0.589 35.804 1.00 16.31 244 GLU B N 1
ATOM 4124 C CA . GLU B 1 246 ? 20.650 1.426 35.599 1.00 15.64 244 GLU B CA 1
ATOM 4125 C C . GLU B 1 246 ? 19.812 0.817 34.482 1.00 19.04 244 GLU B C 1
ATOM 4126 O O . GLU B 1 246 ? 20.177 0.900 33.304 1.00 19.07 244 GLU B O 1
ATOM 4132 N N . LEU B 1 247 ? 18.693 0.199 34.858 1.00 20.34 245 LEU B N 1
ATOM 4133 C CA . LEU B 1 247 ? 17.691 -0.287 33.922 1.00 19.14 245 LEU B CA 1
ATOM 4134 C C . LEU B 1 247 ? 16.764 0.857 33.535 1.00 16.17 245 LEU B C 1
ATOM 4135 O O . LEU B 1 247 ? 16.829 1.954 34.092 1.00 17.92 245 LEU B O 1
ATOM 4140 N N . ALA B 1 248 ? 15.893 0.595 32.557 1.00 17.68 246 ALA B N 1
ATOM 4141 C CA . ALA B 1 248 ? 14.941 1.623 32.139 1.00 20.88 246 ALA B CA 1
ATOM 4142 C C . ALA B 1 248 ? 14.050 2.055 33.301 1.00 18.65 246 ALA B C 1
ATOM 4143 O O . ALA B 1 248 ? 13.676 3.233 33.399 1.00 23.05 246 ALA B O 1
ATOM 4145 N N . GLY B 1 249 ? 13.730 1.129 34.201 1.00 18.46 247 GLY B N 1
ATOM 4146 C CA . GLY B 1 249 ? 12.895 1.421 35.355 1.00 21.36 247 GLY B CA 1
ATOM 4147 C C . GLY B 1 249 ? 13.613 1.982 36.567 1.00 24.22 247 GLY B C 1
ATOM 4148 O O . GLY B 1 249 ? 12.950 2.428 37.508 1.00 19.13 247 GLY B O 1
ATOM 4149 N N . GLY B 1 250 ? 14.957 1.970 36.588 1.00 19.42 248 GLY B N 1
ATOM 4150 C CA . GLY B 1 250 ? 15.715 2.501 37.700 1.00 19.24 248 GLY B CA 1
ATOM 4151 C C . GLY B 1 250 ? 16.928 1.628 38.008 1.00 20.03 248 GLY B C 1
ATOM 4152 O O . GLY B 1 250 ? 17.302 0.746 37.240 1.00 17.32 248 GLY B O 1
ATOM 4153 N N . LYS B 1 251 ? 17.527 1.862 39.172 1.00 19.01 249 LYS B N 1
ATOM 4154 C CA . LYS B 1 251 ? 18.854 1.347 39.493 1.00 16.59 249 LYS B CA 1
ATOM 4155 C C . LYS B 1 251 ? 18.799 0.226 40.522 1.00 20.75 249 LYS B C 1
ATOM 4156 O O . LYS B 1 251 ? 18.005 0.275 41.465 1.00 20.62 249 LYS B O 1
ATOM 4162 N N . LEU B 1 252 ? 19.665 -0.778 40.343 1.00 19.43 250 LEU B N 1
ATOM 4163 C CA . LEU B 1 252 ? 19.925 -1.777 41.368 1.00 18.39 250 LEU B CA 1
ATOM 4164 C C . LEU B 1 252 ? 21.399 -2.184 41.304 1.00 17.32 250 LEU B C 1
ATOM 4165 O O . LEU B 1 252 ? 22.153 -1.728 40.437 1.00 17.66 250 LEU B O 1
ATOM 4170 N N . GLN B 1 253 ? 21.812 -3.047 42.236 1.00 15.91 251 GLN B N 1
ATOM 4171 C CA . GLN B 1 253 ? 23.215 -3.422 42.392 1.00 16.09 251 GLN B CA 1
ATOM 4172 C C . GLN B 1 253 ? 23.419 -4.901 42.112 1.00 17.79 251 GLN B C 1
ATOM 4173 O O . GLN B 1 253 ? 22.629 -5.740 42.557 1.00 18.49 251 GLN B O 1
ATOM 4179 N N . ILE B 1 254 ? 24.504 -5.221 41.407 1.00 16.94 252 ILE B N 1
ATOM 4180 C CA . ILE B 1 254 ? 24.881 -6.606 41.135 1.00 16.08 252 ILE B CA 1
ATOM 4181 C C . ILE B 1 254 ? 26.272 -6.835 41.713 1.00 21.05 252 ILE B C 1
ATOM 4182 O O . ILE B 1 254 ? 27.186 -6.040 41.470 1.00 20.62 252 ILE B O 1
ATOM 4187 N N . GLU B 1 255 ? 26.437 -7.918 42.473 1.00 21.07 253 GLU B N 1
ATOM 4188 C CA . GLU B 1 255 ? 27.737 -8.284 43.018 1.00 20.19 253 GLU B CA 1
ATOM 4189 C C . GLU B 1 255 ? 28.093 -9.697 42.574 1.00 23.01 253 GLU B C 1
ATOM 4190 O O . GLU B 1 255 ? 27.243 -10.592 42.603 1.00 21.43 253 GLU B O 1
ATOM 4196 N N . TRP B 1 256 ? 29.344 -9.903 42.161 1.00 19.09 254 TRP B N 1
ATOM 4197 C CA . TRP B 1 256 ? 29.736 -11.238 41.733 1.00 19.38 254 TRP B CA 1
ATOM 4198 C C . TRP B 1 256 ? 31.251 -11.362 41.754 1.00 23.67 254 TRP B C 1
ATOM 4199 O O . TRP B 1 256 ? 31.964 -10.400 41.458 1.00 22.34 254 TRP B O 1
ATOM 4210 N N . GLN B 1 257 ? 31.719 -12.544 42.138 1.00 27.08 255 GLN B N 1
ATOM 4211 C CA . GLN B 1 257 ? 33.119 -12.935 42.060 1.00 29.90 255 GLN B CA 1
ATOM 4212 C C . GLN B 1 257 ? 33.165 -14.328 41.459 1.00 30.20 255 GLN B C 1
ATOM 4213 O O . GLN B 1 257 ? 32.310 -15.164 41.773 1.00 27.55 255 GLN B O 1
ATOM 4219 N N . GLU B 1 258 ? 34.138 -14.565 40.575 1.00 31.63 256 GLU B N 1
ATOM 4220 C CA . GLU B 1 258 ? 34.221 -15.840 39.867 1.00 35.79 256 GLU B CA 1
ATOM 4221 C C . GLU B 1 258 ? 34.197 -17.001 40.852 1.00 34.40 256 GLU B C 1
ATOM 4222 O O . GLU B 1 258 ? 34.866 -16.968 41.888 1.00 31.80 256 GLU B O 1
ATOM 4224 N N . GLY B 1 259 ? 33.390 -18.014 40.540 1.00 31.71 257 GLY B N 1
ATOM 4225 C CA . GLY B 1 259 ? 33.270 -19.177 41.390 1.00 34.60 257 GLY B CA 1
ATOM 4226 C C . GLY B 1 259 ? 32.228 -19.066 42.478 1.00 31.82 257 GLY B C 1
ATOM 4227 O O . GLY B 1 259 ? 32.008 -20.043 43.200 1.00 34.69 257 GLY B O 1
ATOM 4228 N N . ASP B 1 260 ? 31.586 -17.910 42.619 1.00 31.67 258 ASP B N 1
ATOM 4229 C CA . ASP B 1 260 ? 30.580 -17.655 43.636 1.00 30.94 258 ASP B CA 1
ATOM 4230 C C . ASP B 1 260 ? 29.257 -17.311 42.958 1.00 24.25 258 ASP B C 1
ATOM 4231 O O . ASP B 1 260 ? 29.177 -17.164 41.735 1.00 24.46 258 ASP B O 1
ATOM 4236 N N . VAL B 1 261 ? 28.200 -17.202 43.763 1.00 21.57 259 VAL B N 1
ATOM 4237 C CA . VAL B 1 261 ? 26.894 -16.856 43.222 1.00 20.32 259 VAL B CA 1
ATOM 4238 C C . VAL B 1 261 ? 26.830 -15.360 42.933 1.00 22.33 259 VAL B C 1
ATOM 4239 O O . VAL B 1 261 ? 27.647 -14.568 43.407 1.00 25.24 259 VAL B O 1
ATOM 4243 N N . VAL B 1 262 ? 25.833 -14.977 42.146 1.00 18.34 260 VAL B N 1
ATOM 4244 C CA . VAL B 1 262 ? 25.520 -13.577 41.886 1.00 17.53 260 VAL B CA 1
ATOM 4245 C C . VAL B 1 262 ? 24.552 -13.095 42.956 1.00 23.73 260 VAL B C 1
ATOM 4246 O O . VAL B 1 262 ? 23.553 -13.767 43.252 1.00 24.91 260 VAL B O 1
ATOM 4250 N N . TRP B 1 263 ? 24.833 -11.930 43.528 1.00 21.00 261 TRP B N 1
ATOM 4251 C CA . TRP B 1 263 ? 23.924 -11.285 44.464 1.00 21.68 261 TRP B CA 1
ATOM 4252 C C . TRP B 1 263 ? 23.340 -10.046 43.818 1.00 24.65 261 TRP B C 1
ATOM 4253 O O . TRP B 1 263 ? 24.077 -9.217 43.275 1.00 25.85 261 TRP B O 1
ATOM 4264 N N . MET B 1 264 ? 22.024 -9.911 43.897 1.00 19.23 262 MET B N 1
ATOM 4265 C CA . MET B 1 264 ? 21.332 -8.748 43.368 1.00 21.62 262 MET B CA 1
ATOM 4266 C C . MET B 1 264 ? 20.645 -8.039 44.523 1.00 25.79 262 MET B C 1
ATOM 4267 O O . MET B 1 264 ? 19.953 -8.682 45.319 1.00 27.00 262 MET B O 1
ATOM 4272 N N . THR B 1 265 ? 20.866 -6.728 44.635 1.00 20.01 263 THR B N 1
ATOM 4273 C CA . THR B 1 265 ? 20.223 -5.913 45.659 1.00 21.43 263 THR B CA 1
ATOM 4274 C C . THR B 1 265 ? 19.403 -4.841 44.960 1.00 21.13 263 THR B C 1
ATOM 4275 O O . THR B 1 265 ? 19.955 -4.006 44.234 1.00 16.35 263 THR B O 1
ATOM 4279 N N . GLY B 1 266 ? 18.086 -4.870 45.165 1.00 15.58 264 GLY B N 1
ATOM 4280 C CA . GLY B 1 266 ? 17.213 -3.983 44.439 1.00 13.84 264 GLY B CA 1
ATOM 4281 C C . GLY B 1 266 ? 16.093 -3.455 45.311 1.00 17.21 264 GLY B C 1
ATOM 4282 O O . GLY B 1 266 ? 15.788 -4.004 46.376 1.00 16.46 264 GLY B O 1
ATOM 4283 N N . PRO B 1 267 ? 15.465 -2.373 44.869 1.00 17.27 265 PRO B N 1
ATOM 4284 C CA . PRO B 1 267 ? 14.400 -1.753 45.656 1.00 17.37 265 PRO B CA 1
ATOM 4285 C C . PRO B 1 267 ? 13.064 -2.447 45.415 1.00 18.51 265 PRO B C 1
ATOM 4286 O O . PRO B 1 267 ? 12.908 -3.286 44.525 1.00 18.78 265 PRO B O 1
ATOM 4290 N N . THR B 1 268 ? 12.099 -2.096 46.266 1.00 18.25 266 THR B N 1
ATOM 4291 C CA . THR B 1 268 ? 10.708 -2.502 46.105 1.00 15.43 266 THR B CA 1
ATOM 4292 C C . THR B 1 268 ? 9.837 -1.291 46.380 1.00 16.42 266 THR B C 1
ATOM 4293 O O . THR B 1 268 ? 10.248 -0.360 47.079 1.00 16.84 266 THR B O 1
ATOM 4297 N N . THR B 1 269 ? 8.611 -1.323 45.856 1.00 14.92 267 THR B N 1
ATOM 4298 C CA . THR B 1 269 ? 7.705 -0.197 46.026 1.00 15.98 267 THR B CA 1
ATOM 4299 C C . THR B 1 269 ? 6.308 -0.698 46.335 1.00 16.87 267 THR B C 1
ATOM 4300 O O . THR B 1 269 ? 5.802 -1.586 45.645 1.00 14.33 267 THR B O 1
ATOM 4304 N N . HIS B 1 270 ? 5.700 -0.133 47.373 1.00 17.44 268 HIS B N 1
ATOM 4305 C CA . HIS B 1 270 ? 4.294 -0.376 47.683 1.00 18.36 268 HIS B CA 1
ATOM 4306 C C . HIS B 1 270 ? 3.460 0.658 46.929 1.00 14.96 268 HIS B C 1
ATOM 4307 O O . HIS B 1 270 ? 3.679 1.859 47.095 1.00 16.51 268 HIS B O 1
ATOM 4314 N N . VAL B 1 271 ? 2.528 0.204 46.082 1.00 13.43 269 VAL B N 1
ATOM 4315 C CA . VAL B 1 271 ? 1.756 1.150 45.279 1.00 13.18 269 VAL B CA 1
ATOM 4316 C C . VAL B 1 271 ? 0.407 1.426 45.947 1.00 15.61 269 VAL B C 1
ATOM 4317 O O . VAL B 1 271 ? 0.059 2.583 46.214 1.00 16.30 269 VAL B O 1
ATOM 4321 N N . TYR B 1 272 ? -0.361 0.375 46.209 1.00 13.32 270 TYR B N 1
ATOM 4322 C CA . TYR B 1 272 ? -1.644 0.545 46.891 1.00 14.93 270 TYR B CA 1
ATOM 4323 C C . TYR B 1 272 ? -2.070 -0.796 47.473 1.00 15.32 270 TYR B C 1
ATOM 4324 O O . TYR B 1 272 ? -1.527 -1.847 47.127 1.00 14.21 270 TYR B O 1
ATOM 4333 N N . ASP B 1 273 ? -3.050 -0.742 48.372 1.00 15.41 271 ASP B N 1
ATOM 4334 C CA . ASP B 1 273 ? -3.714 -1.927 48.899 1.00 14.08 271 ASP B CA 1
ATOM 4335 C C . ASP B 1 273 ? -5.120 -1.988 48.318 1.00 18.98 271 ASP B C 1
ATOM 4336 O O . ASP B 1 273 ? -5.775 -0.954 48.161 1.00 15.56 271 ASP B O 1
ATOM 4341 N N . GLY B 1 274 ? -5.591 -3.198 48.005 1.00 16.25 272 GLY B N 1
ATOM 4342 C CA . GLY B 1 274 ? -6.865 -3.347 47.331 1.00 14.26 272 GLY B CA 1
ATOM 4343 C C . GLY B 1 274 ? -7.685 -4.490 47.900 1.00 14.61 272 GLY B C 1
ATOM 4344 O O . GLY B 1 274 ? -7.191 -5.341 48.639 1.00 14.67 272 GLY B O 1
ATOM 4345 N N . ARG B 1 275 ? -8.966 -4.470 47.552 1.00 15.41 273 ARG B N 1
ATOM 4346 C CA . ARG B 1 275 ? -9.869 -5.553 47.902 1.00 16.00 273 ARG B CA 1
ATOM 4347 C C . ARG B 1 275 ? -10.852 -5.720 46.757 1.00 15.67 273 ARG B C 1
ATOM 4348 O O . ARG B 1 275 ? -11.395 -4.732 46.251 1.00 15.81 273 ARG B O 1
ATOM 4356 N N . LEU B 1 276 ? -11.066 -6.960 46.336 1.00 15.83 274 LEU B N 1
ATOM 4357 C CA . LEU B 1 276 ? -11.955 -7.218 45.219 1.00 16.19 274 LEU B CA 1
ATOM 4358 C C . LEU B 1 276 ? -12.801 -8.433 45.554 1.00 16.89 274 LEU B C 1
ATOM 4359 O O . LEU B 1 276 ? -12.489 -9.188 46.473 1.00 17.35 274 LEU B O 1
ATOM 4364 N N . ASP B 1 277 ? -13.874 -8.623 44.791 1.00 17.50 275 ASP B N 1
ATOM 4365 C CA . ASP B 1 277 ? -14.699 -9.824 44.906 1.00 18.33 275 ASP B CA 1
ATOM 4366 C C . ASP B 1 277 ? -14.232 -10.807 43.840 1.00 21.17 275 ASP B C 1
ATOM 4367 O O . ASP B 1 277 ? -14.484 -10.609 42.646 1.00 20.63 275 ASP B O 1
ATOM 4372 N N . LEU B 1 278 ? -13.573 -11.874 44.273 1.00 18.40 276 LEU B N 1
ATOM 4373 C CA . LEU B 1 278 ? -12.945 -12.778 43.321 1.00 20.14 276 LEU B CA 1
ATOM 4374 C C . LEU B 1 278 ? -13.972 -13.522 42.480 1.00 23.83 276 LEU B C 1
ATOM 4375 O O . LEU B 1 278 ? -13.658 -13.928 41.353 1.00 28.48 276 LEU B O 1
ATOM 4380 N N . ARG B 1 279 ? -15.205 -13.683 42.985 1.00 23.35 277 ARG B N 1
ATOM 4381 C CA . ARG B 1 279 ? -16.218 -14.408 42.229 1.00 31.36 277 ARG B CA 1
ATOM 4382 C C . ARG B 1 279 ? -16.507 -13.729 40.895 1.00 37.04 277 ARG B C 1
ATOM 4383 O O . ARG B 1 279 ? -16.917 -14.396 39.939 1.00 39.43 277 ARG B O 1
ATOM 4385 N N . TYR B 1 280 ? -16.286 -12.414 40.805 1.00 30.59 278 TYR B N 1
ATOM 4386 C CA . TYR B 1 280 ? -16.471 -11.721 39.533 1.00 26.61 278 TYR B CA 1
ATOM 4387 C C . TYR B 1 280 ? -15.438 -12.149 38.497 1.00 28.96 278 TYR B C 1
ATOM 4388 O O . TYR B 1 280 ? -15.696 -12.042 37.294 1.00 34.45 278 TYR B O 1
ATOM 4397 N N . PHE B 1 281 ? -14.277 -12.634 38.932 1.00 23.10 279 PHE B N 1
ATOM 4398 C CA . PHE B 1 281 ? -13.190 -12.986 38.029 1.00 19.60 279 PHE B CA 1
ATOM 4399 C C . PHE B 1 281 ? -13.070 -14.486 37.773 1.00 23.11 279 PHE B C 1
ATOM 4400 O O . PHE B 1 281 ? -12.199 -14.891 37.001 1.00 22.02 279 PHE B O 1
ATOM 4408 N N . GLN B 1 282 ? -13.906 -15.314 38.389 1.00 28.56 280 GLN B N 1
ATOM 4409 C CA . GLN B 1 282 ? -13.743 -16.763 38.262 1.00 29.52 280 GLN B CA 1
ATOM 4410 C C . GLN B 1 282 ? -14.712 -17.366 37.249 1.00 30.69 280 GLN B C 1
ATOM 4411 O O . GLN B 1 282 ? -15.376 -16.641 36.518 1.00 40.25 280 GLN B O 1
#

Solvent-accessible surface area: 24173 Å² total; per-residue (Å²): 141,92,10,85,6,5,1,0,8,0,17,1,13,0,0,0,0,0,1,16,56,78,29,176,34,155,31,55,75,38,1,3,80,110,0,5,56,54,58,69,0,3,3,2,44,20,0,0,8,0,24,58,52,97,50,139,110,8,42,10,41,16,85,16,24,27,45,85,7,48,82,81,52,30,11,16,1,0,10,1,0,0,0,51,2,0,77,54,67,158,52,19,138,113,64,93,0,22,0,30,21,97,101,35,79,28,129,0,58,20,42,148,135,9,94,0,78,4,64,32,26,133,15,76,46,83,8,128,70,1,35,10,75,30,179,109,73,98,78,61,23,90,0,124,20,57,140,146,117,87,28,58,1,1,1,0,13,16,69,13,5,2,2,2,11,54,20,127,50,10,147,105,17,80,2,87,31,37,0,52,61,3,8,54,32,93,103,4,87,108,112,0,1,2,6,2,0,28,46,75,64,64,107,75,2,96,2,55,3,32,7,61,68,104,10,77,33,50,3,1,0,8,4,0,0,0,0,0,0,0,0,24,93,77,68,75,16,29,83,36,0,43,0,62,7,63,14,21,102,3,56,0,60,17,113,90,74,63,14,0,56,1,31,0,20,9,14,53,2,0,61,4,69,2,29,16,166,162,13,96,206,144,52,118,0,88,7,12,1,0,12,0,18,1,20,0,0,0,0,0,18,15,55,84,29,162,29,163,24,55,74,41,1,2,80,103,0,4,56,55,58,61,0,2,3,3,40,21,0,0,7,0,23,61,50,97,49,138,108,8,40,9,42,15,83,16,23,30,45,80,6,46,84,84,54,34,7,16,1,0,10,1,0,0,0,51,10,0,74,54,44,159,47,23,136,105,60,95,0,20,0,32,21,96,101,34,79,29,129,0,61,22,43,83,140,9,96,0,70,3,63,33,26,126,12,99,42,90,5,139,66,1,36,10,74,22,170,114,77,100,84,56,12,88,0,104,21,59,152,144,46,85,27,50,1,0,1,0,24,16,74,14,5,2,2,2,11,55,20,130,52,11,146,107,17,79,2,85,32,36,0,53,62,3,7,63,19,178,96,4,87,106,103,0,1,2,6,3,0,26,47,74,68,62,110,72,2,92,2,58,3,30,16,60,59,105,11,75,33,50,5,1,0,9,4,0,0,0,0,0,0,0,0,22,100,78,68,81,16,30,84,34,0,41,0,62,6,62,13,22,101,3,55,0,56,19,115,92,74,63,15,0,56,0,32,0,22,9,49,56,3,0,37,1,80,2,40,0,46,133,5,97

B-factor: mean 27.35, std 11.34, range [10.44, 80.02]